Protein AF-0000000078465529 (afdb_homodimer)

Radius of gyration: 30.05 Å; Cα contacts (8 Å, |Δi|>4): 1426; chains: 2; bounding box: 56×97×71 Å

Solvent-accessible surface area (backbone atoms only — not comparable to full-atom values): 30659 Å² total; per-residue (Å²): 136,84,79,73,78,73,76,72,70,78,73,65,77,43,54,40,55,58,39,35,21,36,35,76,41,47,82,48,61,42,75,64,43,28,17,48,30,43,31,37,22,22,44,78,93,47,45,53,43,46,61,20,20,17,26,25,60,37,35,33,34,33,39,26,27,37,68,58,45,36,35,88,86,77,68,41,67,44,70,43,40,35,34,35,38,69,52,95,85,56,69,45,76,38,68,38,43,85,72,46,76,51,96,62,35,21,35,31,36,41,72,74,48,56,54,61,71,31,26,40,66,86,86,51,53,49,26,47,46,40,57,63,51,40,91,36,50,74,36,49,11,66,50,80,67,66,70,79,59,51,38,78,40,62,32,33,38,52,40,43,53,52,33,80,45,23,75,50,49,77,71,52,64,56,24,24,36,38,78,52,47,57,54,37,77,39,92,83,39,43,96,89,48,40,28,31,31,23,55,46,55,91,71,31,35,67,25,76,29,28,22,5,16,40,29,34,31,52,38,91,89,71,40,65,26,45,41,26,27,31,58,48,66,44,53,68,72,85,74,67,56,91,81,63,65,84,91,38,63,71,52,40,72,42,42,48,30,42,32,29,28,48,51,63,71,41,62,69,59,52,51,49,44,45,73,72,37,41,31,47,35,41,40,37,35,58,66,54,49,56,65,67,124,135,82,79,73,78,73,77,72,72,77,72,65,78,42,54,40,56,57,42,35,21,36,34,76,40,48,81,48,60,42,74,65,44,27,16,48,29,42,31,37,22,21,43,76,93,49,46,55,43,46,60,19,20,16,26,24,61,36,36,34,34,33,40,27,26,36,68,57,44,38,34,86,87,75,68,41,68,41,72,42,39,34,35,34,38,70,53,96,86,57,68,44,76,38,66,36,42,84,71,45,76,51,96,61,36,21,37,32,35,39,72,74,47,57,55,62,72,32,25,40,65,85,87,49,53,50,25,46,45,40,55,64,51,40,91,38,49,75,36,48,12,65,50,78,68,66,67,79,60,52,37,78,39,62,32,33,37,53,40,44,52,52,34,80,44,25,74,51,50,77,68,53,65,56,22,23,36,38,78,52,48,58,53,36,76,38,90,83,39,43,97,88,48,41,29,31,31,24,54,46,56,92,70,30,34,67,25,75,30,27,22,5,16,42,29,33,31,52,39,92,89,71,39,66,27,45,41,27,26,31,57,48,68,44,52,65,80,63,88,69,58,91,81,63,66,85,93,37,64,70,52,39,74,41,44,46,30,42,30,30,27,48,51,62,71,41,63,67,59,52,52,49,44,46,72,75,38,40,30,46,37,42,41,37,34,57,66,54,50,58,67,68,124

Structure (mmCIF, N/CA/C/O backbone):
data_AF-0000000078465529-model_v1
#
loop_
_entity.id
_entity.type
_entity.pdbx_description
1 polymer 'Peptidase S1 domain-containing protein'
#
loop_
_atom_site.group_PDB
_atom_site.id
_atom_site.type_symbol
_atom_site.label_atom_id
_atom_site.label_alt_id
_atom_site.label_comp_id
_atom_site.label_asym_id
_atom_site.label_entity_id
_atom_site.label_seq_id
_atom_site.pdbx_PDB_ins_code
_atom_site.Cartn_x
_atom_site.Cartn_y
_atom_site.Cartn_z
_atom_site.occupancy
_atom_site.B_iso_or_equiv
_atom_site.auth_seq_id
_atom_site.auth_comp_id
_atom_site.auth_asym_id
_atom_site.auth_atom_id
_atom_site.pdbx_PDB_model_num
ATOM 1 N N . MET A 1 1 ? 16.688 12.07 -39 1 26.75 1 MET A N 1
ATOM 2 C CA . MET A 1 1 ? 16.766 10.656 -39.312 1 26.75 1 MET A CA 1
ATOM 3 C C . MET A 1 1 ? 16.125 9.805 -38.219 1 26.75 1 MET A C 1
ATOM 5 O O . MET A 1 1 ? 16.594 9.805 -37.094 1 26.75 1 MET A O 1
ATOM 9 N N . LEU A 1 2 ? 14.75 9.648 -38.312 1 26.72 2 LEU A N 1
ATOM 10 C CA . LEU A 1 2 ? 13.75 9.055 -37.438 1 26.72 2 LEU A CA 1
ATOM 11 C C . LEU A 1 2 ? 14.039 7.57 -37.219 1 26.72 2 LEU A C 1
ATOM 13 O O . LEU A 1 2 ? 13.984 6.777 -38.156 1 26.72 2 LEU A O 1
ATOM 17 N N . ILE A 1 3 ? 14.992 7.215 -36.344 1 30.47 3 ILE A N 1
ATOM 18 C CA . ILE A 1 3 ? 15.344 5.832 -36.031 1 30.47 3 ILE A CA 1
ATOM 19 C C . ILE A 1 3 ? 14.102 5.066 -35.594 1 30.47 3 ILE A C 1
ATOM 21 O O . ILE A 1 3 ? 13.531 5.336 -34.531 1 30.47 3 ILE A O 1
ATOM 25 N N . ILE A 1 4 ? 13.211 4.656 -36.531 1 31.09 4 ILE A N 1
ATOM 26 C CA . ILE A 1 4 ? 12.102 3.73 -36.312 1 31.09 4 ILE A CA 1
ATOM 27 C C . ILE A 1 4 ? 12.625 2.438 -35.688 1 31.09 4 ILE A C 1
ATOM 29 O O . ILE A 1 4 ? 13.367 1.692 -36.344 1 31.09 4 ILE A O 1
ATOM 33 N N . SER A 1 5 ? 13.008 2.396 -34.469 1 30.84 5 SER A N 1
ATOM 34 C CA . SER A 1 5 ? 13.352 1.124 -33.844 1 30.84 5 SER A CA 1
ATOM 35 C C . SER A 1 5 ? 12.281 0.071 -34.094 1 30.84 5 SER A C 1
ATOM 37 O O . SER A 1 5 ? 11.109 0.28 -33.781 1 30.84 5 SER A O 1
ATOM 39 N N . THR A 1 6 ? 12.312 -0.704 -35.188 1 31.61 6 THR A N 1
ATOM 40 C CA . THR A 1 6 ? 11.539 -1.891 -35.531 1 31.61 6 THR A CA 1
ATOM 41 C C . THR A 1 6 ? 11.453 -2.844 -34.344 1 31.61 6 THR A C 1
ATOM 43 O O . THR A 1 6 ? 12.477 -3.328 -33.875 1 31.61 6 THR A O 1
ATOM 46 N N . LEU A 1 7 ? 10.633 -2.666 -33.406 1 32.97 7 LEU A N 1
ATOM 47 C CA . LEU A 1 7 ? 10.297 -3.75 -32.5 1 32.97 7 LEU A CA 1
ATOM 48 C C . LEU A 1 7 ? 10.055 -5.051 -33.25 1 32.97 7 LEU A C 1
ATOM 50 O O . LEU A 1 7 ? 9.117 -5.145 -34.062 1 32.97 7 LEU A O 1
ATOM 54 N N . SER A 1 8 ? 11.094 -5.773 -33.656 1 32.66 8 SER A N 1
ATOM 55 C CA . SER A 1 8 ? 11.008 -7.105 -34.25 1 32.66 8 SER A CA 1
ATOM 56 C C . SER A 1 8 ? 9.891 -7.926 -33.625 1 32.66 8 SER A C 1
ATOM 58 O O . SER A 1 8 ? 9.805 -8.023 -32.406 1 32.66 8 SER A O 1
ATOM 60 N N . THR A 1 9 ? 8.727 -7.949 -34.156 1 36.19 9 THR A N 1
ATOM 61 C CA . THR A 1 9 ? 7.754 -9 -33.875 1 36.19 9 THR A CA 1
ATOM 62 C C . THR A 1 9 ? 8.453 -10.344 -33.656 1 36.19 9 THR A C 1
ATOM 64 O O . THR A 1 9 ? 9.164 -10.82 -34.562 1 36.19 9 THR A O 1
ATOM 67 N N . LEU A 1 10 ? 8.938 -10.641 -32.562 1 35.62 10 LEU A N 1
ATOM 68 C CA . LEU A 1 10 ? 9.336 -12.016 -32.312 1 35.62 10 LEU A CA 1
ATOM 69 C C . LEU A 1 10 ? 8.43 -12.992 -33.031 1 35.62 10 LEU A C 1
ATOM 71 O O . LEU A 1 10 ? 7.266 -13.164 -32.688 1 35.62 10 LEU A O 1
ATOM 75 N N . CYS A 1 11 ? 8.414 -12.938 -34.344 1 37.69 11 CYS A N 1
ATOM 76 C CA . CYS A 1 11 ? 7.891 -14.055 -35.125 1 37.69 11 CYS A CA 1
ATOM 77 C C . CYS A 1 11 ? 8.352 -15.391 -34.562 1 37.69 11 CYS A C 1
ATOM 79 O O . CYS A 1 11 ? 9.477 -15.82 -34.812 1 37.69 11 CYS A O 1
ATOM 81 N N . LEU A 1 12 ? 8.211 -15.648 -33.312 1 40.59 12 LEU A N 1
ATOM 82 C CA . LEU A 1 12 ? 8.664 -16.891 -32.688 1 40.59 12 LEU A CA 1
ATOM 83 C C . LEU A 1 12 ? 8.156 -18.109 -33.469 1 40.59 12 LEU A C 1
ATOM 85 O O . LEU A 1 12 ? 6.973 -18.438 -33.375 1 40.59 12 LEU A O 1
ATOM 89 N N . LEU A 1 13 ? 8.578 -18.25 -34.625 1 42.09 13 LEU A N 1
ATOM 90 C CA . LEU A 1 13 ? 8.508 -19.609 -35.125 1 42.09 13 LEU A CA 1
ATOM 91 C C . LEU A 1 13 ? 8.977 -20.609 -34.062 1 42.09 13 LEU A C 1
ATOM 93 O O . LEU A 1 13 ? 9.953 -21.328 -34.281 1 42.09 13 LEU A O 1
ATOM 97 N N . ALA A 1 14 ? 8.883 -20.234 -32.812 1 50.44 14 ALA A N 1
ATOM 98 C CA . ALA A 1 14 ? 9.32 -21.188 -31.781 1 50.44 14 ALA A CA 1
ATOM 99 C C . ALA A 1 14 ? 8.461 -22.453 -31.797 1 50.44 14 ALA A C 1
ATOM 101 O O . ALA A 1 14 ? 7.262 -22.391 -32.062 1 50.44 14 ALA A O 1
ATOM 102 N N . VAL A 1 15 ? 9.039 -23.578 -32.281 1 54.03 15 VAL A N 1
ATOM 103 C CA . VAL A 1 15 ? 8.445 -24.906 -32.156 1 54.03 15 VAL A CA 1
ATOM 104 C C . VAL A 1 15 ? 8.094 -25.188 -30.703 1 54.03 15 VAL A C 1
ATOM 106 O O . VAL A 1 15 ? 8.969 -25.156 -29.828 1 54.03 15 VAL A O 1
ATOM 109 N N . LEU A 1 16 ? 6.805 -24.906 -30.391 1 57.75 16 LEU A N 1
ATOM 110 C CA . LEU A 1 16 ? 6.336 -25.328 -29.078 1 57.75 16 LEU A CA 1
ATOM 111 C C . LEU A 1 16 ? 6.164 -26.844 -29.016 1 57.75 16 LEU A C 1
ATOM 113 O O . LEU A 1 16 ? 5.66 -27.453 -29.969 1 57.75 16 LEU A O 1
ATOM 117 N N . ASP A 1 17 ? 6.887 -27.516 -28.172 1 62.81 17 ASP A N 1
ATOM 118 C CA . ASP A 1 17 ? 6.605 -28.922 -27.875 1 62.81 17 ASP A CA 1
ATOM 119 C C . ASP A 1 17 ? 5.164 -29.094 -27.406 1 62.81 17 ASP A C 1
ATOM 121 O O . ASP A 1 17 ? 4.508 -28.125 -27.016 1 62.81 17 ASP A O 1
ATOM 125 N N . PRO A 1 18 ? 4.598 -30.312 -27.703 1 66.5 18 PRO A N 1
ATOM 126 C CA . PRO A 1 18 ? 3.295 -30.625 -27.125 1 66.5 18 PRO A CA 1
ATOM 127 C C . PRO A 1 18 ? 3.184 -30.188 -25.656 1 66.5 18 PRO A C 1
ATOM 129 O O . PRO A 1 18 ? 4.172 -30.219 -24.922 1 66.5 18 PRO A O 1
ATOM 132 N N . ALA A 1 19 ? 2.035 -29.531 -25.344 1 71.19 19 ALA A N 1
ATOM 133 C CA . ALA A 1 19 ? 1.786 -29.156 -23.953 1 71.19 19 ALA A CA 1
ATOM 134 C C . ALA A 1 19 ? 1.034 -30.25 -23.219 1 71.19 19 ALA A C 1
ATOM 136 O O . ALA A 1 19 ? -0.095 -30.594 -23.578 1 71.19 19 ALA A O 1
ATOM 137 N N . TYR A 1 20 ? 1.707 -30.875 -22.266 1 75.56 20 TYR A N 1
ATOM 138 C CA . TYR A 1 20 ? 1.101 -31.891 -21.422 1 75.56 20 TYR A CA 1
ATOM 139 C C . TY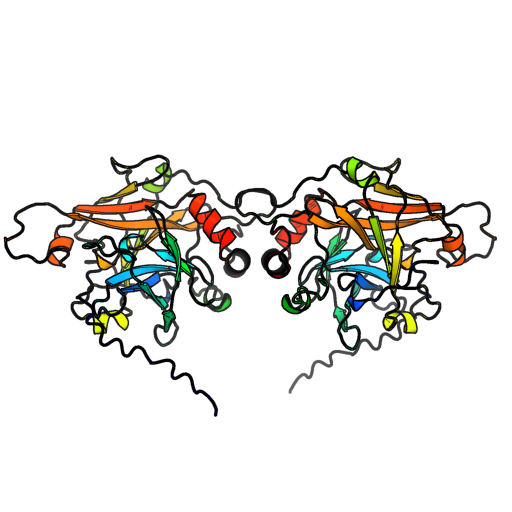R A 1 20 ? 0.561 -31.281 -20.125 1 75.56 20 TYR A C 1
ATOM 141 O O . TYR A 1 20 ? 1.326 -30.969 -19.203 1 75.56 20 TYR A O 1
ATOM 149 N N . SER A 1 21 ? -0.813 -31.141 -20.156 1 84.75 21 SER A N 1
ATOM 150 C CA . SER A 1 21 ? -1.51 -30.453 -19.078 1 84.75 21 SER A CA 1
ATOM 151 C C . SER A 1 21 ? -2.551 -31.359 -18.438 1 84.75 21 SER A C 1
ATOM 153 O O . SER A 1 21 ? -2.4 -32.594 -18.438 1 84.75 21 SER A O 1
ATOM 155 N N . ILE A 1 22 ? -3.465 -30.797 -17.641 1 87.25 22 ILE A N 1
ATOM 156 C CA . ILE A 1 22 ? -4.398 -31.547 -16.812 1 87.25 22 ILE A CA 1
ATOM 157 C C . ILE A 1 22 ? -5.043 -32.656 -17.641 1 87.25 22 ILE A C 1
ATOM 159 O O . ILE A 1 22 ? -5.441 -32.438 -18.797 1 87.25 22 ILE A O 1
ATOM 163 N N . ILE A 1 23 ? -5.105 -33.844 -17.047 1 84.5 23 ILE A N 1
ATOM 164 C CA . ILE A 1 23 ? -5.77 -35 -17.594 1 84.5 23 ILE A CA 1
ATOM 165 C C . ILE A 1 23 ? -7.082 -35.25 -16.844 1 84.5 23 ILE A C 1
ATOM 167 O O . ILE A 1 23 ? -7.102 -35.312 -15.617 1 84.5 23 ILE A O 1
ATOM 171 N N . ASN A 1 24 ? -8.18 -35.312 -17.578 1 86.69 24 ASN A N 1
ATOM 172 C CA . ASN A 1 24 ? -9.5 -35.75 -17.109 1 86.69 24 ASN A CA 1
ATOM 173 C C . ASN A 1 24 ? -10.039 -34.781 -16.047 1 86.69 24 ASN A C 1
ATOM 175 O O . ASN A 1 24 ? -10.656 -35.219 -15.078 1 86.69 24 ASN A O 1
ATOM 179 N N . GLY A 1 25 ? -9.711 -33.562 -16.141 1 91.12 25 GLY A N 1
ATOM 180 C CA . GLY A 1 25 ? -10.305 -32.562 -15.266 1 91.12 25 GLY A CA 1
ATOM 181 C C . GLY A 1 25 ? -11.648 -32.062 -15.766 1 91.12 25 GLY A C 1
ATOM 182 O O . GLY A 1 25 ? -12.031 -32.312 -16.906 1 91.12 25 GLY A O 1
ATOM 183 N N . GLU A 1 26 ? -12.375 -31.406 -14.898 1 93.62 26 GLU A N 1
ATOM 184 C CA . GLU A 1 26 ? -13.648 -30.797 -15.266 1 93.62 26 GLU A CA 1
ATOM 185 C C . GLU A 1 26 ? -13.43 -29.531 -16.094 1 93.62 26 GLU A C 1
ATOM 187 O O . GLU A 1 26 ? -12.586 -28.703 -15.758 1 93.62 26 GLU A O 1
ATOM 192 N N . ARG A 1 27 ? -14.242 -29.438 -17.172 1 93.25 27 ARG A N 1
ATOM 193 C CA . ARG A 1 27 ? -14.109 -28.25 -18 1 93.25 27 ARG A CA 1
ATOM 194 C C . ARG A 1 27 ? -14.641 -27.016 -17.281 1 93.25 27 ARG A C 1
ATOM 196 O O . ARG A 1 27 ? -15.734 -27.031 -16.734 1 93.25 27 ARG A O 1
ATOM 203 N N . VAL A 1 28 ? -13.828 -25.969 -17.25 1 93.69 28 VAL A N 1
ATOM 204 C CA . VAL A 1 28 ? -14.234 -24.688 -16.688 1 93.69 28 VAL A CA 1
ATOM 205 C C . VAL A 1 28 ? -13.836 -23.547 -17.625 1 93.69 28 VAL A C 1
ATOM 207 O O . VAL A 1 28 ? -13.125 -23.781 -18.609 1 93.69 28 VAL A O 1
ATOM 210 N N . GLN A 1 29 ? -14.359 -22.359 -17.375 1 89.94 29 GLN A N 1
ATOM 211 C CA . GLN A 1 29 ? -14.07 -21.219 -18.234 1 89.94 29 GLN A CA 1
ATOM 212 C C . GLN A 1 29 ? -12.836 -20.453 -17.734 1 89.94 29 GLN A C 1
ATOM 214 O O . GLN A 1 29 ? -12.742 -20.125 -16.547 1 89.94 29 GLN A O 1
ATOM 219 N N . TRP A 1 30 ? -11.953 -20.188 -18.672 1 91.75 30 TRP A N 1
ATOM 220 C CA . TRP A 1 30 ? -10.727 -19.469 -18.328 1 91.75 30 TRP A CA 1
ATOM 221 C C . TRP A 1 30 ? -11.047 -18.109 -17.719 1 91.75 30 TRP A C 1
ATOM 223 O O . TRP A 1 30 ? -10.438 -17.703 -16.719 1 91.75 30 TRP A O 1
ATOM 233 N N . ASN A 1 31 ? -12.047 -17.422 -18.234 1 87.94 31 ASN A N 1
ATOM 234 C CA . ASN A 1 31 ? -12.391 -16.078 -17.781 1 87.94 31 ASN A CA 1
ATOM 235 C C . ASN A 1 31 ? -12.891 -16.078 -16.344 1 87.94 31 ASN A C 1
ATOM 237 O O . ASN A 1 31 ? -12.852 -15.047 -15.664 1 87.94 31 ASN A O 1
ATOM 241 N N . ARG A 1 32 ? -13.367 -17.203 -15.867 1 91.81 32 ARG A N 1
ATOM 242 C CA . ARG A 1 32 ? -13.836 -17.312 -14.492 1 91.81 32 ARG A CA 1
ATOM 243 C C . ARG A 1 32 ? -12.688 -17.656 -13.547 1 91.81 32 ARG A C 1
ATOM 245 O O . ARG A 1 32 ? -12.844 -17.625 -12.328 1 91.81 32 ARG A O 1
ATOM 252 N N . HIS A 1 33 ? -11.625 -18.016 -14.117 1 94.94 33 HIS A N 1
ATOM 253 C CA . HIS A 1 33 ? -10.383 -18.281 -13.406 1 94.94 33 HIS A CA 1
ATOM 254 C C . HIS A 1 33 ? -9.234 -17.438 -13.953 1 94.94 33 HIS A C 1
ATOM 256 O O . HIS A 1 33 ? -8.164 -17.953 -14.258 1 94.94 33 HIS A O 1
ATOM 262 N N . GLY A 1 34 ? -9.539 -16.125 -13.953 1 95.25 34 GLY A N 1
ATOM 263 C CA . GLY A 1 34 ? -8.703 -15.188 -14.68 1 95.25 34 GLY A CA 1
ATOM 264 C C . GLY A 1 34 ? -7.332 -15 -14.047 1 95.25 34 GLY A C 1
ATOM 265 O O . GLY A 1 34 ? -6.438 -14.414 -14.664 1 95.25 34 GLY A O 1
ATOM 266 N N . TYR A 1 35 ? -7.176 -15.562 -12.836 1 97.94 35 TYR A N 1
ATOM 267 C CA . TYR A 1 35 ? -5.852 -15.5 -12.227 1 97.94 35 TYR A CA 1
ATOM 268 C C . TYR A 1 35 ? -4.883 -16.438 -12.922 1 97.94 35 TYR A C 1
ATOM 270 O O . TYR A 1 35 ? -3.664 -16.297 -12.797 1 97.94 35 TYR A O 1
ATOM 278 N N . LEU A 1 36 ? -5.359 -17.484 -13.609 1 97.75 36 LEU A N 1
ATOM 279 C CA . LEU A 1 36 ? -4.551 -18.484 -14.289 1 97.75 36 LEU A CA 1
ATOM 280 C C . LEU A 1 36 ? -3.908 -17.906 -15.547 1 97.75 36 LEU A C 1
ATOM 282 O O . LEU A 1 36 ? -4.582 -17.25 -16.344 1 97.75 36 LEU A O 1
ATOM 286 N N . VAL A 1 37 ? -2.629 -18.141 -15.719 1 97.19 37 VAL A N 1
ATOM 287 C CA . VAL A 1 37 ? -1.936 -17.656 -16.906 1 97.19 37 VAL A CA 1
ATOM 288 C C . VAL A 1 37 ? -1.02 -18.734 -17.469 1 97.19 37 VAL A C 1
ATOM 290 O O . VAL A 1 37 ? -0.719 -19.719 -16.766 1 97.19 37 VAL A O 1
ATOM 293 N N . LYS A 1 38 ? -0.638 -18.562 -18.766 1 94.75 38 LYS A N 1
ATOM 294 C CA . LYS A 1 38 ? 0.411 -19.359 -19.391 1 94.75 38 LYS A CA 1
ATOM 295 C C . LYS A 1 38 ? 1.771 -18.688 -19.266 1 94.75 38 LYS A C 1
ATOM 297 O O . LYS A 1 38 ? 1.888 -17.469 -19.484 1 94.75 38 LYS A O 1
ATOM 302 N N . VAL A 1 39 ? 2.719 -19.422 -18.812 1 95 39 VAL A N 1
ATOM 303 C CA . VAL A 1 39 ? 4.086 -18.922 -18.766 1 95 39 VAL A CA 1
ATOM 304 C C . VAL A 1 39 ? 4.93 -19.609 -19.844 1 95 39 VAL A C 1
ATOM 306 O O . VAL A 1 39 ? 4.918 -20.844 -19.938 1 95 39 VAL A O 1
ATOM 309 N N . PHE A 1 40 ? 5.629 -18.828 -20.609 1 91.56 40 PHE A N 1
ATOM 310 C CA . PHE A 1 40 ? 6.516 -19.328 -21.656 1 91.56 40 PHE A CA 1
ATOM 311 C C . PHE A 1 40 ? 7.953 -18.891 -21.391 1 91.56 40 PHE A C 1
ATOM 313 O O . PHE A 1 40 ? 8.203 -17.734 -21.016 1 91.56 40 PHE A O 1
ATOM 320 N N . SER A 1 41 ? 8.805 -19.828 -21.516 1 91 41 SER A N 1
ATOM 321 C CA . SER A 1 41 ? 10.219 -19.5 -21.328 1 91 41 SER A CA 1
ATOM 322 C C . SER A 1 41 ? 11.086 -20.172 -22.391 1 91 41 SER A C 1
ATOM 324 O O . SER A 1 41 ? 10.766 -21.25 -22.875 1 91 41 SER A O 1
ATOM 326 N N . ARG A 1 42 ? 12.18 -19.469 -22.766 1 86.62 42 ARG A N 1
ATOM 327 C CA . ARG A 1 42 ? 13.125 -20.047 -23.703 1 86.62 42 ARG A CA 1
ATOM 328 C C . ARG A 1 42 ? 14.516 -19.453 -23.531 1 86.62 42 ARG A C 1
ATOM 330 O O . ARG A 1 42 ? 14.664 -18.375 -22.953 1 86.62 42 ARG A O 1
ATOM 337 N N . GLU A 1 43 ? 15.453 -20.281 -23.969 1 81.31 43 GLU A N 1
ATOM 338 C CA . GLU A 1 43 ? 16.812 -19.766 -24.062 1 81.31 43 GLU A CA 1
ATOM 339 C C . GLU A 1 43 ? 16.938 -18.75 -25.203 1 81.31 43 GLU A C 1
ATOM 341 O O . GLU A 1 43 ? 16.203 -18.812 -26.188 1 81.31 43 GLU A O 1
ATOM 346 N N . ALA A 1 44 ? 17.984 -17.953 -24.891 1 76.94 44 ALA A N 1
ATOM 347 C CA . ALA A 1 44 ? 18.234 -16.984 -25.953 1 76.94 44 ALA A CA 1
ATOM 348 C C . ALA A 1 44 ? 18.547 -17.688 -27.266 1 76.94 44 ALA A C 1
ATOM 350 O O . ALA A 1 44 ? 19.281 -18.672 -27.297 1 76.94 44 ALA A O 1
ATOM 351 N N . ASN A 1 45 ? 17.938 -17.406 -28.297 1 72.62 45 ASN A N 1
ATOM 352 C CA . ASN A 1 45 ? 18.203 -17.891 -29.656 1 72.62 45 ASN A CA 1
ATOM 353 C C . ASN A 1 45 ? 17.688 -19.312 -29.844 1 72.62 45 ASN A C 1
ATOM 355 O O . ASN A 1 45 ? 18.094 -20 -30.781 1 72.62 45 ASN A O 1
ATOM 359 N N . SER A 1 46 ? 17.109 -19.844 -28.828 1 74.81 46 SER A N 1
ATOM 360 C CA . SER A 1 46 ? 16.5 -21.156 -29.016 1 74.81 46 SER A CA 1
ATOM 361 C C . SER A 1 46 ? 15.07 -21.047 -29.547 1 74.81 46 SER A C 1
ATOM 363 O O . SER A 1 46 ? 14.359 -20.094 -29.219 1 74.81 46 SER A O 1
ATOM 365 N N . ASN A 1 47 ? 14.766 -21.969 -30.359 1 73.94 47 ASN A N 1
ATOM 366 C CA . ASN A 1 47 ? 13.391 -22.016 -30.859 1 73.94 47 ASN A CA 1
ATOM 367 C C . ASN A 1 47 ? 12.516 -22.922 -30 1 73.94 47 ASN A C 1
ATOM 369 O O . ASN A 1 47 ? 11.312 -23.047 -30.25 1 73.94 47 ASN A O 1
ATOM 373 N N . LEU A 1 48 ? 13.148 -23.484 -29.016 1 74.44 48 LEU A N 1
ATOM 374 C CA . LEU A 1 48 ? 12.383 -24.359 -28.125 1 74.44 48 LEU A CA 1
ATOM 375 C C . LEU A 1 48 ? 11.805 -23.547 -26.969 1 74.44 48 LEU A C 1
ATOM 377 O O . LEU A 1 48 ? 12.531 -22.859 -26.25 1 74.44 48 LEU A O 1
ATOM 381 N N . VAL A 1 49 ? 10.477 -23.594 -26.859 1 81.38 49 VAL A N 1
ATOM 382 C CA . VAL A 1 49 ? 9.766 -22.844 -25.828 1 81.38 49 VAL A CA 1
ATOM 383 C C . VAL A 1 49 ? 9.156 -23.812 -24.828 1 81.38 49 VAL A C 1
ATOM 385 O O . VAL A 1 49 ? 8.578 -24.828 -25.203 1 81.38 49 VAL A O 1
ATOM 388 N N . THR A 1 50 ? 9.406 -23.578 -23.578 1 82.12 50 THR A N 1
ATOM 389 C CA . THR A 1 50 ? 8.773 -24.328 -22.5 1 82.12 50 THR A CA 1
ATOM 390 C C . THR A 1 50 ? 7.52 -23.609 -22.016 1 82.12 50 THR A C 1
ATOM 392 O O . THR A 1 50 ? 7.48 -22.391 -21.953 1 82.12 50 THR A O 1
ATOM 395 N N . SER A 1 51 ? 6.527 -24.484 -21.75 1 89 51 SER A N 1
ATOM 396 C CA . SER A 1 51 ? 5.281 -23.922 -21.234 1 89 51 SER A CA 1
ATOM 397 C C . SER A 1 51 ? 5.016 -24.359 -19.797 1 89 51 SER A C 1
ATOM 399 O O . SER A 1 51 ? 5.305 -25.5 -19.438 1 89 51 SER A O 1
ATOM 401 N N . CYS A 1 52 ? 4.562 -23.422 -19.031 1 92.75 52 CYS A N 1
ATOM 402 C CA . CYS A 1 52 ? 4.125 -23.641 -17.641 1 92.75 52 CYS A CA 1
ATOM 403 C C . CYS A 1 52 ? 2.855 -22.859 -17.344 1 92.75 52 CYS A C 1
ATOM 405 O O . CYS A 1 52 ? 2.285 -22.234 -18.25 1 92.75 52 CYS A O 1
ATOM 407 N N . SER A 1 53 ? 2.33 -23.062 -16.203 1 96.25 53 SER A N 1
ATOM 408 C CA . SER A 1 53 ? 1.225 -22.25 -15.695 1 96.25 53 SER A CA 1
ATOM 409 C C . SER A 1 53 ? 1.699 -21.281 -14.633 1 96.25 53 SER A C 1
ATOM 411 O O . SER A 1 53 ? 2.848 -21.344 -14.195 1 96.25 53 SER A O 1
ATOM 413 N N . GLY A 1 54 ? 0.895 -20.328 -14.352 1 98.25 54 GLY A N 1
ATOM 414 C CA . GLY A 1 54 ? 1.13 -19.359 -13.289 1 98.25 54 GLY A CA 1
ATOM 415 C C . GLY A 1 54 ? -0.141 -18.703 -12.797 1 98.25 54 GLY A C 1
ATOM 416 O O . GLY A 1 54 ? -1.232 -18.984 -13.297 1 98.25 54 GLY A O 1
ATOM 417 N N . SER A 1 55 ? 0.025 -17.891 -11.781 1 98.88 55 SER A N 1
ATOM 418 C CA . SER A 1 55 ? -1.11 -17.141 -11.242 1 98.88 55 SER A CA 1
ATOM 419 C C . SER A 1 55 ? -0.77 -15.672 -11.055 1 98.88 55 SER A C 1
ATOM 421 O O . SER A 1 55 ? 0.316 -15.336 -10.578 1 98.88 55 SER A O 1
ATOM 423 N N . VAL A 1 56 ? -1.701 -14.836 -11.484 1 98.75 56 VAL A N 1
ATOM 424 C CA . VAL A 1 56 ? -1.6 -13.414 -11.188 1 98.75 56 VAL A CA 1
ATOM 425 C C . VAL A 1 56 ? -1.873 -13.164 -9.711 1 98.75 56 VAL A C 1
ATOM 427 O O . VAL A 1 56 ? -2.934 -13.539 -9.195 1 98.75 56 VAL A O 1
ATOM 430 N N . ILE A 1 57 ? -0.874 -12.547 -8.992 1 98.75 57 ILE A N 1
ATOM 431 C CA . ILE A 1 57 ? -1.085 -12.359 -7.559 1 98.75 57 ILE A CA 1
ATOM 432 C C . ILE A 1 57 ? -1.089 -10.875 -7.23 1 98.75 57 ILE A C 1
ATOM 434 O O . ILE A 1 57 ? -1.309 -10.484 -6.078 1 98.75 57 ILE A O 1
ATOM 438 N N . SER A 1 58 ? -0.832 -10.039 -8.117 1 98.12 58 SER A N 1
ATOM 439 C CA . SER A 1 58 ? -0.878 -8.586 -8.086 1 98.12 58 SER A CA 1
ATOM 440 C C . SER A 1 58 ? -1.024 -8 -9.484 1 98.12 58 SER A C 1
ATOM 442 O O . SER A 1 58 ? -1.145 -8.742 -10.461 1 98.12 58 SER A O 1
ATOM 444 N N . ALA A 1 59 ? -1.018 -6.691 -9.578 1 97.88 59 ALA A N 1
ATOM 445 C CA . ALA A 1 59 ? -1.239 -6.078 -10.883 1 97.88 59 ALA A CA 1
ATOM 446 C C . ALA A 1 59 ? -0.055 -6.328 -11.812 1 97.88 59 ALA A C 1
ATOM 448 O O . ALA A 1 59 ? -0.203 -6.301 -13.039 1 97.88 59 ALA A O 1
ATOM 449 N N . SER A 1 60 ? 1.104 -6.605 -11.203 1 98.25 60 SER A N 1
ATOM 450 C CA . SER A 1 60 ? 2.258 -6.762 -12.078 1 98.25 60 SER A CA 1
ATOM 451 C C . SER A 1 60 ? 3.084 -7.984 -11.695 1 98.25 60 SER A C 1
ATOM 453 O O . SER A 1 60 ? 4.242 -8.109 -12.102 1 98.25 60 SER A O 1
ATOM 455 N N . LEU A 1 61 ? 2.521 -8.859 -10.875 1 98.81 61 LEU A N 1
ATOM 456 C CA . LEU A 1 61 ? 3.295 -10.016 -10.43 1 98.81 61 LEU A CA 1
ATOM 457 C C . LEU A 1 61 ? 2.574 -11.312 -10.773 1 98.81 61 LEU A C 1
ATOM 459 O O . LEU A 1 61 ? 1.36 -11.422 -10.578 1 98.81 61 LEU A O 1
ATOM 463 N N . VAL A 1 62 ? 3.352 -12.211 -11.258 1 98.88 62 VAL A N 1
ATOM 464 C CA . VAL A 1 62 ? 2.895 -13.562 -11.555 1 98.88 62 VAL A CA 1
ATOM 465 C C . VAL A 1 62 ? 3.736 -14.578 -10.781 1 98.88 62 VAL A C 1
ATOM 467 O O . VAL A 1 62 ? 4.965 -14.477 -10.75 1 98.88 62 VAL A O 1
ATOM 470 N N . LEU A 1 63 ? 3.051 -15.461 -10.141 1 98.88 63 LEU A N 1
ATOM 471 C CA . LEU A 1 63 ? 3.695 -16.531 -9.375 1 98.88 63 LEU A CA 1
ATOM 472 C C . LEU A 1 63 ? 3.719 -17.828 -10.172 1 98.88 63 LEU A C 1
ATOM 474 O O . LEU A 1 63 ? 2.723 -18.203 -10.797 1 98.88 63 LEU A O 1
ATOM 478 N N . THR A 1 64 ? 4.887 -18.484 -10.25 1 98.44 64 THR A N 1
ATOM 479 C CA . THR A 1 64 ? 5.031 -19.734 -10.984 1 98.44 64 THR A CA 1
ATOM 480 C C . THR A 1 64 ? 6.07 -20.625 -10.32 1 98.44 64 THR A C 1
ATOM 482 O O . THR A 1 64 ? 6.531 -20.344 -9.211 1 98.44 64 THR A O 1
ATOM 485 N N . SER A 1 65 ? 6.312 -21.812 -10.891 1 97.12 65 SER A N 1
ATOM 486 C CA . SER A 1 65 ? 7.336 -22.734 -10.406 1 97.12 65 SER A CA 1
ATOM 487 C C . SER A 1 65 ? 8.719 -22.344 -10.906 1 97.12 65 SER A C 1
ATOM 489 O O . SER A 1 65 ? 8.875 -21.891 -12.039 1 97.12 65 SER A O 1
ATOM 491 N N . PRO A 1 66 ? 9.75 -22.5 -10.031 1 94.81 66 PRO A N 1
ATOM 492 C CA . PRO A 1 66 ? 11.102 -22.219 -10.516 1 94.81 66 PRO A CA 1
ATOM 493 C C . PRO A 1 66 ? 11.5 -23.109 -11.703 1 94.81 66 PRO A C 1
ATOM 495 O O . PRO A 1 66 ? 12.32 -22.703 -12.531 1 94.81 66 PRO A O 1
ATOM 498 N N . GLN A 1 67 ? 10.898 -24.203 -11.867 1 90.56 67 GLN A N 1
ATOM 499 C CA . GLN A 1 67 ? 11.211 -25.141 -12.945 1 90.56 67 GLN A CA 1
ATOM 500 C C . GLN A 1 67 ? 10.844 -24.547 -14.305 1 90.56 67 GLN A C 1
ATOM 502 O O . GLN A 1 67 ? 11.383 -24.969 -15.336 1 90.56 67 GLN A O 1
ATOM 507 N N . CYS A 1 68 ? 9.953 -23.625 -14.258 1 91.88 68 CYS A N 1
ATOM 508 C CA . CYS A 1 68 ? 9.508 -22.984 -15.492 1 91.88 68 CYS A CA 1
ATOM 509 C C . CYS A 1 68 ? 10.602 -22.109 -16.078 1 91.88 68 CYS A C 1
ATOM 511 O O . CYS A 1 68 ? 10.531 -21.703 -17.234 1 91.88 68 CYS A O 1
ATOM 513 N N . LEU A 1 69 ? 11.586 -21.859 -15.234 1 92.25 69 LEU A N 1
ATOM 514 C CA . LEU A 1 69 ? 12.586 -20.875 -15.648 1 92.25 69 LEU A CA 1
ATOM 515 C C . LEU A 1 69 ? 13.945 -21.531 -15.828 1 92.25 69 LEU A C 1
ATOM 517 O O . LEU A 1 69 ? 14.938 -20.844 -16.094 1 92.25 69 LEU A O 1
ATOM 521 N N . LEU A 1 70 ? 13.984 -22.766 -15.594 1 83.94 70 LEU A N 1
ATOM 522 C CA . LEU A 1 70 ? 15.25 -23.484 -15.672 1 83.94 70 LEU A CA 1
ATOM 523 C C . LEU A 1 70 ? 15.219 -24.516 -16.781 1 83.94 70 LEU A C 1
ATOM 525 O O . LEU A 1 70 ? 14.195 -25.156 -17.016 1 83.94 70 LEU A O 1
ATOM 529 N N . ASN A 1 71 ? 16.297 -24.469 -17.531 1 75.25 71 ASN A N 1
ATOM 530 C CA . ASN A 1 71 ? 16.5 -25.578 -18.438 1 75.25 71 ASN A CA 1
ATOM 531 C C . ASN A 1 71 ? 16.828 -26.875 -17.688 1 75.25 71 ASN A C 1
ATOM 533 O O . ASN A 1 71 ? 17.875 -26.969 -17.031 1 75.25 71 ASN A O 1
ATOM 537 N N . SER A 1 72 ? 15.891 -27.75 -17.781 1 66.56 72 SER A N 1
ATOM 538 C CA . SER A 1 72 ? 16.016 -28.969 -16.984 1 66.56 72 SER A CA 1
ATOM 539 C C . SER A 1 72 ? 17.266 -29.766 -17.375 1 66.56 72 SER A C 1
ATOM 541 O O . SER A 1 72 ? 17.781 -30.547 -16.578 1 66.56 72 SER A O 1
ATOM 543 N N . THR A 1 73 ? 17.766 -29.594 -18.562 1 67 73 THR A N 1
ATOM 544 C CA . THR A 1 73 ? 18.938 -30.328 -19.047 1 67 73 THR A CA 1
ATOM 545 C C . THR A 1 73 ? 20.234 -29.609 -18.672 1 67 73 THR A C 1
ATOM 547 O O . THR A 1 73 ? 21.172 -30.234 -18.172 1 67 73 THR A O 1
ATOM 550 N N . THR A 1 74 ? 20.266 -28.312 -18.828 1 69.94 74 THR A N 1
ATOM 551 C CA . THR A 1 74 ? 21.5 -27.578 -18.641 1 69.94 74 THR A CA 1
ATOM 552 C C . THR A 1 74 ? 21.516 -26.844 -17.297 1 69.94 74 THR A C 1
ATOM 554 O O . THR A 1 74 ? 22.547 -26.375 -16.844 1 69.94 74 THR A O 1
ATOM 557 N N . ASP A 1 75 ? 20.438 -26.812 -16.672 1 70.25 75 ASP A N 1
ATOM 558 C CA . ASP A 1 75 ? 20.25 -26.094 -15.406 1 70.25 75 ASP A CA 1
ATOM 559 C C . ASP A 1 75 ? 20.5 -24.594 -15.586 1 70.25 75 ASP A C 1
ATOM 561 O O . ASP A 1 75 ? 20.828 -23.906 -14.625 1 70.25 75 ASP A O 1
ATOM 565 N N . GLU A 1 76 ? 20.469 -24.219 -16.844 1 77.69 76 GLU A N 1
ATOM 566 C CA . GLU A 1 76 ? 20.641 -22.797 -17.125 1 77.69 76 GLU A CA 1
ATOM 567 C C . GLU A 1 76 ? 19.297 -22.062 -17.094 1 77.69 76 GLU A C 1
ATOM 569 O O . GLU A 1 76 ? 18.266 -22.641 -17.453 1 77.69 76 GLU A O 1
ATOM 574 N N . ARG A 1 77 ? 19.359 -20.812 -16.672 1 80.56 77 ARG A N 1
ATOM 575 C CA . ARG A 1 77 ? 18.156 -20 -16.625 1 80.56 77 ARG A CA 1
ATOM 576 C C . ARG A 1 77 ? 17.781 -19.5 -18 1 80.56 77 ARG A C 1
ATOM 578 O O . ARG A 1 77 ? 18.641 -19.109 -18.797 1 80.56 77 ARG A O 1
ATOM 585 N N . PHE A 1 78 ? 16.516 -19.625 -18.219 1 84.12 78 PHE A N 1
ATOM 586 C CA . PHE A 1 78 ? 16.016 -19.109 -19.484 1 84.12 78 PHE A CA 1
ATOM 587 C C . PHE A 1 78 ? 16.188 -17.594 -19.547 1 84.12 78 PHE A C 1
ATOM 589 O O . PHE A 1 78 ? 16.062 -16.906 -18.516 1 84.12 78 PHE A O 1
ATOM 596 N N . SER A 1 79 ? 16.453 -17.062 -20.656 1 80.69 79 SER A N 1
ATOM 597 C CA . SER A 1 79 ? 16.75 -15.641 -20.828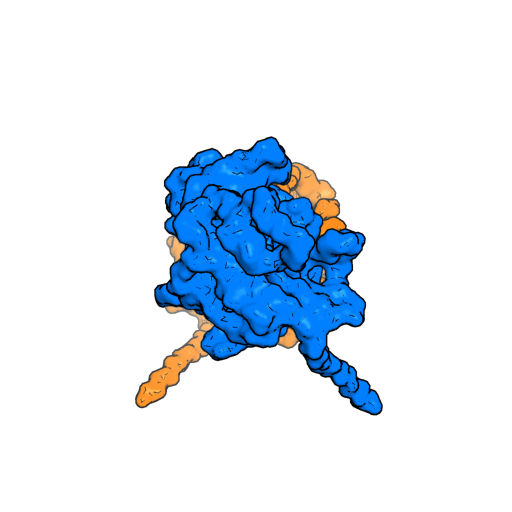 1 80.69 79 SER A CA 1
ATOM 598 C C . SER A 1 79 ? 15.5 -14.844 -21.188 1 80.69 79 SER A C 1
ATOM 600 O O . SER A 1 79 ? 15.438 -13.633 -20.953 1 80.69 79 SER A O 1
ATOM 602 N N . GLU A 1 80 ? 14.578 -15.555 -21.844 1 90.88 80 GLU A N 1
ATOM 603 C CA . GLU A 1 80 ? 13.352 -14.875 -22.25 1 90.88 80 GLU A CA 1
ATOM 604 C C . GLU A 1 80 ? 12.125 -15.523 -21.609 1 90.88 80 GLU A C 1
ATOM 606 O O . GLU A 1 80 ? 11.969 -16.75 -21.656 1 90.88 80 GLU A O 1
ATOM 611 N N . VAL A 1 81 ? 11.312 -14.719 -21.031 1 95 81 VAL A N 1
ATOM 612 C CA . VAL A 1 81 ? 10.094 -15.188 -20.375 1 95 81 VAL A CA 1
ATOM 613 C C . VAL A 1 81 ? 8.906 -14.344 -20.828 1 95 81 VAL A C 1
ATOM 615 O O . VAL A 1 81 ? 9.016 -13.125 -20.953 1 95 81 VAL A O 1
ATOM 618 N N . ALA A 1 82 ? 7.805 -14.992 -21.172 1 94.88 82 ALA A N 1
ATOM 619 C CA . ALA A 1 82 ? 6.559 -14.32 -21.531 1 94.88 82 ALA A CA 1
ATOM 620 C C . ALA A 1 82 ? 5.375 -14.922 -20.781 1 94.88 82 ALA A C 1
ATOM 622 O O . ALA A 1 82 ? 5.422 -16.078 -20.359 1 94.88 82 ALA A O 1
ATOM 623 N N . VAL A 1 83 ? 4.348 -14.102 -20.547 1 96.75 83 VAL A N 1
ATOM 624 C CA . VAL A 1 83 ? 3.135 -14.523 -19.844 1 96.75 83 VAL A CA 1
ATOM 625 C C . VAL A 1 83 ? 1.911 -14.188 -20.703 1 96.75 83 VAL A C 1
ATOM 627 O O . VAL A 1 83 ? 1.779 -13.07 -21.203 1 96.75 83 VAL A O 1
ATOM 630 N N . SER A 1 84 ? 1.046 -15.203 -20.859 1 94.31 84 SER A N 1
ATOM 631 C CA . SER A 1 84 ? -0.219 -14.969 -21.547 1 94.31 84 SER A CA 1
ATOM 632 C C . SER A 1 84 ? -1.377 -14.875 -20.562 1 94.31 84 SER A C 1
ATOM 634 O O . SER A 1 84 ? -1.653 -15.828 -19.828 1 94.31 84 SER A O 1
ATOM 636 N N . VAL A 1 85 ? -2.051 -13.703 -20.562 1 94.06 85 VAL A N 1
ATOM 637 C CA . VAL A 1 85 ? -3.166 -13.453 -19.656 1 94.06 85 VAL A CA 1
ATOM 638 C C . VAL A 1 85 ? -4.48 -13.492 -20.422 1 94.06 85 VAL A C 1
ATOM 640 O O . VAL A 1 85 ? -4.527 -13.117 -21.594 1 94.06 85 VAL A O 1
ATOM 643 N N . PRO A 1 86 ? -5.496 -14.008 -19.719 1 89.81 86 PRO A N 1
ATOM 644 C CA . PRO A 1 86 ? -6.793 -14 -20.406 1 89.81 86 PRO A CA 1
ATOM 645 C C . PRO A 1 86 ? -7.414 -12.609 -20.484 1 89.81 86 PRO A C 1
ATOM 647 O O . PRO A 1 86 ? -7.281 -11.82 -19.531 1 89.81 86 PRO A O 1
ATOM 650 N N . THR A 1 87 ? -7.875 -12.234 -21.641 1 82.81 87 THR A N 1
ATOM 651 C CA . THR A 1 87 ? -8.703 -11.047 -21.828 1 82.81 87 THR A CA 1
ATOM 652 C C . THR A 1 87 ? -10.086 -11.43 -22.344 1 82.81 87 THR A C 1
ATOM 654 O O . THR A 1 87 ? -10.398 -12.617 -22.484 1 82.81 87 THR A O 1
ATOM 657 N N . PHE A 1 88 ? -11.039 -10.523 -22.469 1 75.19 88 PHE A N 1
ATOM 658 C CA . PHE A 1 88 ? -12.406 -10.812 -22.891 1 75.19 88 PHE A CA 1
ATOM 659 C C . PHE A 1 88 ? -12.438 -11.297 -24.344 1 75.19 88 PHE A C 1
ATOM 661 O O . PHE A 1 88 ? -13.289 -12.109 -24.719 1 75.19 88 PHE A O 1
ATOM 668 N N . ARG A 1 89 ? -11.555 -10.906 -25.219 1 75.44 89 ARG A N 1
ATOM 669 C CA . ARG A 1 89 ? -11.586 -11.281 -26.625 1 75.44 89 ARG A CA 1
ATOM 670 C C . ARG A 1 89 ? -10.547 -12.359 -26.922 1 75.44 89 ARG A C 1
ATOM 672 O O . ARG A 1 89 ? -10.891 -13.492 -27.281 1 75.44 89 ARG A O 1
ATOM 679 N N . ARG A 1 90 ? -9.273 -12.047 -26.781 1 79.81 90 ARG A N 1
ATOM 680 C CA . ARG A 1 90 ? -8.141 -12.93 -27.031 1 79.81 90 ARG A CA 1
ATOM 681 C C . ARG A 1 90 ? -7.066 -12.75 -25.969 1 79.81 90 ARG A C 1
ATOM 683 O O . ARG A 1 90 ? -6.867 -11.648 -25.453 1 79.81 90 ARG A O 1
ATOM 690 N N . PRO A 1 91 ? -6.453 -13.961 -25.703 1 87.56 91 PRO A N 1
ATOM 691 C CA . PRO A 1 91 ? -5.363 -13.836 -24.734 1 87.56 91 PRO A CA 1
ATOM 692 C C . PRO A 1 91 ? -4.301 -12.828 -25.172 1 87.56 91 PRO A C 1
ATOM 694 O O . PRO A 1 91 ? -4.07 -12.648 -26.359 1 87.56 91 PRO A O 1
ATOM 697 N N . ARG A 1 92 ? -3.775 -12.109 -24.219 1 90.5 92 ARG A N 1
ATOM 698 C CA . ARG A 1 92 ? -2.695 -11.156 -24.438 1 90.5 92 ARG A CA 1
ATOM 699 C C . ARG A 1 92 ? -1.38 -11.664 -23.859 1 90.5 92 ARG A C 1
ATOM 701 O O . ARG A 1 92 ? -1.318 -12.062 -22.703 1 90.5 92 ARG A O 1
ATOM 708 N N . THR A 1 93 ? -0.355 -11.719 -24.719 1 92.75 93 THR A N 1
ATOM 709 C CA . THR A 1 93 ? 0.957 -12.172 -24.281 1 92.75 93 THR A CA 1
ATOM 710 C C . THR A 1 93 ? 1.844 -10.984 -23.906 1 92.75 93 THR A C 1
ATOM 712 O O . THR A 1 93 ? 2.008 -10.055 -24.703 1 92.75 93 THR A O 1
ATOM 715 N N . LEU A 1 94 ? 2.387 -11 -22.734 1 96.25 94 LEU A N 1
ATOM 716 C CA . LEU A 1 94 ? 3.213 -9.93 -22.188 1 96.25 94 LEU A CA 1
ATOM 717 C C . LEU A 1 94 ? 4.637 -10.422 -21.922 1 96.25 94 LEU A C 1
ATOM 719 O O . LEU A 1 94 ? 4.836 -11.547 -21.469 1 96.25 94 LEU A O 1
ATOM 723 N N . ARG A 1 95 ? 5.605 -9.555 -22.281 1 96.31 95 ARG A N 1
ATOM 724 C CA . ARG A 1 95 ? 6.965 -9.867 -21.844 1 96.31 95 ARG A CA 1
ATOM 725 C C . ARG A 1 95 ? 7.082 -9.812 -20.328 1 96.31 95 ARG A C 1
ATOM 727 O O . ARG A 1 95 ? 6.512 -8.93 -19.688 1 96.31 95 ARG A O 1
ATOM 734 N N . ALA A 1 96 ? 7.832 -10.758 -19.734 1 97.5 96 ALA A N 1
ATOM 735 C CA . ALA A 1 96 ? 8.016 -10.82 -18.297 1 97.5 96 ALA A CA 1
ATOM 736 C C . ALA A 1 96 ? 9.492 -10.836 -17.922 1 97.5 96 ALA A C 1
ATOM 738 O O . ALA A 1 96 ? 10.336 -11.242 -18.734 1 97.5 96 ALA A O 1
ATOM 739 N N . GLU A 1 97 ? 9.781 -10.297 -16.766 1 96.75 97 GLU A N 1
ATOM 740 C CA . GLU A 1 97 ? 11.109 -10.367 -16.156 1 96.75 97 GLU A CA 1
ATOM 741 C C . GLU A 1 97 ? 11.086 -11.164 -14.859 1 96.75 97 GLU A C 1
ATOM 743 O O . GLU A 1 97 ? 10.102 -11.133 -14.125 1 96.75 97 GLU A O 1
ATOM 748 N N . VAL A 1 98 ? 12.195 -11.867 -14.672 1 95.94 98 VAL A N 1
ATOM 749 C CA . VAL A 1 98 ? 12.297 -12.609 -13.422 1 95.94 98 VAL A CA 1
ATOM 750 C C . VAL A 1 98 ? 12.609 -11.648 -12.273 1 95.94 98 VAL A C 1
ATOM 752 O O . VAL A 1 98 ? 13.672 -11.031 -12.25 1 95.94 98 VAL A O 1
ATOM 755 N N . ALA A 1 99 ? 11.703 -11.531 -11.336 1 96.62 99 ALA A N 1
ATOM 756 C CA . ALA A 1 99 ? 11.891 -10.648 -10.188 1 96.62 99 ALA A CA 1
ATOM 757 C C . ALA A 1 99 ? 12.617 -11.367 -9.055 1 96.62 99 ALA A C 1
ATOM 759 O O . ALA A 1 99 ? 13.461 -10.773 -8.375 1 96.62 99 ALA A O 1
ATOM 760 N N . ASN A 1 100 ? 12.25 -12.562 -8.812 1 96.06 100 ASN A N 1
ATOM 761 C CA . ASN A 1 100 ? 12.797 -13.383 -7.734 1 96.06 100 ASN A CA 1
ATOM 762 C C . ASN A 1 100 ? 12.641 -14.867 -8.023 1 96.06 100 ASN A C 1
ATOM 764 O O . ASN A 1 100 ? 11.633 -15.289 -8.594 1 96.06 100 ASN A O 1
ATOM 768 N N . ILE A 1 101 ? 13.664 -15.68 -7.648 1 94.25 101 ILE A N 1
ATOM 769 C CA . ILE A 1 101 ? 13.594 -17.125 -7.801 1 94.25 101 ILE A CA 1
ATOM 770 C C . ILE A 1 101 ? 14.07 -17.797 -6.516 1 94.25 101 ILE A C 1
ATOM 772 O O . ILE A 1 101 ? 15.086 -17.406 -5.934 1 94.25 101 ILE A O 1
ATOM 776 N N . THR A 1 102 ? 13.273 -18.734 -6.016 1 94.38 102 THR A N 1
ATOM 777 C CA . THR A 1 102 ? 13.641 -19.594 -4.902 1 94.38 102 THR A CA 1
ATOM 778 C C . THR A 1 102 ? 13.555 -21.062 -5.309 1 94.38 102 THR A C 1
ATOM 780 O O . THR A 1 102 ? 13.383 -21.375 -6.484 1 94.38 102 THR A O 1
ATOM 783 N N . ASP A 1 103 ? 13.695 -21.953 -4.332 1 91.5 103 ASP A N 1
ATOM 784 C CA . ASP A 1 103 ? 13.562 -23.391 -4.602 1 91.5 103 ASP A CA 1
ATOM 785 C C . ASP A 1 103 ? 12.094 -23.797 -4.695 1 91.5 103 ASP A C 1
ATOM 787 O O . ASP A 1 103 ? 11.773 -24.875 -5.184 1 91.5 103 ASP A O 1
ATOM 791 N N . SER A 1 104 ? 11.242 -22.875 -4.289 1 95.12 104 SER A N 1
ATOM 792 C CA . SER A 1 104 ? 9.836 -23.266 -4.176 1 95.12 104 SER A CA 1
ATOM 793 C C . SER A 1 104 ? 8.969 -22.469 -5.148 1 95.12 104 SER A C 1
ATOM 795 O O . SER A 1 104 ? 7.922 -22.953 -5.586 1 95.12 104 SER A O 1
ATOM 797 N N . TRP A 1 105 ? 9.398 -21.266 -5.457 1 97.25 105 TRP A N 1
ATOM 798 C CA . TRP A 1 105 ? 8.57 -20.422 -6.305 1 97.25 105 TRP A CA 1
ATOM 799 C C . TRP A 1 105 ? 9.43 -19.406 -7.066 1 97.25 105 TRP A C 1
ATOM 801 O O . TRP A 1 105 ? 10.594 -19.188 -6.719 1 97.25 105 TRP A O 1
ATOM 811 N N . ALA A 1 106 ? 8.914 -18.953 -8.141 1 97.62 106 ALA A N 1
ATOM 812 C CA . ALA A 1 106 ? 9.477 -17.844 -8.906 1 97.62 106 ALA A CA 1
ATOM 813 C C . ALA A 1 106 ? 8.438 -16.75 -9.125 1 97.62 106 ALA A C 1
ATOM 815 O O . ALA A 1 106 ? 7.258 -17.031 -9.328 1 97.62 106 ALA A O 1
ATOM 816 N N . LEU A 1 107 ? 8.945 -15.57 -9 1 98.44 107 LEU A N 1
ATOM 817 C CA . LEU A 1 107 ? 8.109 -14.391 -9.164 1 98.44 107 LEU A CA 1
ATOM 818 C C . LEU A 1 107 ? 8.492 -13.633 -10.43 1 98.44 107 LEU A C 1
ATOM 820 O O . LEU A 1 107 ? 9.656 -13.266 -10.617 1 98.44 107 LEU A O 1
ATOM 824 N N . LEU A 1 108 ? 7.473 -13.484 -11.297 1 98.38 108 LEU A N 1
ATOM 825 C CA . LEU A 1 108 ? 7.68 -12.758 -12.539 1 98.38 108 LEU A CA 1
ATOM 826 C C . LEU A 1 108 ? 7.062 -11.359 -12.469 1 98.38 108 LEU A C 1
ATOM 828 O O . LEU A 1 108 ? 5.988 -11.188 -11.898 1 98.38 108 LEU A O 1
ATOM 832 N N . LYS A 1 109 ? 7.75 -10.43 -13.039 1 98.44 109 LYS A N 1
ATOM 833 C CA . LYS A 1 109 ? 7.23 -9.078 -13.203 1 98.44 109 LYS A CA 1
ATOM 834 C C . LYS A 1 109 ? 6.73 -8.852 -14.625 1 98.44 109 LYS A C 1
ATOM 836 O O . LYS A 1 109 ? 7.457 -9.094 -15.586 1 98.44 109 LYS A O 1
ATOM 841 N N . ILE A 1 110 ? 5.477 -8.445 -14.75 1 98.19 110 ILE A N 1
ATOM 842 C CA . ILE A 1 110 ? 4.867 -8.141 -16.031 1 98.19 110 ILE A CA 1
ATOM 843 C C . ILE A 1 110 ? 4.41 -6.688 -16.062 1 98.19 110 ILE A C 1
ATOM 845 O O . ILE A 1 110 ? 4.398 -6.016 -15.023 1 98.19 110 ILE A O 1
ATOM 849 N N . PRO A 1 111 ? 4.172 -6.176 -17.312 1 97.69 111 PRO A N 1
ATOM 850 C CA . PRO A 1 111 ? 3.545 -4.852 -17.328 1 97.69 111 PRO A CA 1
ATOM 851 C C . PRO A 1 111 ? 2.271 -4.789 -16.5 1 97.69 111 PRO A C 1
ATOM 853 O O . PRO A 1 111 ? 1.5 -5.75 -16.469 1 97.69 111 PRO A O 1
ATOM 856 N N . THR A 1 112 ? 2.115 -3.678 -15.828 1 97.38 112 THR A N 1
ATOM 857 C CA . THR A 1 112 ? 1.037 -3.531 -14.859 1 97.38 112 THR A CA 1
ATOM 858 C C . THR A 1 112 ? -0.322 -3.691 -15.531 1 97.38 112 THR A C 1
ATOM 860 O O . THR A 1 112 ? -0.625 -2.996 -16.5 1 97.38 112 THR A O 1
ATOM 863 N N . LEU A 1 113 ? -1.077 -4.625 -15.039 1 96.81 113 LEU A N 1
ATOM 864 C CA . LEU A 1 113 ? -2.457 -4.812 -15.469 1 96.81 113 LEU A CA 1
ATOM 865 C C . LEU A 1 113 ? -3.391 -3.84 -14.758 1 96.81 113 LEU A C 1
ATOM 867 O O . LEU A 1 113 ? -3.061 -3.332 -13.688 1 96.81 113 LEU A O 1
ATOM 871 N N . SER A 1 114 ? -4.512 -3.625 -15.352 1 94.56 114 SER A N 1
ATOM 872 C CA . SER A 1 114 ? -5.504 -2.746 -14.75 1 94.56 114 SER A CA 1
ATOM 873 C C . SER A 1 114 ? -6.156 -3.404 -13.539 1 94.56 114 SER A C 1
ATOM 875 O O . SER A 1 114 ? -6.742 -4.484 -13.648 1 94.56 114 SER A O 1
ATOM 877 N N . ALA A 1 115 ? -6.102 -2.604 -12.461 1 94.94 115 ALA A N 1
ATOM 878 C CA . ALA A 1 115 ? -6.742 -3.121 -11.25 1 94.94 115 ALA A CA 1
ATOM 879 C C . ALA A 1 115 ? -8.242 -3.307 -11.469 1 94.94 115 ALA A C 1
ATOM 881 O O . ALA A 1 115 ? -8.844 -4.234 -10.914 1 94.94 115 ALA A O 1
ATOM 882 N N . LYS A 1 116 ? -8.828 -2.496 -12.242 1 93.75 116 LYS A N 1
ATOM 883 C CA . LYS A 1 116 ? -10.258 -2.592 -12.562 1 93.75 116 LYS A CA 1
ATOM 884 C C . LYS A 1 116 ? -10.57 -3.887 -13.305 1 93.75 116 LYS A C 1
ATOM 886 O O . LYS A 1 116 ? -11.594 -4.52 -13.055 1 93.75 116 LYS A O 1
ATOM 891 N N . ASP A 1 117 ? -9.648 -4.273 -14.164 1 93.94 117 ASP A N 1
ATOM 892 C CA . ASP A 1 117 ? -9.836 -5.508 -14.922 1 93.94 117 ASP A CA 1
ATOM 893 C C . ASP A 1 117 ? -9.625 -6.73 -14.031 1 93.94 117 ASP A C 1
ATOM 895 O O . ASP A 1 117 ? -10.297 -7.754 -14.195 1 93.94 117 ASP A O 1
ATOM 899 N N . LEU A 1 118 ? -8.711 -6.566 -13.109 1 96.56 118 LEU A N 1
ATOM 900 C CA . LEU A 1 118 ? -8.391 -7.676 -12.219 1 96.56 118 LEU A CA 1
ATOM 901 C C . LEU A 1 118 ? -9.5 -7.887 -11.195 1 96.56 118 LEU A C 1
ATOM 903 O O . LEU A 1 118 ? -9.703 -9.008 -10.711 1 96.56 118 LEU A O 1
ATOM 907 N N . CYS A 1 119 ? -10.148 -6.793 -10.898 1 96.75 119 CYS A N 1
ATOM 908 C CA . CYS A 1 119 ? -11.188 -6.812 -9.875 1 96.75 119 CYS A CA 1
ATOM 909 C C . CYS A 1 119 ? -12.5 -6.262 -10.414 1 96.75 119 CYS A C 1
ATOM 911 O O . CYS A 1 119 ? -12.992 -5.238 -9.945 1 96.75 119 CYS A O 1
ATOM 913 N N . PRO A 1 120 ? -13.102 -6.961 -11.289 1 94.31 120 PRO A N 1
ATOM 914 C CA . PRO A 1 120 ? -14.391 -6.496 -11.812 1 94.31 120 PRO A CA 1
ATOM 915 C C . PRO A 1 120 ? -15.492 -6.508 -10.758 1 94.31 120 PRO A C 1
ATOM 917 O O . PRO A 1 120 ? -15.375 -7.191 -9.742 1 94.31 120 PRO A O 1
ATOM 920 N N . PRO A 1 121 ? -16.531 -5.699 -11 1 92.12 121 PRO A N 1
ATOM 921 C CA . PRO A 1 121 ? -17.641 -5.695 -10.039 1 92.12 121 PRO A CA 1
ATOM 922 C C . PRO A 1 121 ? -18.375 -7.031 -9.977 1 92.12 121 PRO A C 1
ATOM 924 O O . PRO A 1 121 ? -18.438 -7.754 -10.977 1 92.12 121 PRO A O 1
ATOM 927 N N . ASN A 1 122 ? -18.906 -7.258 -8.789 1 87.12 122 ASN A N 1
ATOM 928 C CA . ASN A 1 122 ? -19.75 -8.43 -8.641 1 87.12 122 ASN A CA 1
ATOM 929 C C . ASN A 1 122 ? -20.906 -8.422 -9.641 1 87.12 122 ASN A C 1
ATOM 931 O O . ASN A 1 122 ? -21.453 -7.363 -9.953 1 87.12 122 ASN A O 1
ATOM 935 N N . PRO A 1 123 ? -21.125 -9.625 -10.242 1 91.12 123 PRO A N 1
ATOM 936 C CA . PRO A 1 123 ? -20.75 -10.961 -9.781 1 91.12 123 PRO A CA 1
ATOM 937 C C . PRO A 1 123 ? -19.578 -11.555 -10.578 1 91.12 123 PRO A C 1
ATOM 939 O O . PRO A 1 123 ? -19.297 -12.742 -10.461 1 91.12 123 PRO A O 1
ATOM 942 N N . ALA A 1 124 ? -18.938 -10.766 -11.406 1 91.75 124 ALA A N 1
ATOM 943 C CA . ALA A 1 124 ? -17.797 -11.281 -12.172 1 91.75 124 ALA A CA 1
ATOM 944 C C . ALA A 1 124 ? -16.688 -11.734 -11.242 1 91.75 124 ALA A C 1
ATOM 946 O O . ALA A 1 124 ? -16.391 -11.086 -10.234 1 91.75 124 ALA A O 1
ATOM 947 N N . PRO A 1 125 ? -16.094 -12.859 -11.562 1 93.88 125 PRO A N 1
ATOM 948 C CA . PRO A 1 125 ? -15.023 -13.367 -10.695 1 93.88 125 PRO A CA 1
ATOM 949 C C . PRO A 1 125 ? -13.766 -12.508 -10.75 1 93.88 125 PRO A C 1
ATOM 951 O O . PRO A 1 125 ? -13.477 -11.898 -11.781 1 93.88 125 PRO A O 1
ATOM 954 N N . LYS A 1 126 ? -13.086 -12.453 -9.672 1 96.25 126 LYS A N 1
ATOM 955 C CA . LYS A 1 126 ? -11.789 -11.789 -9.617 1 96.25 126 LYS A CA 1
ATOM 956 C C . LYS A 1 126 ? -10.766 -12.5 -10.492 1 96.25 126 LYS A C 1
ATOM 958 O O . LYS A 1 126 ? -10.805 -13.727 -10.625 1 96.25 126 LYS A O 1
ATOM 963 N N . ARG A 1 127 ? -9.844 -11.758 -11.055 1 97 127 ARG A N 1
ATOM 964 C CA . ARG A 1 127 ? -8.852 -12.297 -11.984 1 97 127 ARG A CA 1
ATOM 965 C C . ARG A 1 127 ? -7.453 -12.258 -11.375 1 97 127 ARG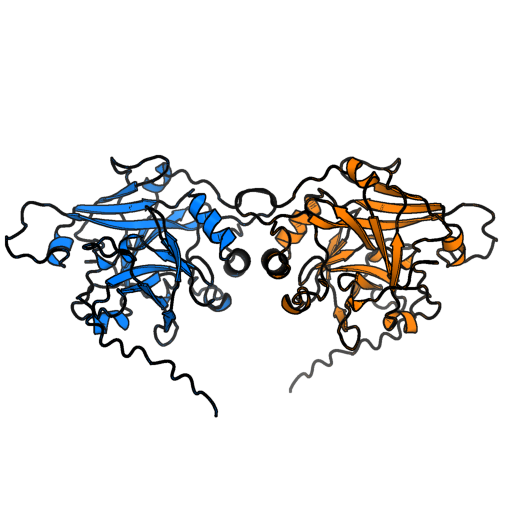 A C 1
ATOM 967 O O . ARG A 1 127 ? -6.465 -12.078 -12.086 1 97 127 ARG A O 1
ATOM 974 N N . VAL A 1 128 ? -7.438 -12.227 -10.102 1 98.19 128 VAL A N 1
ATOM 975 C CA . VAL A 1 128 ? -6.219 -12.258 -9.297 1 98.19 128 VAL A CA 1
ATOM 976 C C . VAL A 1 128 ? -6.387 -13.234 -8.141 1 98.19 128 VAL A C 1
ATOM 978 O O . VAL A 1 128 ? -7.465 -13.328 -7.555 1 98.19 128 VAL A O 1
ATOM 981 N N . ALA A 1 129 ? -5.312 -14.008 -7.867 1 98.44 129 ALA A N 1
ATOM 982 C CA . ALA A 1 129 ? -5.375 -14.977 -6.781 1 98.44 129 ALA A CA 1
ATOM 983 C C . ALA A 1 129 ? -5.137 -14.312 -5.43 1 98.44 129 ALA A C 1
ATOM 985 O O . ALA A 1 129 ? -4.191 -13.531 -5.273 1 98.44 129 ALA A O 1
ATOM 986 N N . GLN A 1 130 ? -6.012 -14.617 -4.488 1 97.94 130 GLN A N 1
ATOM 987 C CA . GLN A 1 130 ? -5.863 -14.109 -3.129 1 97.94 130 GLN A CA 1
ATOM 988 C C . GLN A 1 130 ? -4.824 -14.914 -2.354 1 97.94 130 GLN A C 1
ATOM 990 O O . GLN A 1 130 ? -4.781 -16.141 -2.453 1 97.94 130 GLN A O 1
ATOM 995 N N . LEU A 1 131 ? -3.953 -14.25 -1.689 1 98.06 131 LEU A N 1
ATOM 996 C CA . LEU A 1 131 ? -3.041 -14.859 -0.732 1 98.06 131 LEU A CA 1
ATOM 997 C C . LEU A 1 131 ? -3.545 -14.68 0.695 1 98.06 131 LEU A C 1
ATOM 999 O O . LEU A 1 131 ? -4.52 -13.961 0.925 1 98.06 131 LEU A O 1
ATOM 1003 N N . ASN A 1 132 ? -2.939 -15.383 1.649 1 96.69 132 ASN A N 1
ATOM 1004 C CA . ASN A 1 132 ? -3.348 -15.258 3.045 1 96.69 132 ASN A CA 1
ATOM 1005 C C . ASN A 1 132 ? -2.758 -14 3.689 1 96.69 132 ASN A C 1
ATOM 1007 O O . ASN A 1 132 ? -2.002 -14.094 4.656 1 96.69 132 ASN A O 1
ATOM 1011 N N . VAL A 1 133 ? -3.18 -12.906 3.102 1 96.75 133 VAL A N 1
ATOM 1012 C CA . VAL A 1 133 ? -2.689 -11.594 3.49 1 96.75 133 VAL A CA 1
ATOM 1013 C C . VAL A 1 133 ? -3.867 -10.695 3.861 1 96.75 133 VAL A C 1
ATOM 1015 O O . VAL A 1 133 ? -4.906 -10.711 3.197 1 96.75 133 VAL A O 1
ATOM 1018 N N . ARG A 1 134 ? -3.771 -9.984 4.941 1 96.38 134 ARG A N 1
ATOM 1019 C CA . ARG A 1 134 ? -4.637 -8.875 5.316 1 96.38 134 ARG A CA 1
ATOM 1020 C C . ARG A 1 134 ? -3.826 -7.594 5.508 1 96.38 134 ARG A C 1
ATOM 1022 O O . ARG A 1 134 ? -3.086 -7.461 6.484 1 96.38 134 ARG A O 1
ATOM 1029 N N . LEU A 1 135 ? -4.016 -6.672 4.59 1 96.81 135 LEU A N 1
ATOM 1030 C CA . LEU A 1 135 ? -3.174 -5.48 4.559 1 96.81 135 LEU A CA 1
ATOM 1031 C C . LEU A 1 135 ? -3.279 -4.707 5.867 1 96.81 135 LEU A C 1
ATOM 1033 O O . LEU A 1 135 ? -4.379 -4.52 6.395 1 96.81 135 LEU A O 1
ATOM 1037 N N . SER A 1 136 ? -2.104 -4.305 6.426 1 96.75 136 SER A N 1
ATOM 1038 C CA . SER A 1 136 ? -2.025 -3.486 7.629 1 96.75 136 SER A CA 1
ATOM 1039 C C . SER A 1 136 ? -0.734 -2.678 7.668 1 96.75 136 SER A C 1
ATOM 1041 O O . SER A 1 136 ? 0.321 -3.162 7.254 1 96.75 136 SER A O 1
ATOM 1043 N N . LEU A 1 137 ? -0.851 -1.458 8.125 1 97.31 137 LEU A N 1
ATOM 1044 C CA . LEU A 1 137 ? 0.342 -0.646 8.336 1 97.31 137 LEU A CA 1
ATOM 1045 C C . LEU A 1 137 ? 0.864 -0.816 9.758 1 97.31 137 LEU A C 1
ATOM 1047 O O . LEU A 1 137 ? 1.985 -0.404 10.07 1 97.31 137 LEU A O 1
ATOM 1051 N N . LEU A 1 138 ? 0.083 -1.479 10.633 1 97.62 138 LEU A N 1
ATOM 1052 C CA . LEU A 1 138 ? 0.426 -1.466 12.047 1 97.62 138 LEU A CA 1
ATOM 1053 C C . LEU A 1 138 ? 0.838 -2.855 12.523 1 97.62 138 LEU A C 1
ATOM 1055 O O . LEU A 1 138 ? 1.39 -3.006 13.617 1 97.62 138 LEU A O 1
ATOM 1059 N N . ARG A 1 139 ? 0.548 -3.857 11.727 1 96.81 139 ARG A N 1
ATOM 1060 C CA . ARG A 1 139 ? 0.925 -5.234 12.031 1 96.81 139 ARG A CA 1
ATOM 1061 C C . ARG A 1 139 ? 1.297 -5.992 10.758 1 96.81 139 ARG A C 1
ATOM 1063 O O . ARG A 1 139 ? 1.116 -5.48 9.656 1 96.81 139 ARG A O 1
ATOM 1070 N N . SER A 1 140 ? 1.823 -7.215 10.938 1 96.75 140 SER A N 1
ATOM 1071 C CA . SER A 1 140 ? 2.102 -8.055 9.781 1 96.75 140 SER A CA 1
ATOM 1072 C C . SER A 1 140 ? 0.835 -8.32 8.969 1 96.75 140 SER A C 1
ATOM 1074 O O . SER A 1 140 ? -0.208 -8.656 9.539 1 96.75 140 SER A O 1
ATOM 1076 N N . SER A 1 141 ? 1.016 -8.117 7.746 1 97.12 141 SER A N 1
ATOM 1077 C CA . SER A 1 141 ? -0.108 -8.391 6.855 1 97.12 141 SER A CA 1
ATOM 1078 C C . SER A 1 141 ? -0.247 -9.883 6.586 1 97.12 141 SER A C 1
ATOM 1080 O O . SER A 1 141 ? -1.312 -10.352 6.176 1 97.12 141 SER A O 1
ATOM 1082 N N . LEU A 1 142 ? 0.822 -10.68 6.719 1 97.38 142 LEU A N 1
ATOM 1083 C CA . LEU A 1 142 ? 0.772 -12.125 6.535 1 97.38 142 LEU A CA 1
AT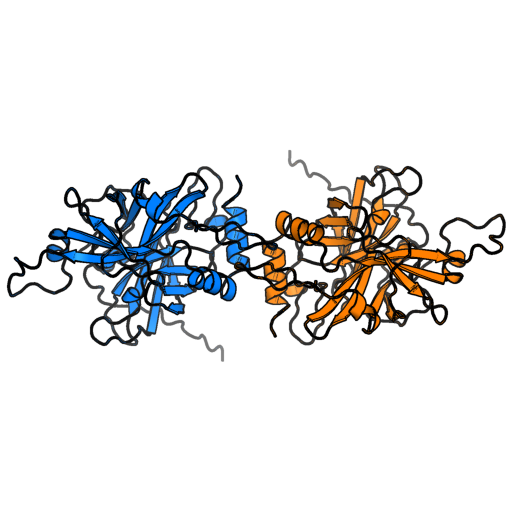OM 1084 C C . LEU A 1 142 ? 0.025 -12.789 7.688 1 97.38 142 LEU A C 1
ATOM 1086 O O . LEU A 1 142 ? 0.408 -12.648 8.852 1 97.38 142 LEU A O 1
ATOM 1090 N N . ILE A 1 143 ? -1.069 -13.461 7.387 1 95.94 143 ILE A N 1
ATOM 1091 C CA . ILE A 1 143 ? -1.83 -14.211 8.383 1 95.94 143 ILE A CA 1
ATOM 1092 C C . ILE A 1 143 ? -1.411 -15.672 8.352 1 95.94 143 ILE A C 1
ATOM 1094 O O . ILE A 1 143 ? -1.579 -16.359 7.336 1 95.94 143 ILE A O 1
ATOM 1098 N N . ASN A 1 144 ? -0.943 -16.156 9.406 1 93.31 144 ASN A N 1
ATOM 1099 C CA . ASN A 1 144 ? -0.478 -17.531 9.477 1 93.31 144 ASN A CA 1
ATOM 1100 C C . ASN A 1 144 ? -1.642 -18.516 9.438 1 93.31 144 ASN A C 1
ATOM 1102 O O . ASN A 1 144 ? -2.637 -18.344 10.148 1 93.31 144 ASN A O 1
ATOM 1106 N N . ILE A 1 145 ? -1.481 -19.453 8.617 1 91.75 145 ILE A N 1
ATOM 1107 C CA . ILE A 1 145 ? -2.467 -20.531 8.492 1 91.75 145 ILE A CA 1
ATOM 1108 C C . ILE A 1 145 ? -1.861 -21.844 8.984 1 91.75 145 ILE A C 1
ATOM 1110 O O . ILE A 1 145 ? -0.7 -22.141 8.703 1 91.75 145 ILE A O 1
ATOM 1114 N N . ASP A 1 146 ? -2.699 -22.594 9.703 1 89.75 146 ASP A N 1
ATOM 1115 C CA . ASP A 1 146 ? -2.293 -23.953 10.07 1 89.75 146 ASP A CA 1
ATOM 1116 C C . ASP A 1 146 ? -2.334 -24.891 8.859 1 89.75 146 ASP A C 1
ATOM 1118 O O . ASP A 1 146 ? -3.412 -25.281 8.414 1 89.75 146 ASP A O 1
ATOM 1122 N N . VAL A 1 147 ? -1.213 -25.25 8.422 1 86.69 147 VAL A N 1
ATOM 1123 C CA . VAL A 1 147 ? -1.086 -26.016 7.191 1 86.69 147 VAL A CA 1
ATOM 1124 C C . VAL A 1 147 ? -1.719 -27.406 7.387 1 86.69 147 VAL A C 1
ATOM 1126 O O . VAL A 1 147 ? -2.256 -27.984 6.438 1 86.69 147 VAL A O 1
ATOM 1129 N N . SER A 1 148 ? -1.679 -27.891 8.602 1 84.62 148 SER A N 1
ATOM 1130 C CA . SER A 1 148 ? -2.271 -29.203 8.875 1 84.62 148 SER A CA 1
ATOM 1131 C C . SER A 1 148 ? -3.785 -29.172 8.688 1 84.62 148 SER A C 1
ATOM 1133 O O . SER A 1 148 ? -4.398 -30.188 8.375 1 84.62 148 SER A O 1
ATOM 1135 N N . ALA A 1 149 ? -4.324 -27.969 8.82 1 87.56 149 ALA A N 1
ATOM 1136 C CA . ALA A 1 149 ? -5.773 -27.828 8.695 1 87.56 149 ALA A CA 1
ATOM 1137 C C . ALA A 1 149 ? -6.195 -27.797 7.23 1 87.56 149 ALA A C 1
ATOM 1139 O O . ALA A 1 149 ? -7.375 -27.953 6.91 1 87.56 149 ALA A O 1
ATOM 1140 N N . LEU A 1 150 ? -5.223 -27.656 6.344 1 89.44 150 LEU A N 1
ATOM 1141 C CA . LEU A 1 150 ? -5.543 -27.578 4.922 1 89.44 150 LEU A CA 1
ATOM 1142 C C . LEU A 1 150 ? -6.027 -28.938 4.402 1 89.44 150 LEU A C 1
ATOM 1144 O O . LEU A 1 150 ? -6.715 -29 3.385 1 89.44 150 LEU A O 1
ATOM 1148 N N . SER A 1 151 ? -5.602 -30.047 5.09 1 86.5 151 SER A N 1
ATOM 1149 C CA . SER A 1 151 ? -5.961 -31.406 4.676 1 86.5 151 SER A CA 1
ATOM 1150 C C . SER A 1 151 ? -7.469 -31.609 4.734 1 86.5 151 SER A C 1
ATOM 1152 O O . SER A 1 151 ? -8.008 -32.469 4.039 1 86.5 151 SER A O 1
ATOM 1154 N N . LYS A 1 152 ? -8.133 -30.797 5.465 1 85.62 152 LYS A N 1
ATOM 1155 C CA . LYS A 1 152 ? -9.57 -30.953 5.664 1 85.62 152 LYS A CA 1
ATOM 1156 C C . LYS A 1 152 ? -10.359 -29.984 4.785 1 85.62 152 LYS A C 1
ATOM 1158 O O . LYS A 1 152 ? -11.586 -29.906 4.867 1 85.62 152 LYS A O 1
ATOM 1163 N N . ARG A 1 153 ? -9.688 -29.266 3.961 1 91.38 153 ARG A N 1
ATOM 1164 C CA . ARG A 1 153 ? -10.344 -28.234 3.17 1 91.38 153 ARG A CA 1
ATOM 1165 C C . ARG A 1 153 ? -10.531 -28.672 1.725 1 91.38 153 ARG A C 1
ATOM 1167 O O . ARG A 1 153 ? -9.898 -29.641 1.281 1 91.38 153 ARG A O 1
ATOM 1174 N N . LYS A 1 154 ? -11.508 -28.016 1.112 1 94.88 154 LYS A N 1
ATOM 1175 C CA . LYS A 1 154 ? -11.664 -28.203 -0.327 1 94.88 154 LYS A CA 1
ATOM 1176 C C . LYS A 1 154 ? -10.57 -27.469 -1.101 1 94.88 154 LYS A C 1
ATOM 1178 O O . LYS A 1 154 ? -10.469 -26.234 -1.035 1 94.88 154 LYS A O 1
ATOM 1183 N N . CYS A 1 155 ? -9.758 -28.25 -1.756 1 97.19 155 CYS A N 1
ATOM 1184 C CA . CYS A 1 155 ? -8.672 -27.688 -2.551 1 97.19 155 CYS A CA 1
ATOM 1185 C C . CYS A 1 155 ? -8.766 -28.141 -4 1 97.19 155 CYS A C 1
ATOM 1187 O O . CYS A 1 155 ? -9.312 -29.219 -4.289 1 97.19 155 CYS A O 1
ATOM 1189 N N . TRP A 1 156 ? -8.273 -27.297 -4.93 1 97.5 156 TRP A N 1
ATOM 1190 C CA . TRP A 1 156 ? -8.352 -27.641 -6.344 1 97.5 156 TRP A CA 1
ATOM 1191 C C . TRP A 1 156 ? -7.211 -27 -7.121 1 97.5 156 TRP A C 1
ATOM 1193 O O . TRP A 1 156 ? -6.512 -26.125 -6.602 1 97.5 156 TRP A O 1
ATOM 1203 N N . LEU A 1 157 ? -7.031 -27.516 -8.227 1 96.94 157 LEU A N 1
ATOM 1204 C CA . LEU A 1 157 ? -6.062 -27.016 -9.203 1 96.94 157 LEU A CA 1
ATOM 1205 C C . LEU A 1 157 ? -6.73 -26.734 -10.539 1 96.94 157 LEU A C 1
ATOM 1207 O O . LEU A 1 157 ? -7.57 -27.516 -11 1 96.94 157 LEU A O 1
ATOM 1211 N N . THR A 1 158 ? -6.465 -25.562 -11.078 1 96.25 158 THR A N 1
ATOM 1212 C CA . THR A 1 158 ? -6.953 -25.188 -12.398 1 96.25 158 THR A CA 1
ATOM 1213 C C . THR A 1 158 ? -5.793 -24.969 -13.359 1 96.25 158 THR A C 1
ATOM 1215 O O . THR A 1 158 ? -4.828 -24.281 -13.023 1 96.25 158 THR A O 1
ATOM 1218 N N . ALA A 1 159 ? -5.887 -25.547 -14.5 1 95.5 159 ALA A N 1
ATOM 1219 C CA . ALA A 1 159 ? -4.859 -25.391 -15.523 1 95.5 159 ALA A CA 1
ATOM 1220 C C . ALA A 1 159 ? -5.422 -25.688 -16.906 1 95.5 159 ALA A C 1
ATOM 1222 O O . ALA A 1 159 ? -6.641 -25.75 -17.094 1 95.5 159 ALA A O 1
ATOM 1223 N N . PHE A 1 160 ? -4.586 -25.734 -17.875 1 92.44 160 PHE A N 1
ATOM 1224 C CA . PHE A 1 160 ? -5.023 -25.828 -19.266 1 92.44 160 PHE A CA 1
ATOM 1225 C C . PHE A 1 160 ? -5.148 -27.281 -19.688 1 92.44 160 PHE A C 1
ATOM 1227 O O . PHE A 1 160 ? -4.734 -28.188 -18.969 1 92.44 160 PHE A O 1
ATOM 1234 N N . THR A 1 161 ? -5.77 -27.453 -20.812 1 86 161 THR A N 1
ATOM 1235 C CA . THR A 1 161 ? -5.961 -28.797 -21.359 1 86 161 THR A CA 1
ATOM 1236 C C . THR A 1 161 ? -4.738 -29.234 -22.156 1 86 161 THR A C 1
ATOM 1238 O O . THR A 1 161 ? -4.07 -28.422 -22.781 1 86 161 THR A O 1
ATOM 1241 N N . THR A 1 162 ? -4.453 -30.484 -22.062 1 77.62 162 THR A N 1
ATOM 1242 C CA . THR A 1 162 ? -3.375 -31.078 -22.828 1 77.62 162 THR A CA 1
ATOM 1243 C C . THR A 1 162 ? -3.662 -30.969 -24.328 1 77.62 162 THR A C 1
ATOM 1245 O O . THR A 1 162 ? -4.797 -31.188 -24.766 1 77.62 162 THR A O 1
ATOM 1248 N N . THR A 1 163 ? -2.68 -30.453 -24.984 1 75.06 163 THR A N 1
ATOM 1249 C CA . THR A 1 163 ? -2.797 -30.406 -26.438 1 75.06 163 THR A CA 1
ATOM 1250 C C . THR A 1 163 ? -1.497 -30.859 -27.094 1 75.06 163 THR A C 1
ATOM 1252 O O . THR A 1 163 ? -0.409 -30.609 -26.578 1 75.06 163 THR A O 1
ATOM 1255 N N . THR A 1 164 ? -1.612 -31.625 -28.203 1 68.94 164 THR A N 1
ATOM 1256 C CA . THR A 1 164 ? -0.447 -32.125 -28.922 1 68.94 164 THR A CA 1
ATOM 1257 C C . THR A 1 164 ? 0.091 -31.062 -29.891 1 68.94 164 THR A C 1
ATOM 1259 O O . THR A 1 164 ? 1.209 -31.172 -30.391 1 68.94 164 THR A O 1
ATOM 1262 N N . ASN A 1 165 ? -0.658 -30.016 -30.078 1 67.06 165 ASN A N 1
ATOM 1263 C CA . ASN A 1 165 ? -0.247 -28.938 -30.953 1 67.06 165 ASN A CA 1
ATOM 1264 C C . ASN A 1 165 ? 0.195 -27.703 -30.156 1 67.06 165 ASN A C 1
ATOM 1266 O O . ASN A 1 165 ? -0.629 -27.031 -29.531 1 67.06 165 ASN A O 1
ATOM 1270 N N . ALA A 1 166 ? 1.49 -27.453 -30.25 1 63.84 166 ALA A N 1
ATOM 1271 C CA . ALA A 1 166 ? 2.072 -26.359 -29.484 1 63.84 166 ALA A CA 1
ATOM 1272 C C . ALA A 1 166 ? 1.469 -25.016 -29.891 1 63.84 166 ALA A C 1
ATOM 1274 O O . ALA A 1 166 ? 1.175 -24.172 -29.047 1 63.84 166 ALA A O 1
ATOM 1275 N N . SER A 1 167 ? 1.35 -24.828 -31.141 1 65.56 167 SER A N 1
ATOM 1276 C CA . SER A 1 167 ? 0.79 -23.578 -31.641 1 65.56 167 SER A CA 1
ATOM 1277 C C . SER A 1 167 ? -0.647 -23.375 -31.172 1 65.56 167 SER A C 1
ATOM 1279 O O . SER A 1 167 ? -1.07 -22.25 -30.891 1 65.56 167 SER A O 1
ATOM 1281 N N . ALA A 1 168 ? -1.282 -24.453 -31 1 68.19 168 ALA A N 1
ATOM 1282 C CA . ALA A 1 168 ? -2.668 -24.406 -30.547 1 68.19 168 ALA A CA 1
ATOM 1283 C C . ALA A 1 168 ? -2.74 -24.047 -29.062 1 68.19 168 ALA A C 1
ATOM 1285 O O . ALA A 1 168 ? -3.68 -23.391 -28.625 1 68.19 168 ALA A O 1
ATOM 1286 N N . PHE A 1 169 ? -1.693 -24.484 -28.422 1 72 169 PHE A N 1
ATOM 1287 C CA . PHE A 1 169 ? -1.68 -24.266 -26.984 1 72 169 PHE A CA 1
ATOM 1288 C C . PHE A 1 169 ? -1.648 -22.766 -26.672 1 72 169 PHE A C 1
ATOM 1290 O O . PHE A 1 169 ? -2.326 -22.312 -25.75 1 72 169 PHE A O 1
ATOM 1297 N N . VAL A 1 170 ? -0.949 -22.016 -27.438 1 71.62 170 VAL A N 1
ATOM 1298 C CA . VAL A 1 170 ? -0.81 -20.578 -27.203 1 71.62 170 VAL A CA 1
ATOM 1299 C C . VAL A 1 170 ? -2.178 -19.906 -27.281 1 71.62 170 VAL A C 1
ATOM 1301 O O . VAL A 1 170 ? -2.502 -19.047 -26.453 1 71.62 170 VAL A O 1
ATOM 1304 N N . LYS A 1 171 ? -3.018 -20.453 -28.109 1 74.12 171 LYS A N 1
ATOM 1305 C CA . LYS A 1 171 ? -4.309 -19.812 -28.344 1 74.12 171 LYS A CA 1
ATOM 1306 C C . LYS A 1 171 ? -5.422 -20.516 -27.562 1 74.12 171 LYS A C 1
ATOM 1308 O O . LYS A 1 171 ? -6.531 -19.984 -27.469 1 74.12 171 LYS A O 1
ATOM 1313 N N . GLN A 1 172 ? -5.035 -21.609 -27.062 1 77.75 172 GLN A N 1
ATOM 1314 C CA . GLN A 1 172 ? -6.035 -22.438 -26.391 1 77.75 172 GLN A CA 1
ATOM 1315 C C . GLN A 1 172 ? -6.57 -21.75 -25.141 1 77.75 172 GLN A C 1
ATOM 1317 O O . GLN A 1 172 ? -5.809 -21.156 -24.375 1 77.75 172 GLN A O 1
ATOM 1322 N N . ASP A 1 173 ? -7.895 -21.812 -24.984 1 82.44 173 ASP A N 1
ATOM 1323 C CA . ASP A 1 173 ? -8.547 -21.25 -23.797 1 82.44 173 ASP A CA 1
ATOM 1324 C C . ASP A 1 173 ? -9.297 -22.328 -23.016 1 82.44 173 ASP A C 1
ATOM 1326 O O . ASP A 1 173 ? -10.148 -22.016 -22.188 1 82.44 173 ASP A O 1
ATOM 1330 N N . ASP A 1 174 ? -8.984 -23.547 -23.406 1 87.62 174 ASP A N 1
ATOM 1331 C CA . ASP A 1 174 ? -9.625 -24.656 -22.703 1 87.62 174 ASP A CA 1
ATOM 1332 C C . ASP A 1 174 ? -8.961 -24.906 -21.344 1 87.62 174 ASP A C 1
ATOM 1334 O O . ASP A 1 174 ? -7.797 -25.312 -21.297 1 87.62 174 ASP A O 1
ATOM 1338 N N . VAL A 1 175 ? -9.703 -24.719 -20.281 1 93.06 175 VAL A N 1
ATOM 1339 C CA . VAL A 1 175 ? -9.195 -24.828 -18.906 1 93.06 175 VAL A CA 1
ATOM 1340 C C . VAL A 1 175 ? -9.93 -25.953 -18.188 1 93.06 175 VAL A C 1
ATOM 1342 O O . VAL A 1 175 ? -11.117 -26.188 -18.422 1 93.06 175 VAL A O 1
ATOM 1345 N N . ARG A 1 176 ? -9.156 -26.672 -17.406 1 94.44 176 ARG A N 1
ATOM 1346 C CA . ARG A 1 176 ? -9.688 -27.781 -16.609 1 94.44 176 ARG A CA 1
ATOM 1347 C C . ARG A 1 176 ? -9.398 -27.578 -15.125 1 94.44 176 ARG A C 1
ATOM 1349 O O . ARG A 1 176 ? -8.398 -26.969 -14.766 1 94.44 176 ARG A O 1
ATOM 1356 N N . MET A 1 177 ? -10.281 -28.109 -14.344 1 96.44 177 MET A N 1
ATOM 1357 C CA . MET A 1 177 ? -10.133 -28.047 -12.891 1 96.44 177 MET A CA 1
ATOM 1358 C C . MET A 1 177 ? -10.164 -29.453 -12.281 1 96.44 177 MET A C 1
ATOM 1360 O O . MET A 1 177 ? -10.961 -30.297 -12.695 1 96.44 177 MET A O 1
ATOM 1364 N N . ILE A 1 178 ? -9.266 -29.688 -11.344 1 95.88 178 ILE A N 1
ATOM 1365 C CA . ILE A 1 178 ? -9.227 -30.938 -10.586 1 95.88 178 ILE A CA 1
ATOM 1366 C C . ILE A 1 178 ? -9.406 -30.656 -9.102 1 95.88 178 ILE A C 1
ATOM 1368 O O . ILE A 1 178 ? -8.711 -29.797 -8.539 1 95.88 178 ILE A O 1
ATOM 1372 N N . GLU A 1 179 ? -10.398 -31.312 -8.516 1 95.94 179 GLU A N 1
ATOM 1373 C CA . GLU A 1 179 ? -10.461 -31.328 -7.059 1 95.94 179 GLU A CA 1
ATOM 1374 C C . GLU A 1 179 ? -9.375 -32.219 -6.465 1 95.94 179 GLU A C 1
ATOM 1376 O O . GLU A 1 179 ? -9.211 -33.375 -6.891 1 95.94 179 GLU A O 1
ATOM 1381 N N . LEU A 1 180 ? -8.688 -31.688 -5.586 1 96.62 180 LEU A N 1
ATOM 1382 C CA . LEU A 1 180 ? -7.566 -32.438 -5.023 1 96.62 180 LEU A CA 1
ATOM 1383 C C . LEU A 1 180 ? -8.031 -33.344 -3.881 1 96.62 180 LEU A C 1
ATOM 1385 O O . LEU A 1 180 ? -8.93 -32.969 -3.121 1 96.62 180 LEU A O 1
ATOM 1389 N N . ASP A 1 181 ? -7.391 -34.469 -3.84 1 95.06 181 ASP A N 1
ATOM 1390 C CA . ASP A 1 181 ? -7.52 -35.281 -2.631 1 95.06 181 ASP A CA 1
ATOM 1391 C C . ASP A 1 181 ? -6.816 -34.625 -1.449 1 95.06 181 ASP A C 1
ATOM 1393 O O . ASP A 1 181 ? -6.301 -33.5 -1.572 1 95.06 181 ASP A O 1
ATOM 1397 N N . THR A 1 182 ? -6.859 -35.312 -0.363 1 95 182 THR A N 1
ATOM 1398 C CA . THR A 1 182 ? -6.266 -34.781 0.861 1 95 182 THR A CA 1
ATOM 1399 C C . THR A 1 182 ? -4.809 -34.406 0.632 1 95 182 THR A C 1
ATOM 1401 O O . THR A 1 182 ? -4.035 -35.156 0.067 1 95 182 THR A O 1
ATOM 1404 N N . LEU A 1 183 ? -4.52 -33.188 1.01 1 95.19 183 LEU A N 1
ATOM 1405 C CA . LEU A 1 183 ? -3.133 -32.75 0.981 1 95.19 183 LEU A CA 1
ATOM 1406 C C . LEU A 1 183 ? -2.354 -33.312 2.166 1 95.19 183 LEU A C 1
ATOM 1408 O O . LEU A 1 183 ? -2.77 -33.156 3.316 1 95.19 183 LEU A O 1
ATOM 1412 N N . ARG A 1 184 ? -1.22 -33.938 1.834 1 94.19 184 ARG A N 1
ATOM 1413 C CA . ARG A 1 184 ? -0.366 -34.531 2.867 1 94.19 184 ARG A CA 1
ATOM 1414 C C . ARG A 1 184 ? 1.067 -34 2.738 1 94.19 184 ARG A C 1
ATOM 1416 O O . ARG A 1 184 ? 1.551 -33.781 1.629 1 94.19 184 ARG A O 1
ATOM 1423 N N . PRO A 1 185 ? 1.688 -33.906 3.922 1 93.62 185 PRO A N 1
ATOM 1424 C CA . PRO A 1 185 ? 3.096 -33.5 3.82 1 93.62 185 PRO A CA 1
ATOM 1425 C C . PRO A 1 185 ? 3.961 -34.562 3.156 1 93.62 185 PRO A C 1
ATOM 1427 O O . PRO A 1 185 ? 3.752 -35.781 3.381 1 93.62 185 PRO A O 1
ATOM 1430 N N . SER A 1 186 ? 4.855 -34.094 2.307 1 93.25 186 SER A N 1
ATOM 1431 C CA . SER A 1 186 ? 5.836 -35 1.721 1 93.25 186 SER A CA 1
ATOM 1432 C C . SER A 1 186 ? 6.93 -35.344 2.721 1 93.25 186 SER A C 1
ATOM 1434 O O . SER A 1 186 ? 7.156 -34.625 3.688 1 93.25 186 SER A O 1
ATOM 1436 N N . GLU A 1 187 ? 7.641 -36.406 2.428 1 89.44 187 GLU A N 1
ATOM 1437 C CA . GLU A 1 187 ? 8.727 -36.844 3.305 1 89.44 187 GLU A CA 1
ATOM 1438 C C . GLU A 1 187 ? 9.875 -35.844 3.309 1 89.44 187 GLU A C 1
ATOM 1440 O O . GLU A 1 187 ? 10.57 -35.688 4.312 1 89.44 187 GLU A O 1
ATOM 1445 N N . ASP A 1 188 ? 9.969 -35.094 2.252 1 84.69 188 ASP A N 1
ATOM 1446 C CA . ASP A 1 188 ? 11.094 -34.188 2.113 1 84.69 188 ASP A CA 1
ATOM 1447 C C . ASP A 1 188 ? 10.695 -32.781 2.529 1 84.69 188 ASP A C 1
ATOM 1449 O O . ASP A 1 188 ? 11.453 -31.812 2.318 1 84.69 188 ASP A O 1
ATOM 1453 N N . SER A 1 189 ? 9.555 -32.719 3.145 1 87.81 189 SER A N 1
ATOM 1454 C CA . SER A 1 189 ? 9.094 -31.406 3.588 1 87.81 189 SER A CA 1
ATOM 1455 C C . SER A 1 189 ? 9.898 -30.906 4.785 1 87.81 189 SER A C 1
ATOM 1457 O O . SER A 1 189 ? 10.219 -31.688 5.688 1 87.81 189 SER A O 1
ATOM 1459 N N . THR A 1 190 ? 10.359 -29.594 4.727 1 83.38 190 THR A N 1
ATOM 1460 C CA . THR A 1 190 ? 11.023 -28.938 5.844 1 83.38 190 THR A CA 1
ATOM 1461 C C . THR A 1 190 ? 10.25 -27.703 6.281 1 83.38 190 THR A C 1
ATOM 1463 O O . THR A 1 190 ? 9.258 -27.328 5.656 1 83.38 190 THR A O 1
ATOM 1466 N N . SER A 1 191 ? 10.703 -27.141 7.41 1 76.25 191 SER A N 1
ATOM 1467 C CA . SER A 1 191 ? 10.055 -25.922 7.902 1 76.25 191 SER A CA 1
ATOM 1468 C C . SER A 1 191 ? 10.25 -24.766 6.938 1 76.25 191 SER A C 1
ATOM 1470 O O . SER A 1 191 ? 9.398 -23.875 6.852 1 76.25 191 SER A O 1
ATOM 1472 N N . GLU A 1 192 ? 11.281 -24.781 6.125 1 79.69 192 GLU A N 1
ATOM 1473 C CA . GLU A 1 192 ? 11.609 -23.688 5.223 1 79.69 192 GLU A CA 1
ATOM 1474 C C . GLU A 1 192 ? 11.047 -23.938 3.826 1 79.69 192 GLU A C 1
ATOM 1476 O O . GLU A 1 192 ? 10.844 -22.984 3.061 1 79.69 192 GLU A O 1
ATOM 1481 N N . ALA A 1 193 ? 10.906 -25.203 3.596 1 87.81 193 ALA A N 1
ATOM 1482 C CA . ALA A 1 193 ? 10.367 -25.609 2.299 1 87.81 193 ALA A CA 1
ATOM 1483 C C . ALA A 1 193 ? 9.234 -26.609 2.463 1 87.81 193 ALA A C 1
ATOM 1485 O O . ALA A 1 193 ? 9.461 -27.828 2.482 1 87.81 193 ALA A O 1
ATOM 1486 N N . LEU A 1 194 ? 8.047 -26.031 2.564 1 91.19 194 LEU A N 1
ATOM 1487 C CA . LEU A 1 194 ? 6.887 -26.891 2.764 1 91.19 194 LEU A CA 1
ATOM 1488 C C . LEU A 1 194 ? 6.5 -27.594 1.467 1 91.19 194 LEU A C 1
ATOM 1490 O O . LEU A 1 194 ? 6.156 -26.938 0.48 1 91.19 194 LEU A O 1
ATOM 1494 N N . ARG A 1 195 ? 6.637 -28.922 1.513 1 95.38 195 ARG A N 1
ATOM 1495 C CA . ARG A 1 195 ? 6.277 -29.766 0.378 1 95.38 195 ARG A CA 1
ATOM 1496 C C . ARG A 1 195 ? 5.109 -30.688 0.727 1 95.38 195 ARG A C 1
ATOM 1498 O O . ARG A 1 195 ? 5.145 -31.391 1.741 1 95.38 195 ARG A O 1
ATOM 1505 N N . TYR A 1 196 ? 4.117 -30.562 -0.067 1 95.88 196 TYR A N 1
ATOM 1506 C CA . TYR A 1 196 ? 2.93 -31.391 0.132 1 95.88 196 TYR A CA 1
ATOM 1507 C C . TYR A 1 196 ? 2.596 -32.188 -1.129 1 95.88 196 TYR A C 1
ATOM 1509 O O . TYR A 1 196 ? 3.135 -31.906 -2.203 1 95.88 196 TYR A O 1
ATOM 1517 N N . LYS A 1 197 ? 1.776 -33.219 -0.97 1 96.44 197 LYS A N 1
ATOM 1518 C CA . LYS A 1 197 ? 1.35 -34.031 -2.105 1 96.44 197 LYS A CA 1
ATOM 1519 C C . LYS A 1 197 ? -0.115 -34.438 -1.97 1 96.44 197 LYS A C 1
ATOM 1521 O O . LYS A 1 197 ? -0.673 -34.406 -0.871 1 96.44 197 LYS A O 1
ATOM 1526 N N . SER A 1 198 ? -0.747 -34.688 -3.037 1 96.38 198 SER A N 1
ATOM 1527 C CA . SER A 1 198 ? -2.098 -35.25 -3.143 1 96.38 198 SER A CA 1
ATOM 1528 C C . SER A 1 198 ? -2.146 -36.406 -4.113 1 96.38 198 SER A C 1
ATOM 1530 O O . SER A 1 198 ? -1.529 -36.375 -5.18 1 96.38 198 SER A O 1
ATOM 1532 N N . ALA A 1 199 ? -2.834 -37.438 -3.725 1 95.75 199 ALA A N 1
ATOM 1533 C CA . ALA A 1 199 ? -2.943 -38.625 -4.578 1 95.75 199 ALA A CA 1
ATOM 1534 C C . ALA A 1 199 ? -3.752 -38.312 -5.836 1 95.75 199 ALA A C 1
ATOM 1536 O O . ALA A 1 199 ? -4.672 -37.5 -5.805 1 95.75 199 ALA A O 1
ATOM 1537 N N . VAL A 1 200 ? -3.291 -38.969 -6.906 1 95.5 200 VAL A N 1
ATOM 1538 C CA . VAL A 1 200 ? -4.109 -38.938 -8.117 1 95.5 200 VAL A CA 1
ATOM 1539 C C . VAL A 1 200 ? -5.309 -39.875 -7.953 1 95.5 200 VAL A C 1
ATOM 1541 O O . VAL A 1 200 ? -5.145 -41.062 -7.66 1 95.5 200 VAL A O 1
ATOM 1544 N N . VAL A 1 201 ? -6.469 -39.312 -8.094 1 91.94 201 VAL A N 1
ATOM 1545 C CA . VAL A 1 201 ? -7.695 -40.094 -7.941 1 91.94 201 VAL A CA 1
ATOM 1546 C C . VAL A 1 201 ? -8.508 -40.031 -9.234 1 91.94 201 VAL A C 1
ATOM 1548 O O . VAL A 1 201 ? -8.672 -38.969 -9.828 1 91.94 201 VAL A O 1
ATOM 1551 N N . GLY A 1 202 ? -9.008 -41.188 -9.719 1 89.75 202 GLY A N 1
ATOM 1552 C CA . GLY A 1 202 ? -9.859 -41.219 -10.891 1 89.75 202 GLY A CA 1
ATOM 1553 C C . GLY A 1 202 ? -9.164 -40.781 -12.164 1 89.75 202 GLY A C 1
ATOM 1554 O O . GLY A 1 202 ? -9.781 -40.188 -13.039 1 89.75 202 GLY A O 1
ATOM 1555 N N . ASN A 1 203 ? -7.887 -40.938 -12.211 1 87.69 203 ASN A N 1
ATOM 1556 C CA . ASN A 1 203 ? -7.066 -40.562 -13.359 1 87.69 203 ASN A CA 1
ATOM 1557 C C . ASN A 1 203 ? -7.148 -39.062 -13.648 1 87.69 203 ASN A C 1
ATOM 1559 O O . ASN A 1 203 ? -7.074 -38.656 -14.805 1 87.69 203 ASN A O 1
ATOM 1563 N N . ARG A 1 204 ? -7.508 -38.344 -12.609 1 91.56 204 ARG A N 1
ATOM 1564 C CA . ARG A 1 204 ? -7.457 -36.875 -12.703 1 91.56 204 ARG A CA 1
ATOM 1565 C C . ARG A 1 204 ? -6.117 -36.344 -12.203 1 91.56 204 ARG A C 1
ATOM 1567 O O . ARG A 1 204 ? -5.797 -36.469 -11.023 1 91.56 204 ARG A O 1
ATOM 1574 N N . SER A 1 205 ? -5.379 -35.781 -13.141 1 92.31 205 SER A N 1
ATOM 1575 C CA . SER A 1 205 ? -4.023 -35.438 -12.742 1 92.31 205 SER A CA 1
ATOM 1576 C C . SER A 1 205 ? -3.525 -34.219 -13.523 1 92.31 205 SER A C 1
ATOM 1578 O O . SER A 1 205 ? -3.906 -34 -14.68 1 92.31 205 SER A O 1
ATOM 1580 N N . ALA A 1 206 ? -2.752 -33.375 -12.75 1 94.88 206 ALA A N 1
ATOM 1581 C CA . ALA A 1 206 ? -1.918 -32.438 -13.469 1 94.88 206 ALA A CA 1
ATOM 1582 C C . ALA A 1 206 ? -0.805 -33.125 -14.242 1 94.88 206 ALA A C 1
ATOM 1584 O O . ALA A 1 206 ? -0.581 -34.344 -14.055 1 94.88 206 ALA A O 1
ATOM 1585 N N . CYS A 1 207 ? -0.23 -32.469 -15.164 1 92.31 207 CYS A N 1
ATOM 1586 C CA . CYS A 1 207 ? 0.892 -33 -15.93 1 92.31 207 CYS A CA 1
ATOM 1587 C C . CYS A 1 207 ? 2.023 -31.969 -16.016 1 92.31 207 CYS A C 1
ATOM 1589 O O . CYS A 1 207 ? 2.037 -30.984 -15.266 1 92.31 207 CYS A O 1
ATOM 1591 N N . TRP A 1 208 ? 3.035 -32.219 -16.812 1 89.25 208 TRP A N 1
ATOM 1592 C CA . TRP A 1 208 ? 4.324 -31.516 -16.766 1 89.25 208 TRP A CA 1
ATOM 1593 C C . TRP A 1 208 ? 4.152 -30.031 -17.047 1 89.25 208 TRP A C 1
ATOM 1595 O O . TRP A 1 208 ? 4.758 -29.188 -16.375 1 89.25 208 TRP A O 1
ATOM 1605 N N . ASP A 1 209 ? 3.314 -29.609 -17.938 1 89.56 209 ASP A N 1
ATOM 1606 C CA . ASP A 1 209 ? 3.188 -28.219 -18.359 1 89.56 209 ASP A CA 1
ATOM 1607 C C . ASP A 1 209 ? 2.26 -27.438 -17.422 1 89.56 209 ASP A C 1
ATOM 1609 O O . ASP A 1 209 ? 2.016 -26.25 -17.625 1 89.56 209 ASP A O 1
ATOM 1613 N N . ASP A 1 210 ? 1.818 -28.141 -16.375 1 94.25 210 ASP A N 1
ATOM 1614 C CA . ASP A 1 210 ? 0.995 -27.484 -15.359 1 94.25 210 ASP A CA 1
ATOM 1615 C C . ASP A 1 210 ? 1.854 -26.938 -14.227 1 94.25 210 ASP A C 1
ATOM 1617 O O . ASP A 1 210 ? 1.344 -26.281 -13.312 1 94.25 210 ASP A O 1
ATOM 1621 N N . ALA A 1 211 ? 3.17 -27.234 -14.352 1 95.56 211 ALA A N 1
ATOM 1622 C CA . ALA A 1 211 ? 4.047 -26.641 -13.344 1 95.56 211 ALA A CA 1
ATOM 1623 C C . ALA A 1 211 ? 3.795 -25.141 -13.203 1 95.56 211 ALA A C 1
ATOM 1625 O O . ALA A 1 211 ? 3.67 -24.438 -14.195 1 95.56 211 ALA A O 1
ATOM 1626 N N . GLY A 1 212 ? 3.617 -24.719 -11.898 1 98.06 212 GLY A N 1
ATOM 1627 C CA . GLY A 1 212 ? 3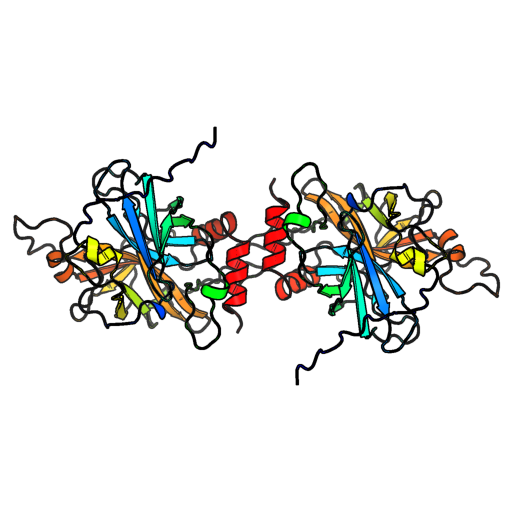.344 -23.312 -11.633 1 98.06 212 GLY A CA 1
ATOM 1628 C C . GLY A 1 212 ? 1.88 -23.031 -11.359 1 98.06 212 GLY A C 1
ATOM 1629 O O . GLY A 1 212 ? 1.528 -21.953 -10.891 1 98.06 212 GLY A O 1
ATOM 1630 N N . ALA A 1 213 ? 1.021 -24 -11.648 1 98.31 213 ALA A N 1
ATOM 1631 C CA . ALA A 1 213 ? -0.409 -23.812 -11.414 1 98.31 213 ALA A CA 1
ATOM 1632 C C . ALA A 1 213 ? -0.698 -23.594 -9.93 1 98.31 213 ALA A C 1
ATOM 1634 O O . ALA A 1 213 ? -0.093 -24.234 -9.07 1 98.31 213 ALA A O 1
ATOM 1635 N N . ALA A 1 214 ? -1.633 -22.734 -9.664 1 98.69 214 ALA A N 1
ATOM 1636 C CA . ALA A 1 214 ? -1.991 -22.391 -8.289 1 98.69 214 ALA A CA 1
ATOM 1637 C C . ALA A 1 214 ? -2.789 -23.5 -7.625 1 98.69 214 ALA A C 1
ATOM 1639 O O . ALA A 1 214 ? -3.699 -24.062 -8.234 1 98.69 214 ALA A O 1
ATOM 1640 N N . VAL A 1 215 ? -2.338 -23.859 -6.43 1 98.06 215 VAL A N 1
ATOM 1641 C CA . VAL A 1 215 ? -3.182 -24.672 -5.559 1 98.06 215 VAL A CA 1
ATOM 1642 C C . VAL A 1 215 ? -4.105 -23.766 -4.746 1 98.06 215 VAL A C 1
ATOM 1644 O O . VAL A 1 215 ? -3.648 -23 -3.893 1 98.06 215 VAL A O 1
ATOM 1647 N N . MET A 1 216 ? -5.395 -23.906 -5.008 1 97.88 216 MET A N 1
ATOM 1648 C CA . MET A 1 216 ? -6.398 -23.094 -4.34 1 97.88 216 MET A CA 1
ATOM 1649 C C . MET A 1 216 ? -7.152 -23.906 -3.289 1 97.88 216 MET A C 1
ATOM 1651 O O . MET A 1 216 ? -7.484 -25.062 -3.518 1 97.88 216 MET A O 1
ATOM 1655 N N . CYS A 1 217 ? -7.359 -23.328 -2.133 1 97.19 217 CYS A N 1
ATOM 1656 C CA . CYS A 1 217 ? -8.211 -23.922 -1.106 1 97.19 217 CYS A CA 1
ATOM 1657 C C . CYS A 1 217 ? -9.227 -22.906 -0.596 1 97.19 217 CYS A C 1
ATOM 1659 O O . CYS A 1 217 ? -8.992 -21.703 -0.644 1 97.19 217 CYS A O 1
ATOM 1661 N N . HIS A 1 218 ? -10.375 -23.438 -0.2 1 96.5 218 HIS A N 1
ATOM 1662 C CA . HIS A 1 218 ? -11.367 -22.578 0.451 1 96.5 218 HIS A CA 1
ATOM 1663 C C . HIS A 1 218 ? -11.156 -22.547 1.961 1 96.5 218 HIS A C 1
ATOM 1665 O O . HIS A 1 218 ? -11.234 -23.578 2.627 1 96.5 218 HIS A O 1
ATOM 1671 N N . LEU A 1 219 ? -10.836 -21.391 2.43 1 93.88 219 LEU A N 1
ATOM 1672 C CA . LEU A 1 219 ? -10.641 -21.188 3.863 1 93.88 219 LEU A CA 1
ATOM 1673 C C . LEU A 1 219 ? -11.75 -20.344 4.457 1 93.88 219 LEU A C 1
ATOM 1675 O O . LEU A 1 219 ? -12.203 -19.375 3.832 1 93.88 219 LEU A O 1
ATOM 1679 N N . ASN A 1 220 ? -12.164 -20.594 5.629 1 89.12 220 ASN A N 1
ATOM 1680 C CA . ASN A 1 220 ? -13.266 -19.891 6.27 1 89.12 220 ASN A CA 1
ATOM 1681 C C . ASN A 1 220 ? -12.953 -18.406 6.422 1 89.12 220 ASN A C 1
ATOM 1683 O O . ASN A 1 220 ? -13.812 -17.547 6.168 1 89.12 220 ASN A O 1
ATOM 1687 N N . GLU A 1 221 ? -11.773 -18.109 6.719 1 87.5 221 GLU A N 1
ATOM 1688 C CA . GLU A 1 221 ? -11.391 -16.75 7.047 1 87.5 221 GLU A CA 1
ATOM 1689 C C . GLU A 1 221 ? -11.18 -15.914 5.781 1 87.5 221 GLU A C 1
ATOM 1691 O O . GLU A 1 221 ? -11.305 -14.688 5.812 1 87.5 221 GLU A O 1
ATOM 1696 N N . PHE A 1 222 ? -10.914 -16.562 4.598 1 91.5 222 PHE A N 1
ATOM 1697 C CA . PHE A 1 222 ? -10.445 -15.812 3.439 1 91.5 222 PHE A CA 1
ATOM 1698 C C . PHE A 1 222 ? -11.305 -16.109 2.217 1 91.5 222 PHE A C 1
ATOM 1700 O O . PHE A 1 222 ? -11.305 -15.352 1.246 1 91.5 222 PHE A O 1
ATOM 1707 N N . GLY A 1 223 ? -12.094 -17.172 2.299 1 93.75 223 GLY A N 1
ATOM 1708 C CA . GLY A 1 223 ? -12.617 -17.688 1.047 1 93.75 223 GLY A CA 1
ATOM 1709 C C . GLY A 1 223 ? -11.586 -18.453 0.238 1 93.75 223 GLY A C 1
ATOM 1710 O O . GLY A 1 223 ? -10.859 -19.281 0.78 1 93.75 223 GLY A O 1
ATOM 1711 N N . ASP A 1 224 ? -11.531 -18.266 -1.065 1 96 224 ASP A N 1
ATOM 1712 C CA . ASP A 1 224 ? -10.594 -18.969 -1.934 1 96 224 ASP A CA 1
ATOM 1713 C C . ASP A 1 224 ? -9.203 -18.328 -1.869 1 96 224 ASP A C 1
ATOM 1715 O O . ASP A 1 224 ? -9.047 -17.141 -2.15 1 96 224 ASP A O 1
ATOM 1719 N N . VAL A 1 225 ? -8.25 -19.141 -1.517 1 97.06 225 VAL A N 1
ATOM 1720 C CA . VAL A 1 225 ? -6.891 -18.641 -1.327 1 97.06 225 VAL A CA 1
ATOM 1721 C C . VAL A 1 225 ? -5.902 -19.562 -2.041 1 97.06 225 VAL A C 1
ATOM 1723 O O . VAL A 1 225 ? -6.062 -20.781 -2.025 1 97.06 225 VAL A O 1
ATOM 1726 N N . GLN A 1 226 ? -4.945 -18.922 -2.674 1 98.12 226 GLN A N 1
ATOM 1727 C CA . GLN A 1 226 ? -3.84 -19.75 -3.164 1 98.12 226 GLN A CA 1
ATOM 1728 C C . GLN A 1 226 ? -2.91 -20.156 -2.023 1 98.12 226 GLN A C 1
ATOM 1730 O O . GLN A 1 226 ? -2.305 -19.297 -1.375 1 98.12 226 GLN A O 1
ATOM 1735 N N . VAL A 1 227 ? -2.74 -21.5 -1.863 1 97.5 227 VAL A N 1
ATOM 1736 C CA . VAL A 1 227 ? -1.966 -21.969 -0.718 1 97.5 227 VAL A CA 1
ATOM 1737 C C . VAL A 1 227 ? -0.66 -22.609 -1.199 1 97.5 227 VAL A C 1
ATOM 1739 O O . VAL A 1 227 ? 0.251 -22.844 -0.402 1 97.5 227 VAL A O 1
ATOM 1742 N N . GLY A 1 228 ? -0.58 -22.828 -2.5 1 97.81 228 GLY A N 1
ATOM 1743 C CA . GLY A 1 228 ? 0.618 -23.469 -3.021 1 97.81 228 GLY A CA 1
ATOM 1744 C C . GLY A 1 228 ? 0.711 -23.422 -4.535 1 97.81 228 GLY A C 1
ATOM 1745 O O . GLY A 1 228 ? -0.092 -22.75 -5.188 1 97.81 228 GLY A O 1
ATOM 1746 N N . ILE A 1 229 ? 1.744 -24.141 -5.043 1 98.38 229 ILE A N 1
ATOM 1747 C CA . ILE A 1 229 ? 2.066 -24.203 -6.465 1 98.38 229 ILE A CA 1
ATOM 1748 C C . ILE A 1 229 ? 2.359 -25.656 -6.855 1 98.38 229 ILE A C 1
ATOM 1750 O O . ILE A 1 229 ? 3.09 -26.359 -6.152 1 98.38 229 ILE A O 1
ATOM 1754 N N . PHE A 1 230 ? 1.753 -26.078 -7.961 1 98.12 230 PHE A N 1
ATOM 1755 C CA . PHE A 1 230 ? 2.096 -27.391 -8.484 1 98.12 230 PHE A CA 1
ATOM 1756 C C . PHE A 1 230 ? 3.533 -27.422 -8.992 1 98.12 230 PHE A C 1
ATOM 1758 O O . PHE A 1 230 ? 3.951 -26.531 -9.734 1 98.12 230 PHE A O 1
ATOM 1765 N N . GLN A 1 231 ? 4.25 -28.484 -8.57 1 96.44 231 GLN A N 1
ATOM 1766 C CA . GLN A 1 231 ? 5.652 -28.562 -8.961 1 96.44 231 GLN A CA 1
ATOM 1767 C C . GLN A 1 231 ? 5.875 -29.688 -9.977 1 96.44 231 GLN A C 1
ATOM 1769 O O . GLN A 1 231 ? 6.457 -29.453 -11.039 1 96.44 231 GLN A O 1
ATOM 1774 N N . THR A 1 232 ? 5.371 -30.828 -9.594 1 93.5 232 THR A N 1
ATOM 1775 C CA . THR A 1 232 ? 5.676 -31.984 -10.445 1 93.5 232 THR A CA 1
ATOM 1776 C C . THR A 1 232 ? 4.742 -33.156 -10.133 1 93.5 232 THR A C 1
ATOM 1778 O O . THR A 1 232 ? 3.932 -33.062 -9.203 1 93.5 232 THR A O 1
ATOM 1781 N N . LEU A 1 233 ? 4.805 -34.125 -11.023 1 93.75 233 LEU A N 1
ATOM 1782 C CA . LEU A 1 233 ? 4.039 -35.375 -10.883 1 93.75 233 LEU A CA 1
ATOM 1783 C C . LEU A 1 233 ? 4.961 -36.531 -10.562 1 93.75 233 LEU A C 1
ATOM 1785 O O . LEU A 1 233 ? 6.027 -36.688 -11.164 1 93.75 233 LEU A O 1
ATOM 1789 N N . THR A 1 234 ? 4.586 -37.281 -9.484 1 93.12 234 THR A N 1
ATOM 1790 C CA . THR A 1 234 ? 5.246 -38.562 -9.266 1 93.12 234 THR A CA 1
ATOM 1791 C C . THR A 1 234 ? 4.551 -39.688 -10.055 1 93.12 234 THR A C 1
ATOM 1793 O O . THR A 1 234 ? 3.334 -39.844 -9.961 1 93.12 234 THR A O 1
ATOM 1796 N N . VAL A 1 235 ? 5.332 -40.344 -10.859 1 89.94 235 VAL A N 1
ATOM 1797 C CA . VAL A 1 235 ? 4.758 -41.344 -11.734 1 89.94 235 VAL A CA 1
ATOM 1798 C C . VAL A 1 235 ? 5.277 -42.719 -11.328 1 89.94 235 VAL A C 1
ATOM 1800 O O . VAL A 1 235 ? 6.363 -42.844 -10.758 1 89.94 235 VAL A O 1
ATOM 1803 N N . ASP A 1 236 ? 4.477 -43.844 -11.484 1 82.56 236 ASP A N 1
ATOM 1804 C CA . ASP A 1 236 ? 4.887 -45.219 -11.289 1 82.56 236 ASP A CA 1
ATOM 1805 C C . ASP A 1 236 ? 6 -45.625 -12.258 1 82.56 236 ASP A C 1
ATOM 1807 O O . ASP A 1 236 ? 5.855 -45.438 -13.469 1 82.56 236 ASP A O 1
ATOM 1811 N N . PRO A 1 237 ? 7.273 -46 -11.727 1 72.81 237 PRO A N 1
ATOM 1812 C CA . PRO A 1 237 ? 8.398 -46.312 -12.609 1 72.81 237 PRO A CA 1
ATOM 1813 C C . PRO A 1 237 ? 8.125 -47.5 -13.508 1 72.81 237 PRO A C 1
ATOM 1815 O O . PRO A 1 237 ? 8.773 -47.688 -14.539 1 72.81 237 PRO A O 1
ATOM 1818 N N . ARG A 1 238 ? 7.398 -48.688 -13.156 1 66.69 238 ARG A N 1
ATOM 1819 C CA . ARG A 1 238 ? 7.387 -49.969 -13.828 1 66.69 238 ARG A CA 1
ATOM 1820 C C . ARG A 1 238 ? 7.367 -49.812 -15.344 1 66.69 238 ARG A C 1
ATOM 1822 O O . ARG A 1 238 ? 8.039 -50.562 -16.062 1 66.69 238 ARG A O 1
ATOM 1829 N N . GLU A 1 239 ? 6.367 -49.125 -15.883 1 55.72 239 GLU A N 1
ATOM 1830 C CA . GLU A 1 239 ? 6.094 -49.406 -17.297 1 55.72 239 GLU A CA 1
ATOM 1831 C C . GLU A 1 239 ? 6.922 -48.531 -18.203 1 55.72 239 GLU A C 1
ATOM 1833 O O . GLU A 1 239 ? 6.496 -48.219 -19.328 1 55.72 239 GLU A O 1
ATOM 1838 N N . VAL A 1 240 ? 7.945 -48.031 -17.797 1 56.78 240 VAL A N 1
ATOM 1839 C CA . VAL A 1 240 ? 8.711 -47.25 -18.766 1 56.78 240 VAL A CA 1
ATOM 1840 C C . VAL A 1 240 ? 9.125 -48.125 -19.938 1 56.78 240 VAL A C 1
ATOM 1842 O O . VAL A 1 240 ? 9.875 -49.094 -19.766 1 56.78 240 VAL A O 1
ATOM 1845 N N . ALA A 1 241 ? 8.266 -48.219 -20.922 1 54.06 241 ALA A N 1
ATOM 1846 C CA . ALA A 1 241 ? 8.75 -48.875 -22.141 1 54.06 241 ALA A CA 1
ATOM 1847 C C . ALA A 1 241 ? 10.023 -48.188 -22.656 1 54.06 241 ALA A C 1
ATOM 1849 O O . ALA A 1 241 ? 10.234 -47 -22.438 1 54.06 241 ALA A O 1
ATOM 1850 N N . ASP A 1 242 ? 10.992 -48.875 -22.891 1 53.97 242 ASP A N 1
ATOM 1851 C CA . ASP A 1 242 ? 12.336 -48.531 -23.359 1 53.97 242 ASP A CA 1
ATOM 1852 C C . ASP A 1 242 ? 12.328 -47.219 -24.141 1 53.97 242 ASP A C 1
ATOM 1854 O O . ASP A 1 242 ? 13.289 -46.438 -24.062 1 53.97 242 ASP A O 1
ATOM 1858 N N . ASN A 1 243 ? 11.312 -46.875 -25.078 1 49.81 243 ASN A N 1
ATOM 1859 C CA . ASN A 1 243 ? 11.422 -45.812 -26.047 1 49.81 243 ASN A CA 1
ATOM 1860 C C . ASN A 1 243 ? 10.57 -44.594 -25.641 1 49.81 243 ASN A C 1
ATOM 1862 O O . ASN A 1 243 ? 10.211 -43.781 -26.484 1 49.81 243 ASN A O 1
ATOM 1866 N N . GLU A 1 244 ? 10.227 -44.562 -24.5 1 52.28 244 GLU A N 1
ATOM 1867 C CA . GLU A 1 244 ? 9.289 -43.469 -24.25 1 52.28 244 GLU A CA 1
ATOM 1868 C C . GLU A 1 244 ? 10.023 -42.156 -23.938 1 52.28 244 GLU A C 1
ATOM 1870 O O . GLU A 1 244 ? 11.031 -42.156 -23.234 1 52.28 244 GLU A O 1
ATOM 1875 N N . THR A 1 245 ? 9.68 -41.125 -24.75 1 54.69 245 THR A N 1
ATOM 1876 C CA . THR A 1 245 ? 10.219 -39.781 -24.562 1 54.69 245 THR A CA 1
ATOM 1877 C C . THR A 1 245 ? 9.883 -39.25 -23.156 1 54.69 245 THR A C 1
ATOM 1879 O O . THR A 1 245 ? 8.773 -39.438 -22.672 1 54.69 245 THR A O 1
ATOM 1882 N N . LEU A 1 246 ? 10.883 -38.844 -22.391 1 58.31 246 LEU A N 1
ATOM 1883 C CA . LEU A 1 246 ? 10.75 -38.219 -21.078 1 58.31 246 LEU A CA 1
ATOM 1884 C C . LEU A 1 246 ? 9.758 -37.062 -21.125 1 58.31 246 LEU A C 1
ATOM 1886 O O . LEU A 1 246 ? 9.742 -36.281 -22.078 1 58.31 246 LEU A O 1
ATOM 1890 N N . HIS A 1 247 ? 8.828 -37.062 -20.141 1 61.75 247 HIS A N 1
ATOM 1891 C CA . HIS A 1 247 ? 7.844 -36 -19.938 1 61.75 247 HIS A CA 1
ATOM 1892 C C . HIS A 1 247 ? 6.781 -36.031 -21.031 1 61.75 247 HIS A C 1
ATOM 1894 O O . HIS A 1 247 ? 6.469 -35 -21.609 1 61.75 247 HIS A O 1
ATOM 1900 N N . SER A 1 248 ? 6.297 -37.281 -21.312 1 72.12 248 SER A N 1
ATOM 1901 C CA . SER A 1 248 ? 5.227 -37.469 -22.281 1 72.12 248 SER A CA 1
ATOM 1902 C C . SER A 1 248 ? 3.865 -37.562 -21.594 1 72.12 248 SER A C 1
ATOM 1904 O O . SER A 1 248 ? 3.783 -37.688 -20.375 1 72.12 248 SER A O 1
ATOM 1906 N N . ILE A 1 249 ? 2.84 -37.406 -22.375 1 77.44 249 ILE A N 1
ATOM 1907 C CA . ILE A 1 249 ? 1.471 -37.531 -21.875 1 77.44 249 ILE A CA 1
ATOM 1908 C C . ILE A 1 249 ? 1.245 -38.938 -21.312 1 77.44 249 ILE A C 1
ATOM 1910 O O . ILE A 1 249 ? 0.482 -39.094 -20.359 1 77.44 249 ILE A O 1
ATOM 1914 N N . ARG A 1 250 ? 1.874 -39.938 -21.844 1 78.31 250 ARG A N 1
ATOM 1915 C CA . ARG A 1 250 ? 1.732 -41.312 -21.359 1 78.31 250 ARG A CA 1
ATOM 1916 C C . ARG A 1 250 ? 2.289 -41.469 -19.953 1 78.31 250 ARG A C 1
ATOM 1918 O O . ARG A 1 250 ? 1.738 -42.188 -19.125 1 78.31 250 ARG A O 1
ATOM 1925 N N . GLU A 1 251 ? 3.318 -40.75 -19.734 1 82.44 251 GLU A N 1
ATOM 1926 C CA . GLU A 1 251 ? 3.873 -40.781 -18.375 1 82.44 251 GLU A CA 1
ATOM 1927 C C . GLU A 1 251 ? 2.902 -40.125 -17.375 1 82.44 251 GLU A C 1
ATOM 1929 O O . GLU A 1 251 ? 2.729 -40.656 -16.266 1 82.44 251 GLU A O 1
ATOM 1934 N N . CYS A 1 252 ? 2.273 -39.094 -17.797 1 87.69 252 CYS A N 1
ATOM 1935 C CA . CYS A 1 252 ? 1.35 -38.406 -16.906 1 87.69 252 CYS A CA 1
ATOM 1936 C C . CYS A 1 252 ? 0.149 -39.281 -16.562 1 87.69 252 CYS A C 1
ATOM 1938 O O . CYS A 1 252 ? -0.401 -39.188 -15.469 1 87.69 252 CYS A O 1
ATOM 1940 N N . ALA A 1 253 ? -0.231 -40.125 -17.5 1 84.88 253 ALA A N 1
ATOM 1941 C CA . ALA A 1 253 ? -1.373 -41 -17.297 1 84.88 253 ALA A CA 1
ATOM 1942 C C . ALA A 1 253 ? -1.087 -42 -16.188 1 84.88 253 ALA A C 1
ATOM 1944 O O . ALA A 1 253 ? -2.01 -42.625 -15.641 1 84.88 253 ALA A O 1
ATOM 1945 N N . ARG A 1 254 ? 0.186 -42.219 -15.852 1 87.56 254 ARG A N 1
ATOM 1946 C CA . ARG A 1 254 ? 0.579 -43.125 -14.789 1 87.56 254 ARG A CA 1
ATOM 1947 C C . ARG A 1 254 ? 0.914 -42.375 -13.508 1 87.56 254 ARG A C 1
ATOM 1949 O O . ARG A 1 254 ? 1.68 -42.844 -12.68 1 87.56 254 ARG A O 1
ATOM 1956 N N . GLY A 1 255 ? 0.393 -41.25 -13.492 1 91.25 255 GLY A N 1
ATOM 1957 C CA . GLY A 1 255 ? 0.666 -40.438 -12.32 1 91.25 255 GLY A CA 1
ATOM 1958 C C . GLY A 1 255 ? 0.115 -41.031 -11.039 1 91.25 255 GLY A C 1
ATOM 1959 O O . GLY A 1 255 ? -0.999 -41.562 -11.023 1 91.25 255 GLY A O 1
ATOM 1960 N N . GLN A 1 256 ? 0.898 -40.938 -9.914 1 93.31 256 GLN A N 1
ATOM 1961 C CA . GLN A 1 256 ? 0.496 -41.469 -8.609 1 93.31 256 GLN A CA 1
ATOM 1962 C C . GLN A 1 256 ? 0.157 -40.344 -7.641 1 93.31 256 GLN A C 1
ATOM 1964 O O . GLN A 1 256 ? -0.809 -40.438 -6.883 1 93.31 256 GLN A O 1
ATOM 1969 N N . SER A 1 257 ? 0.974 -39.312 -7.676 1 95.81 257 SER A N 1
ATOM 1970 C CA . SER A 1 257 ? 0.732 -38.188 -6.773 1 95.81 257 SER A CA 1
ATOM 1971 C C . SER A 1 257 ? 1.188 -36.875 -7.395 1 95.81 257 SER A C 1
ATOM 1973 O O . SER A 1 257 ? 2.168 -36.844 -8.141 1 95.81 257 SER A O 1
ATOM 1975 N N . MET A 1 258 ? 0.413 -35.844 -7.141 1 96.5 258 MET A N 1
ATOM 1976 C CA . MET A 1 258 ? 0.787 -34.469 -7.48 1 96.5 258 MET A CA 1
ATOM 1977 C C . MET A 1 258 ? 1.539 -33.812 -6.328 1 96.5 258 MET A C 1
ATOM 1979 O O . MET A 1 258 ? 1.121 -33.906 -5.172 1 96.5 258 MET A O 1
ATOM 1983 N N . ASN A 1 259 ? 2.645 -33.156 -6.664 1 96.94 259 ASN A N 1
ATOM 1984 C CA . ASN A 1 259 ? 3.512 -32.562 -5.648 1 96.94 259 ASN A CA 1
ATOM 1985 C C . ASN A 1 259 ? 3.463 -31.031 -5.695 1 96.94 259 ASN A C 1
ATOM 1987 O O . ASN A 1 259 ? 3.51 -30.438 -6.77 1 96.94 259 ASN A O 1
ATOM 1991 N N . PHE A 1 260 ? 3.432 -30.469 -4.492 1 97.25 260 PHE A N 1
ATOM 1992 C CA . PHE A 1 260 ? 3.205 -29.031 -4.391 1 97.25 260 PHE A CA 1
ATOM 1993 C C . PHE A 1 260 ? 4.238 -28.375 -3.477 1 97.25 260 PHE A C 1
ATOM 1995 O O . PHE A 1 260 ? 4.707 -29 -2.52 1 97.25 260 PHE A O 1
ATOM 2002 N N . ALA A 1 261 ? 4.656 -27.172 -3.812 1 97.38 261 ALA A N 1
ATOM 2003 C CA . ALA A 1 261 ? 5.305 -26.281 -2.861 1 97.38 261 ALA A CA 1
ATOM 2004 C C . ALA A 1 261 ? 4.293 -25.344 -2.201 1 97.38 261 ALA A C 1
ATOM 2006 O O . ALA A 1 261 ? 3.605 -24.578 -2.883 1 97.38 261 ALA A O 1
ATOM 2007 N N . MET A 1 262 ? 4.184 -25.422 -0.896 1 96.75 262 MET A N 1
ATOM 2008 C CA . MET A 1 262 ? 3.24 -24.562 -0.195 1 96.75 262 MET A CA 1
ATOM 2009 C C . MET A 1 262 ? 3.834 -23.172 0.027 1 96.75 262 MET A C 1
ATOM 2011 O O . MET A 1 262 ? 5.02 -23.047 0.333 1 96.75 262 MET A O 1
ATOM 2015 N N . ILE A 1 263 ? 2.98 -22.203 -0.208 1 97 263 ILE A N 1
ATOM 2016 C CA . ILE A 1 263 ? 3.482 -20.844 -0.103 1 97 263 ILE A CA 1
ATOM 2017 C C . ILE A 1 263 ? 2.801 -20.125 1.062 1 97 263 ILE A C 1
ATOM 2019 O O . ILE A 1 263 ? 3.104 -18.969 1.35 1 97 263 ILE A O 1
ATOM 2023 N N . VAL A 1 264 ? 1.968 -20.938 1.705 1 93.44 264 VAL A N 1
ATOM 2024 C CA . VAL A 1 264 ? 1.296 -20.344 2.857 1 93.44 264 VAL A CA 1
ATOM 2025 C C . VAL A 1 264 ? 2.324 -19.984 3.928 1 93.44 264 VAL A C 1
ATOM 2027 O O . VAL A 1 264 ? 3.283 -20.734 4.148 1 93.44 264 VAL A O 1
ATOM 2030 N N . ASN A 1 265 ? 2.332 -18.906 4.508 1 92.19 265 ASN A N 1
ATOM 2031 C CA . ASN A 1 265 ? 3.172 -18.438 5.605 1 92.19 265 ASN A CA 1
ATOM 2032 C C . ASN A 1 265 ? 4.598 -18.156 5.137 1 92.19 265 ASN A C 1
ATOM 2034 O O . ASN A 1 265 ? 5.527 -18.125 5.941 1 92.19 265 ASN A O 1
ATOM 2038 N N . ASP A 1 266 ? 4.832 -18.172 3.814 1 95.56 266 ASP A N 1
ATOM 2039 C CA . ASP A 1 266 ? 6.152 -17.891 3.266 1 95.56 266 ASP A CA 1
ATOM 2040 C C . ASP A 1 266 ? 6.473 -16.406 3.352 1 95.56 266 ASP A C 1
ATOM 2042 O O . ASP A 1 266 ? 6.047 -15.617 2.502 1 95.56 266 ASP A O 1
ATOM 2046 N N . GLN A 1 267 ? 7.344 -16.031 4.316 1 96.44 267 GLN A N 1
ATOM 2047 C CA . GLN A 1 267 ? 7.684 -14.625 4.527 1 96.44 267 GLN A CA 1
ATOM 2048 C C . GLN A 1 267 ? 8.523 -14.086 3.373 1 96.44 267 GLN A C 1
ATOM 2050 O O . GLN A 1 267 ? 8.477 -12.898 3.064 1 96.44 267 GLN A O 1
ATOM 2055 N N . HIS A 1 268 ? 9.266 -14.992 2.715 1 96.94 268 HIS A N 1
ATOM 2056 C CA . HIS A 1 268 ? 10.102 -14.555 1.602 1 96.94 268 HIS A CA 1
ATOM 2057 C C . HIS A 1 268 ? 9.25 -14.094 0.42 1 96.94 268 HIS A C 1
ATOM 2059 O O . HIS A 1 268 ? 9.609 -13.148 -0.279 1 96.94 268 HIS A O 1
ATOM 2065 N N . LEU A 1 269 ? 8.156 -14.789 0.209 1 97.94 269 LEU A N 1
ATOM 2066 C CA . LEU A 1 269 ? 7.262 -14.391 -0.87 1 97.94 269 LEU A CA 1
ATOM 2067 C C . LEU A 1 269 ? 6.652 -13.016 -0.593 1 97.94 269 LEU A C 1
ATOM 2069 O O . LEU A 1 269 ? 6.629 -12.156 -1.475 1 97.94 269 LEU A O 1
ATOM 2073 N N . VAL A 1 270 ? 6.207 -12.781 0.637 1 98.12 270 VAL A N 1
ATOM 2074 C CA . VAL A 1 270 ? 5.59 -11.508 1.005 1 98.12 270 VAL A CA 1
ATOM 2075 C C . VAL A 1 270 ? 6.617 -10.391 0.917 1 98.12 270 VAL A C 1
ATOM 2077 O O . VAL A 1 270 ? 6.312 -9.289 0.439 1 98.12 270 VAL A O 1
ATOM 2080 N N . SER A 1 271 ? 7.844 -10.664 1.355 1 98.06 271 SER A N 1
ATOM 2081 C CA . SER A 1 271 ? 8.922 -9.688 1.245 1 98.06 271 SER A CA 1
ATOM 2082 C C . SER A 1 271 ? 9.188 -9.32 -0.21 1 98.06 271 SER A C 1
ATOM 2084 O O . SER A 1 271 ? 9.43 -8.156 -0.526 1 98.06 271 SER A O 1
ATOM 2086 N N . ALA A 1 272 ? 9.156 -10.328 -1.063 1 98.38 272 ALA A N 1
ATOM 2087 C CA . ALA A 1 272 ? 9.375 -10.07 -2.484 1 98.38 272 ALA A CA 1
ATOM 2088 C C . ALA A 1 272 ? 8.25 -9.219 -3.064 1 98.38 272 ALA A C 1
ATOM 2090 O O . ALA A 1 272 ? 8.5 -8.312 -3.867 1 98.38 272 ALA A O 1
ATOM 2091 N N . ILE A 1 273 ? 7.027 -9.5 -2.688 1 98.5 273 ILE A N 1
ATOM 2092 C CA . ILE A 1 273 ? 5.887 -8.703 -3.131 1 98.5 273 ILE A CA 1
ATOM 2093 C C . ILE A 1 273 ? 6.055 -7.262 -2.666 1 98.5 273 ILE A C 1
ATOM 2095 O O . ILE A 1 273 ? 5.848 -6.324 -3.443 1 98.5 273 ILE A O 1
ATOM 2099 N N . GLU A 1 274 ? 6.43 -7.086 -1.426 1 97.56 274 GLU A N 1
ATOM 2100 C CA . GLU A 1 274 ? 6.676 -5.766 -0.858 1 97.56 274 GLU A CA 1
ATOM 2101 C C . GLU A 1 274 ? 7.715 -4.996 -1.672 1 97.56 274 GLU A C 1
ATOM 2103 O O . GLU A 1 274 ? 7.492 -3.846 -2.047 1 97.56 274 GLU A O 1
ATOM 2108 N N . LYS A 1 275 ? 8.742 -5.664 -1.975 1 96.56 275 LYS A N 1
ATOM 2109 C CA . LYS A 1 275 ? 9.875 -5.047 -2.662 1 96.56 275 LYS A CA 1
ATOM 2110 C C . LYS A 1 275 ? 9.5 -4.652 -4.09 1 96.56 275 LYS A C 1
ATOM 2112 O O . LYS A 1 275 ? 9.867 -3.574 -4.559 1 96.56 275 LYS A O 1
ATOM 2117 N N . HIS A 1 276 ? 8.672 -5.445 -4.719 1 96.81 276 HIS A N 1
ATOM 2118 C CA . HIS A 1 276 ? 8.555 -5.285 -6.164 1 96.81 276 HIS A CA 1
ATOM 2119 C C . HIS A 1 276 ? 7.238 -4.621 -6.543 1 96.81 276 HIS A C 1
ATOM 2121 O O . HIS A 1 276 ? 7.102 -4.086 -7.645 1 96.81 276 HIS A O 1
ATOM 2127 N N . ASP A 1 277 ? 6.258 -4.648 -5.594 1 96.88 277 ASP A N 1
ATOM 2128 C CA . ASP A 1 277 ? 4.957 -4.242 -6.125 1 96.88 277 ASP A CA 1
ATOM 2129 C C . ASP A 1 277 ? 4.008 -3.83 -5 1 96.88 277 ASP A C 1
ATOM 2131 O O . ASP A 1 277 ? 2.791 -3.971 -5.129 1 96.88 277 ASP A O 1
ATOM 2135 N N . LEU A 1 278 ? 4.445 -3.277 -3.947 1 96.69 278 LEU A N 1
ATOM 2136 C CA . LEU A 1 278 ? 3.625 -3.016 -2.77 1 96.69 278 LEU A CA 1
ATOM 2137 C C . LEU A 1 278 ? 2.449 -2.111 -3.117 1 96.69 278 LEU A C 1
ATOM 2139 O O . LEU A 1 278 ? 1.3 -2.434 -2.805 1 96.69 278 LEU A O 1
ATOM 2143 N N . PRO A 1 279 ? 2.617 -0.955 -3.826 1 95.94 279 PRO A N 1
ATOM 2144 C CA . PRO A 1 279 ? 1.467 -0.089 -4.098 1 95.94 279 PRO A CA 1
ATOM 2145 C C . PRO A 1 279 ? 0.395 -0.776 -4.941 1 95.94 279 PRO A C 1
ATOM 2147 O O . PRO A 1 279 ? -0.792 -0.709 -4.609 1 95.94 279 PRO A O 1
ATOM 2150 N N . ALA A 1 280 ? 0.798 -1.468 -5.941 1 97.06 280 ALA A N 1
ATOM 2151 C CA . ALA A 1 280 ? -0.164 -2.146 -6.805 1 97.06 280 ALA A CA 1
ATOM 2152 C C . ALA A 1 280 ? -0.825 -3.314 -6.078 1 97.06 280 ALA A C 1
ATOM 2154 O O . ALA A 1 280 ? -2.01 -3.592 -6.285 1 97.06 280 ALA A O 1
ATOM 2155 N N . PHE A 1 281 ? -0.008 -3.998 -5.242 1 98.31 281 PHE A N 1
ATOM 2156 C CA . PHE A 1 281 ? -0.555 -5.086 -4.438 1 98.31 281 PHE A CA 1
ATOM 2157 C C . PHE A 1 281 ? -1.654 -4.574 -3.514 1 98.31 281 PHE A C 1
ATOM 2159 O O . PHE A 1 281 ? -2.738 -5.156 -3.447 1 98.31 281 PHE A O 1
ATOM 2166 N N . ALA A 1 282 ? -1.413 -3.43 -2.912 1 97.25 282 ALA A N 1
ATOM 2167 C CA . ALA A 1 282 ? -2.395 -2.824 -2.016 1 97.25 282 ALA A CA 1
ATOM 2168 C C . ALA A 1 282 ? -3.645 -2.395 -2.781 1 97.25 282 ALA A C 1
ATOM 2170 O O . ALA A 1 282 ? -4.766 -2.582 -2.305 1 97.25 282 ALA A O 1
ATOM 2171 N N . GLU A 1 283 ? -3.459 -1.829 -3.904 1 96.75 283 GLU A N 1
ATOM 2172 C CA . GLU A 1 283 ? -4.59 -1.384 -4.715 1 96.75 283 GLU A CA 1
ATOM 2173 C C . GLU A 1 283 ? -5.477 -2.557 -5.113 1 96.75 283 GLU A C 1
ATOM 2175 O O . GLU A 1 283 ? -6.703 -2.48 -5.004 1 96.75 283 GLU A O 1
ATOM 2180 N N . VAL A 1 284 ? -4.875 -3.658 -5.535 1 97.75 284 VAL A N 1
ATOM 2181 C CA . VAL A 1 284 ? -5.621 -4.836 -5.961 1 97.75 284 VAL A CA 1
ATOM 2182 C C . VAL A 1 284 ? -6.395 -5.418 -4.781 1 97.75 284 VAL A C 1
ATOM 2184 O O . VAL A 1 284 ? -7.57 -5.77 -4.91 1 97.75 284 VAL A O 1
ATOM 2187 N N . TYR A 1 285 ? -5.754 -5.492 -3.67 1 97 285 TYR A N 1
ATOM 2188 C CA . TYR A 1 285 ? -6.41 -6.055 -2.494 1 97 285 TYR A CA 1
ATOM 2189 C C . TYR A 1 285 ? -7.602 -5.203 -2.074 1 97 285 TYR A C 1
ATOM 2191 O O . TYR A 1 285 ? -8.641 -5.73 -1.667 1 97 285 TYR A O 1
ATOM 2199 N N . ARG A 1 286 ? -7.445 -3.918 -2.182 1 95.31 286 ARG A N 1
ATOM 2200 C CA . ARG A 1 286 ? -8.547 -3.031 -1.821 1 95.31 286 ARG A CA 1
ATOM 2201 C C . ARG A 1 286 ? -9.688 -3.139 -2.828 1 95.31 286 ARG A C 1
ATOM 2203 O O . ARG A 1 286 ? -10.844 -3.309 -2.445 1 95.31 286 ARG A O 1
ATOM 2210 N N . ARG A 1 287 ? -9.367 -3.092 -4.062 1 95.25 287 ARG A N 1
ATOM 2211 C CA . ARG A 1 287 ? -10.383 -3.068 -5.109 1 95.25 287 ARG A CA 1
ATOM 2212 C C . ARG A 1 287 ? -11.141 -4.395 -5.172 1 95.25 287 ARG A C 1
ATOM 2214 O O . ARG A 1 287 ? -12.344 -4.418 -5.438 1 95.25 287 ARG A O 1
ATOM 2221 N N . CYS A 1 288 ? -10.375 -5.477 -4.938 1 96.62 288 CYS A N 1
ATOM 2222 C CA . CYS A 1 288 ? -10.984 -6.805 -4.969 1 96.62 288 CYS A CA 1
ATOM 2223 C C . CYS A 1 288 ? -11.688 -7.109 -3.652 1 96.62 288 CYS A C 1
ATOM 2225 O O . CYS A 1 288 ? -12.312 -8.164 -3.506 1 96.62 288 CYS A O 1
ATOM 2227 N N . ARG A 1 289 ? -11.508 -6.203 -2.643 1 93.75 289 ARG A N 1
ATOM 2228 C CA . ARG A 1 289 ? -12.094 -6.367 -1.315 1 93.75 289 ARG A CA 1
ATOM 2229 C C . ARG A 1 289 ? -11.617 -7.656 -0.658 1 93.75 289 ARG A C 1
ATOM 2231 O O . ARG A 1 289 ? -12.414 -8.406 -0.089 1 93.75 289 ARG A O 1
ATOM 2238 N N . PHE A 1 290 ? -10.258 -7.922 -0.939 1 94 290 PHE A N 1
ATOM 2239 C CA . PHE A 1 290 ? -9.656 -9.039 -0.222 1 94 290 PHE A CA 1
ATOM 2240 C C . PHE A 1 290 ? -9.508 -8.719 1.26 1 94 290 PHE A C 1
ATOM 2242 O O . PHE A 1 290 ? -8.984 -7.664 1.621 1 94 290 PHE A O 1
ATOM 2249 N N . GLY A 1 291 ? -9.953 -9.562 2.17 1 76.81 291 GLY A N 1
ATOM 2250 C CA . GLY A 1 291 ? -9.789 -9.367 3.602 1 76.81 291 GLY A CA 1
ATOM 2251 C C . GLY A 1 291 ? -10.922 -8.578 4.227 1 76.81 291 GLY A C 1
ATOM 2252 O O . GLY A 1 291 ? -10.922 -8.32 5.434 1 76.81 291 GLY A O 1
ATOM 2253 N N . ASP A 1 292 ? -11.812 -7.891 3.449 1 67.19 292 ASP A N 1
ATOM 2254 C CA . ASP A 1 292 ? -12.93 -7.121 4 1 67.19 292 ASP A CA 1
ATOM 2255 C C . ASP A 1 292 ? -13.977 -8.039 4.621 1 67.19 292 ASP A C 1
ATOM 2257 O O . ASP A 1 292 ? -14.414 -9.008 3.99 1 67.19 292 ASP A O 1
ATOM 2261 N N . ASP A 1 293 ? -13.742 -8.594 5.938 1 52.47 293 ASP A N 1
ATOM 2262 C CA . ASP A 1 293 ? -14.852 -9.305 6.574 1 52.47 293 ASP A CA 1
ATOM 2263 C C . ASP A 1 293 ? -16.141 -8.469 6.516 1 52.47 293 ASP A C 1
ATOM 2265 O O . ASP A 1 293 ? -16.078 -7.242 6.535 1 52.47 293 ASP A O 1
ATOM 2269 N N . MET B 1 1 ? -34.156 15.398 -22.531 1 24.3 1 MET B N 1
ATOM 2270 C CA . MET B 1 1 ? -34.062 16.562 -21.641 1 24.3 1 MET B CA 1
ATOM 2271 C C . MET B 1 1 ? -32.844 16.453 -20.719 1 24.3 1 MET B C 1
ATOM 2273 O O . MET B 1 1 ? -32.781 15.555 -19.891 1 24.3 1 MET B O 1
ATOM 2277 N N . LEU B 1 2 ? -31.656 16.828 -21.281 1 24.84 2 LEU B N 1
ATOM 2278 C CA . LEU B 1 2 ? -30.281 16.781 -20.781 1 24.84 2 LEU B CA 1
ATOM 2279 C C . LEU B 1 2 ? -30.125 17.625 -19.516 1 24.84 2 LEU B C 1
ATOM 2281 O O . LEU B 1 2 ? -30.328 18.828 -19.547 1 24.84 2 LEU B O 1
ATOM 2285 N N . ILE B 1 3 ? -30.469 17.078 -18.375 1 27.95 3 ILE B N 1
ATOM 2286 C CA . ILE B 1 3 ? -30.359 17.75 -17.078 1 27.95 3 ILE B CA 1
ATOM 2287 C C . ILE B 1 3 ? -28.922 18.203 -16.844 1 27.95 3 ILE B C 1
ATOM 2289 O O . ILE B 1 3 ? -28.031 17.375 -16.688 1 27.95 3 ILE B O 1
ATOM 2293 N N . ILE B 1 4 ? -28.453 19.312 -17.5 1 31.92 4 ILE B N 1
ATOM 2294 C CA . ILE B 1 4 ? -27.219 20.016 -17.219 1 31.92 4 ILE B CA 1
ATOM 2295 C C . ILE B 1 4 ? -27.141 20.359 -15.734 1 31.92 4 ILE B C 1
ATOM 2297 O O . ILE B 1 4 ? -27.938 21.156 -15.242 1 31.92 4 ILE B O 1
ATOM 2301 N N . SER B 1 5 ? -26.938 19.438 -14.844 1 30.73 5 SER B N 1
ATOM 2302 C CA . SER B 1 5 ? -26.703 19.812 -13.453 1 30.73 5 SER B CA 1
ATOM 2303 C C . SER B 1 5 ? -25.656 20.906 -13.344 1 30.73 5 SER B C 1
ATOM 2305 O O . SER B 1 5 ? -24.531 20.75 -13.828 1 30.73 5 SER B O 1
ATOM 2307 N N . THR B 1 6 ? -26 22.188 -13.461 1 31.36 6 THR B N 1
ATOM 2308 C CA . THR B 1 6 ? -25.219 23.391 -13.172 1 31.36 6 THR B CA 1
ATOM 2309 C C . THR B 1 6 ? -24.484 23.25 -11.852 1 31.36 6 THR B C 1
ATOM 2311 O O . THR B 1 6 ? -25.094 23.094 -10.797 1 31.36 6 THR B O 1
ATOM 2314 N N . LEU B 1 7 ? -23.438 22.578 -11.766 1 32.97 7 LEU B N 1
ATOM 2315 C CA . LEU B 1 7 ? -22.547 22.734 -10.617 1 32.97 7 LEU B CA 1
ATOM 2316 C C . LEU B 1 7 ? -22.359 24.219 -10.289 1 32.97 7 LEU B C 1
ATOM 2318 O O . LEU B 1 7 ? -21.812 24.969 -11.102 1 32.97 7 LEU B O 1
ATOM 2322 N N . SER B 1 8 ? -23.266 24.859 -9.594 1 32.56 8 SER B N 1
ATOM 2323 C CA . SER B 1 8 ? -23.172 26.219 -9.055 1 32.56 8 SER B CA 1
ATOM 2324 C C . SER B 1 8 ? -21.734 26.531 -8.617 1 32.56 8 SER B C 1
ATOM 2326 O O . SER B 1 8 ? -21.125 25.75 -7.879 1 32.56 8 SER B O 1
ATOM 2328 N N . THR B 1 9 ? -20.938 27.109 -9.43 1 36.12 9 THR B N 1
ATOM 2329 C CA . THR B 1 9 ? -19.766 27.828 -8.969 1 36.12 9 THR B CA 1
ATOM 2330 C C . THR B 1 9 ? -20.031 28.484 -7.617 1 36.12 9 THR B C 1
ATOM 2332 O O . THR B 1 9 ? -20.922 29.328 -7.5 1 36.12 9 THR B O 1
ATOM 2335 N N . LEU B 1 10 ? -19.984 27.812 -6.559 1 35.34 10 LEU B N 1
ATOM 2336 C CA . LEU B 1 10 ? -19.984 28.516 -5.277 1 35.34 10 LEU B CA 1
ATOM 2337 C C . LEU B 1 10 ? -19.266 29.859 -5.395 1 35.34 10 LEU B C 1
ATOM 2339 O O . LEU B 1 10 ? -18.047 29.906 -5.547 1 35.34 10 LEU B O 1
ATOM 2343 N N . CYS B 1 11 ? -19.781 30.766 -6.16 1 37.66 11 CYS B N 1
ATOM 2344 C CA . CYS B 1 11 ? -19.422 32.188 -6.023 1 37.66 11 CYS B CA 1
ATOM 2345 C C . CYS B 1 11 ? -19.328 32.562 -4.555 1 37.66 11 CYS B C 1
ATOM 2347 O O . CYS B 1 11 ? -20.344 32.844 -3.906 1 37.66 11 CYS B O 1
ATOM 2349 N N . LEU B 1 12 ? -18.641 31.875 -3.729 1 40.12 12 LEU B N 1
ATOM 2350 C CA . LEU B 1 12 ? -18.531 32.188 -2.309 1 40.12 12 LEU B CA 1
ATOM 2351 C C . LEU B 1 12 ? -18.141 33.656 -2.1 1 40.12 12 LEU B C 1
ATOM 2353 O O . LEU B 1 12 ? -16.984 34.031 -2.344 1 40.12 12 LEU B O 1
ATOM 2357 N N . LEU B 1 13 ? -18.969 34.5 -2.461 1 41.62 13 LEU B N 1
ATOM 2358 C CA . LEU B 1 13 ? -18.844 35.781 -1.804 1 41.62 13 LEU B CA 1
ATOM 2359 C C . LEU B 1 13 ? -18.594 35.625 -0.309 1 41.62 13 LEU B C 1
ATOM 2361 O O . LEU B 1 13 ? -19.406 36.062 0.514 1 41.62 13 LEU B O 1
ATOM 2365 N N . ALA B 1 14 ? -18.031 34.5 0.086 1 50.5 14 ALA B N 1
ATOM 2366 C CA . ALA B 1 14 ? -17.766 34.312 1.51 1 50.5 14 ALA B CA 1
ATOM 2367 C C . ALA B 1 14 ? -16.766 35.344 2.02 1 50.5 14 ALA B C 1
ATOM 2369 O O . ALA B 1 14 ? -15.867 35.75 1.291 1 50.5 14 ALA B O 1
ATOM 2370 N N . VAL B 1 15 ? -17.266 36.312 2.822 1 54.59 15 VAL B N 1
ATOM 2371 C CA . VAL B 1 15 ? -16.422 37.25 3.561 1 54.59 15 VAL B CA 1
ATOM 2372 C C . VAL B 1 15 ? -15.406 36.5 4.402 1 54.59 15 VAL B C 1
ATOM 2374 O O . VAL B 1 15 ? -15.781 35.656 5.246 1 54.59 15 VAL B O 1
ATOM 2377 N N . LEU B 1 16 ? -14.211 36.375 3.777 1 58.53 16 LEU B N 1
ATOM 2378 C CA . LEU B 1 16 ? -13.117 35.812 4.582 1 58.53 16 LEU B CA 1
ATOM 2379 C C . LEU B 1 16 ? -12.625 36.875 5.59 1 58.53 16 LEU B C 1
ATOM 2381 O O . LEU B 1 16 ? -12.492 38.031 5.258 1 58.53 16 LEU B O 1
ATOM 2385 N N . ASP B 1 17 ? -12.742 36.594 6.867 1 63.44 17 ASP B N 1
ATOM 2386 C CA . ASP B 1 17 ? -12.062 37.406 7.879 1 63.44 17 ASP B CA 1
ATOM 2387 C C . ASP B 1 17 ? -10.562 37.5 7.598 1 63.44 17 ASP B C 1
ATOM 2389 O O . ASP B 1 17 ? -10.023 36.688 6.82 1 63.44 17 ASP B O 1
ATOM 2393 N N . PRO B 1 18 ? -9.945 38.656 8.023 1 67 18 PRO B N 1
ATOM 2394 C CA . PRO B 1 18 ? -8.484 38.719 7.961 1 67 18 PRO B CA 1
ATOM 2395 C C . PRO B 1 18 ? -7.812 37.406 8.391 1 67 18 PRO B C 1
ATOM 2397 O O . PRO B 1 18 ? -8.328 36.688 9.258 1 67 18 PRO B O 1
ATOM 2400 N N . ALA B 1 19 ? -6.816 37 7.59 1 72.44 19 ALA B N 1
ATOM 2401 C CA . ALA B 1 19 ? -6.043 35.812 7.961 1 72.44 19 ALA B CA 1
ATOM 2402 C C . ALA B 1 19 ? -4.824 36.188 8.789 1 72.44 19 ALA B C 1
ATOM 2404 O O . ALA B 1 19 ? -3.947 36.938 8.328 1 72.44 19 ALA B O 1
ATOM 2405 N N . TYR B 1 20 ? -4.836 35.781 10.039 1 76.94 20 TYR B N 1
ATOM 2406 C CA . TYR B 1 20 ? -3.709 36 10.938 1 76.94 20 TYR B CA 1
ATOM 2407 C C . TYR B 1 20 ? -2.781 34.812 10.961 1 76.94 20 TYR B C 1
ATOM 2409 O O . TYR B 1 20 ? -3.088 33.781 11.594 1 76.94 20 TYR B O 1
ATOM 2417 N N . SER B 1 21 ? -1.646 35 10.219 1 85.69 21 SER B N 1
ATOM 2418 C CA . SER B 1 21 ? -0.688 33.938 10.016 1 85.69 21 SER B CA 1
ATOM 2419 C C . SER B 1 21 ? 0.695 34.312 10.531 1 85.69 21 SER B C 1
ATOM 2421 O O . SER B 1 21 ? 0.818 35.125 11.453 1 85.69 21 SER B O 1
ATOM 2423 N N . ILE B 1 22 ? 1.726 33.562 10.133 1 88.06 22 ILE B N 1
ATOM 2424 C CA . ILE B 1 22 ? 3.07 33.688 10.688 1 88.06 22 ILE B CA 1
ATOM 2425 C C . ILE B 1 22 ? 3.479 35.156 10.727 1 88.06 22 ILE B C 1
ATOM 2427 O O . ILE B 1 22 ? 3.25 35.906 9.766 1 88.06 22 ILE B O 1
ATOM 2431 N N . ILE B 1 23 ? 4.062 35.531 11.836 1 85.56 23 ILE B N 1
ATOM 2432 C CA . ILE B 1 23 ? 4.629 36.844 12.062 1 85.56 23 ILE B CA 1
ATOM 2433 C C . ILE B 1 23 ? 6.152 36.781 12.039 1 85.56 23 ILE B C 1
ATOM 2435 O O . ILE B 1 23 ? 6.746 35.938 12.727 1 85.56 23 ILE B O 1
ATOM 2439 N N . ASN B 1 24 ? 6.777 37.594 11.188 1 87.38 24 ASN B N 1
ATOM 2440 C CA . ASN B 1 24 ? 8.219 37.812 11.133 1 87.38 24 ASN B CA 1
ATOM 2441 C C . ASN B 1 24 ? 8.977 36.531 10.789 1 87.38 24 ASN B C 1
ATOM 2443 O O . ASN B 1 24 ? 10.047 36.25 11.328 1 87.38 24 ASN B O 1
ATOM 2447 N N . GLY B 1 25 ? 8.398 35.688 10.047 1 91.5 25 GLY B N 1
ATOM 2448 C CA . GLY B 1 25 ? 9.102 34.531 9.539 1 91.5 25 GLY B CA 1
ATOM 2449 C C . GLY B 1 25 ? 9.922 34.812 8.297 1 91.5 25 GLY B C 1
ATOM 2450 O O . GLY B 1 25 ? 9.789 35.875 7.688 1 91.5 25 GLY B O 1
ATOM 2451 N N . GLU B 1 26 ? 10.82 33.906 7.984 1 94 26 GLU B N 1
ATOM 2452 C CA . GLU B 1 26 ? 11.625 34.031 6.773 1 94 26 GLU B CA 1
ATOM 2453 C C . GLU B 1 26 ? 10.797 33.688 5.531 1 94 26 GLU B C 1
ATOM 2455 O O . GLU B 1 26 ? 10.039 32.719 5.523 1 94 26 GLU B O 1
ATOM 2460 N N . ARG B 1 27 ? 10.984 34.531 4.504 1 93.44 27 ARG B N 1
ATOM 2461 C CA . ARG B 1 27 ? 10.25 34.312 3.27 1 93.44 27 ARG B CA 1
ATOM 2462 C C . ARG B 1 27 ? 10.773 33.062 2.555 1 93.44 27 ARG B C 1
ATOM 2464 O O . ARG B 1 27 ? 11.984 32.906 2.367 1 93.44 27 ARG B O 1
ATOM 2471 N N . VAL B 1 28 ? 9.875 32.156 2.201 1 93.81 28 VAL B N 1
ATOM 2472 C CA . VAL B 1 28 ? 10.219 30.969 1.423 1 93.81 28 VAL B CA 1
ATOM 2473 C C . VAL B 1 28 ? 9.203 30.781 0.294 1 93.81 28 VAL B C 1
ATOM 2475 O O . VAL B 1 28 ? 8.188 31.484 0.241 1 93.81 28 VAL B O 1
ATOM 2478 N N . GLN B 1 29 ? 9.531 29.906 -0.646 1 89.88 29 GLN B N 1
ATOM 2479 C CA . GLN B 1 29 ? 8.648 29.672 -1.786 1 89.88 29 GLN B CA 1
ATOM 2480 C C . GLN B 1 29 ? 7.656 28.547 -1.485 1 89.88 29 GLN B C 1
ATOM 2482 O O . GLN B 1 29 ? 8.047 27.469 -1.026 1 89.88 29 GLN B O 1
ATOM 2487 N N . TRP B 1 30 ? 6.406 28.844 -1.775 1 91.75 30 TRP B N 1
ATOM 2488 C CA . TRP B 1 30 ? 5.355 27.859 -1.531 1 91.75 30 TRP B CA 1
ATOM 2489 C C . TRP B 1 30 ? 5.625 26.578 -2.305 1 91.75 30 TRP B C 1
ATOM 2491 O O . TRP B 1 30 ? 5.469 25.469 -1.766 1 91.75 30 TRP B O 1
ATOM 2501 N N . ASN B 1 31 ? 6.121 26.672 -3.516 1 87.81 31 ASN B N 1
ATOM 2502 C CA . ASN B 1 31 ? 6.34 25.516 -4.371 1 87.81 31 ASN B CA 1
ATOM 2503 C C . ASN B 1 31 ? 7.426 24.609 -3.812 1 87.81 31 ASN B C 1
ATOM 2505 O O . ASN B 1 31 ? 7.48 23.422 -4.145 1 87.81 31 ASN B O 1
ATOM 2509 N N . ARG B 1 32 ? 8.289 25.141 -2.99 1 91.69 32 ARG B N 1
ATOM 2510 C CA . ARG B 1 32 ? 9.336 24.344 -2.375 1 91.69 32 ARG B CA 1
ATOM 2511 C C . ARG B 1 32 ? 8.844 23.672 -1.094 1 91.69 32 ARG B C 1
ATOM 2513 O O . ARG B 1 32 ? 9.531 22.828 -0.522 1 91.69 32 ARG B O 1
ATOM 2520 N N . HIS B 1 33 ? 7.746 24.094 -0.674 1 95 33 HIS B N 1
ATOM 2521 C CA . HIS B 1 33 ? 7.047 23.516 0.471 1 95 33 HIS B CA 1
ATOM 2522 C C . HIS B 1 33 ? 5.633 23.078 0.096 1 95 33 HIS B C 1
ATOM 2524 O O . HIS B 1 33 ? 4.672 23.438 0.784 1 95 33 HIS B O 1
ATOM 2530 N N . GLY B 1 34 ? 5.621 22.266 -0.963 1 95.25 34 GLY B N 1
ATOM 2531 C CA . GLY B 1 34 ? 4.371 21.953 -1.636 1 95.25 34 GLY B CA 1
ATOM 2532 C C . GLY B 1 34 ? 3.436 21.109 -0.793 1 95.25 34 GLY B C 1
ATOM 2533 O O . GLY B 1 34 ? 2.258 20.953 -1.127 1 95.25 34 GLY B O 1
ATOM 2534 N N . TYR B 1 35 ? 3.971 20.609 0.337 1 97.94 35 TYR B N 1
ATOM 2535 C CA . TYR B 1 35 ? 3.092 19.859 1.229 1 97.94 35 TYR B CA 1
ATOM 2536 C C . TYR B 1 35 ? 2.129 20.797 1.954 1 97.94 35 TYR B C 1
ATOM 2538 O O . TYR B 1 35 ? 1.102 20.344 2.475 1 97.94 35 TYR B O 1
ATOM 2546 N N . LEU B 1 36 ? 2.443 22.094 2.098 1 97.69 36 LEU B N 1
ATOM 2547 C CA . LEU B 1 36 ? 1.638 23.078 2.801 1 97.69 36 LEU B CA 1
ATOM 2548 C C . LEU B 1 36 ? 0.39 23.438 1.997 1 97.69 36 LEU B C 1
ATOM 2550 O O . LEU B 1 36 ? 0.474 23.703 0.795 1 97.69 36 LEU B O 1
ATOM 2554 N N . VAL B 1 37 ? -0.752 23.453 2.652 1 97.12 37 VAL B N 1
ATOM 2555 C CA . VAL B 1 37 ? -1.996 23.797 1.976 1 97.12 37 VAL B CA 1
ATOM 2556 C C . VAL B 1 37 ? -2.816 24.734 2.857 1 97.12 37 VAL B C 1
ATOM 2558 O O . VAL B 1 37 ? -2.559 24.859 4.059 1 97.12 37 VAL B O 1
ATOM 2561 N N . LYS B 1 38 ? -3.773 25.453 2.189 1 94.62 38 LYS B N 1
ATOM 2562 C CA . LYS B 1 38 ? -4.793 26.219 2.902 1 94.62 38 LYS B CA 1
ATOM 2563 C C . LYS B 1 38 ? -6.059 25.391 3.109 1 94.62 38 LYS B C 1
ATOM 2565 O O . LYS B 1 38 ? -6.508 24.703 2.193 1 94.62 38 LYS B O 1
ATOM 2570 N N . VAL B 1 39 ? -6.527 25.375 4.301 1 95 39 VAL B N 1
ATOM 2571 C CA . VAL B 1 39 ? -7.793 24.719 4.602 1 95 39 VAL B CA 1
ATOM 2572 C C . VAL B 1 39 ? -8.867 25.766 4.891 1 95 39 VAL B C 1
ATOM 2574 O O . VAL B 1 39 ? -8.648 26.688 5.691 1 95 39 VAL B O 1
ATOM 2577 N N . PHE B 1 40 ? -9.977 25.625 4.242 1 91.56 40 PHE B N 1
ATOM 2578 C CA . PHE B 1 40 ? -11.117 26.516 4.434 1 91.56 40 PHE B CA 1
ATOM 2579 C C . PHE B 1 40 ? -12.336 25.75 4.922 1 91.56 40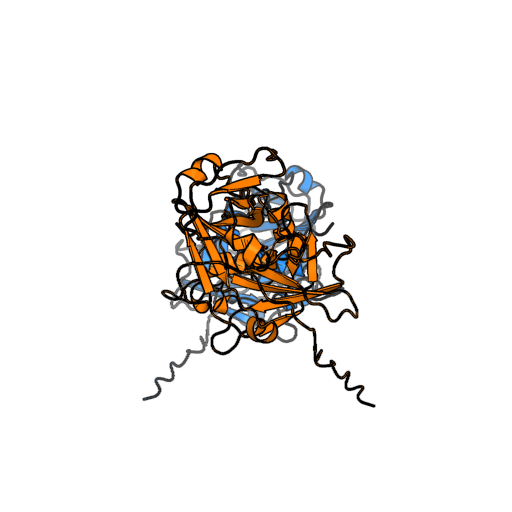 PHE B C 1
ATOM 2581 O O . PHE B 1 40 ? -12.617 24.656 4.426 1 91.56 40 PHE B O 1
ATOM 2588 N N . SER B 1 41 ? -12.93 26.281 5.902 1 91 41 SER B N 1
ATOM 2589 C CA . SER B 1 41 ? -14.133 25.641 6.418 1 91 41 SER B CA 1
ATOM 2590 C C . SER B 1 41 ? -15.227 26.656 6.711 1 91 41 SER B C 1
ATOM 2592 O O . SER B 1 41 ? -14.938 27.797 7.078 1 91 41 SER B O 1
ATOM 2594 N N . ARG B 1 42 ? -16.5 26.203 6.531 1 86.75 42 ARG B N 1
ATOM 2595 C CA . ARG B 1 42 ? -17.625 27.062 6.859 1 86.75 42 ARG B CA 1
ATOM 2596 C C . ARG B 1 42 ? -18.875 26.25 7.164 1 86.75 42 ARG B C 1
ATOM 2598 O O . ARG B 1 42 ? -18.953 25.078 6.793 1 86.75 42 ARG B O 1
ATOM 2605 N N . GLU B 1 43 ? -19.703 26.922 7.945 1 81.5 43 GLU B N 1
ATOM 2606 C CA . GLU B 1 43 ? -21.031 26.344 8.156 1 81.5 43 GLU B CA 1
ATOM 2607 C C . GLU B 1 43 ? -21.875 26.438 6.883 1 81.5 43 GLU B C 1
ATOM 2609 O O . GLU B 1 43 ? -21.688 27.328 6.062 1 81.5 43 GLU B O 1
ATOM 2614 N N . ALA B 1 44 ? -22.797 25.469 6.965 1 77.25 44 ALA B N 1
ATOM 2615 C CA . ALA B 1 44 ? -23.703 25.516 5.82 1 77.25 44 ALA B CA 1
ATOM 2616 C C . ALA B 1 44 ? -24.422 26.844 5.746 1 77.25 44 ALA B C 1
ATOM 2618 O O . ALA B 1 44 ? -24.875 27.375 6.766 1 77.25 44 ALA B O 1
ATOM 2619 N N . ASN B 1 45 ? -24.438 27.5 4.719 1 72.75 45 ASN B N 1
ATOM 2620 C CA . ASN B 1 45 ? -25.172 28.734 4.441 1 72.75 45 ASN B CA 1
ATOM 2621 C C . ASN B 1 45 ? -24.531 29.938 5.113 1 72.75 45 ASN B C 1
ATOM 2623 O O . ASN B 1 45 ? -25.172 30.984 5.285 1 72.75 45 ASN B O 1
ATOM 2627 N N . SER B 1 46 ? -23.453 29.703 5.758 1 74.94 46 SER B N 1
ATOM 2628 C CA . SER B 1 46 ? -22.734 30.844 6.312 1 74.94 46 SER B CA 1
ATOM 2629 C C . SER B 1 46 ? -21.766 31.438 5.289 1 74.94 46 SER B C 1
ATOM 2631 O O . SER B 1 46 ? -21.203 30.719 4.473 1 74.94 46 SER B O 1
ATOM 2633 N N . ASN B 1 47 ? -21.672 32.719 5.355 1 74.12 47 ASN B N 1
ATOM 2634 C CA . ASN B 1 47 ? -20.719 33.375 4.492 1 74.12 47 ASN B CA 1
ATOM 2635 C C . ASN B 1 47 ? -19.375 33.562 5.195 1 74.12 47 ASN B C 1
ATOM 2637 O O . ASN B 1 47 ? -18.422 34.094 4.598 1 74.12 47 ASN B O 1
ATOM 2641 N N . LEU B 1 48 ? -19.344 33.125 6.426 1 74.62 48 LEU B N 1
ATOM 2642 C CA . LEU B 1 48 ? -18.109 33.25 7.172 1 74.62 48 LEU B CA 1
ATOM 2643 C C . LEU B 1 48 ? -17.234 32 6.965 1 74.62 48 LEU B C 1
ATOM 2645 O O . LEU B 1 48 ? -17.672 30.891 7.203 1 74.62 48 LEU B O 1
ATOM 2649 N N . VAL B 1 49 ? -16.047 32.25 6.422 1 81.5 49 VAL B N 1
ATOM 2650 C CA . VAL B 1 49 ? -15.102 31.172 6.137 1 81.5 49 VAL B CA 1
ATOM 2651 C C . VAL B 1 49 ? -13.914 31.25 7.09 1 81.5 49 VAL B C 1
ATOM 2653 O O . VAL B 1 49 ? -13.375 32.344 7.336 1 81.5 49 VAL B O 1
ATOM 2656 N N . THR B 1 50 ? -13.609 30.156 7.707 1 82.19 50 THR B N 1
ATOM 2657 C CA . THR B 1 50 ? -12.414 30.031 8.539 1 82.19 50 THR B CA 1
ATOM 2658 C C . THR B 1 50 ? -11.25 29.469 7.727 1 82.19 50 THR B C 1
ATOM 2660 O O . THR B 1 50 ? -11.445 28.594 6.887 1 82.19 50 THR B O 1
ATOM 2663 N N . SER B 1 51 ? -10.094 30.078 8.016 1 89 51 SER B N 1
ATOM 2664 C CA . SER B 1 51 ? -8.906 29.594 7.324 1 89 51 SER B CA 1
ATOM 2665 C C . SER B 1 51 ? -7.93 28.938 8.297 1 89 51 SER B C 1
ATOM 2667 O O . SER B 1 51 ? -7.773 29.375 9.43 1 89 51 SER B O 1
ATOM 2669 N N . CYS B 1 52 ? -7.367 27.859 7.855 1 92.81 52 CYS B N 1
ATOM 2670 C CA . CYS B 1 52 ? -6.316 27.125 8.555 1 92.81 52 CYS B CA 1
ATOM 2671 C C . CYS B 1 52 ? -5.246 26.641 7.582 1 92.81 52 CYS B C 1
ATOM 2673 O O . CYS B 1 52 ? -5.301 26.953 6.391 1 92.81 52 CYS B O 1
ATOM 2675 N N . SER B 1 53 ? -4.227 26.094 8.109 1 96.19 53 SER B N 1
ATOM 2676 C CA . SER B 1 53 ? -3.207 25.422 7.312 1 96.19 53 SER B CA 1
ATOM 2677 C C . SER B 1 53 ? -3.338 23.906 7.418 1 96.19 53 SER B C 1
ATOM 2679 O O . SER B 1 53 ? -4.113 23.406 8.227 1 96.19 53 SER B O 1
ATOM 2681 N N . GLY B 1 54 ? -2.711 23.234 6.539 1 98.25 54 GLY B N 1
ATOM 2682 C CA . GLY B 1 54 ? -2.631 21.781 6.539 1 98.25 54 GLY B CA 1
ATOM 2683 C C . GLY B 1 54 ? -1.448 21.25 5.758 1 98.25 54 GLY B C 1
ATOM 2684 O O . GLY B 1 54 ? -0.67 22.016 5.195 1 98.25 54 GLY B O 1
ATOM 2685 N N . SER B 1 55 ? -1.287 19.953 5.824 1 98.81 55 SER B N 1
ATOM 2686 C CA . SER B 1 55 ? -0.215 19.297 5.078 1 98.81 55 SER B CA 1
ATOM 2687 C C . SER B 1 55 ? -0.734 18.094 4.297 1 98.81 55 SER B C 1
ATOM 2689 O O . SER B 1 55 ? -1.525 17.312 4.816 1 98.81 55 SER B O 1
ATOM 2691 N N . VAL B 1 56 ? -0.307 18.031 3.049 1 98.75 56 VAL B N 1
ATOM 2692 C CA . VAL B 1 56 ? -0.557 16.828 2.252 1 98.75 56 VAL B CA 1
ATOM 2693 C C . VAL B 1 56 ? 0.305 15.68 2.764 1 98.75 56 VAL B C 1
ATOM 2695 O O . VAL B 1 56 ? 1.532 15.789 2.82 1 98.75 56 VAL B O 1
ATOM 2698 N N . ILE B 1 57 ? -0.359 14.547 3.182 1 98.75 57 ILE B N 1
ATOM 2699 C CA . ILE B 1 57 ? 0.437 13.461 3.732 1 98.75 57 ILE B CA 1
ATOM 2700 C C . ILE B 1 57 ? 0.282 12.211 2.861 1 98.75 57 ILE B C 1
ATOM 2702 O O . ILE B 1 57 ? 0.919 11.188 3.113 1 98.75 57 ILE B O 1
ATOM 2706 N N . SER B 1 58 ? -0.521 12.219 1.909 1 98.19 58 SER B N 1
ATOM 2707 C CA . SER B 1 58 ? -0.771 11.219 0.882 1 98.19 58 SER B CA 1
ATOM 2708 C C . SER B 1 58 ? -1.409 11.836 -0.356 1 98.19 58 SER B C 1
ATOM 2710 O O . SER B 1 58 ? -1.604 13.055 -0.416 1 98.19 58 SER B O 1
ATOM 2712 N N . ALA B 1 59 ? -1.721 11.016 -1.329 1 97.88 59 ALA B N 1
ATOM 2713 C CA . ALA B 1 59 ? -2.256 11.562 -2.572 1 97.88 59 ALA B CA 1
ATOM 2714 C C . ALA B 1 59 ? -3.652 12.141 -2.361 1 97.88 59 ALA B C 1
ATOM 2716 O O . ALA B 1 59 ? -4.09 13.016 -3.107 1 97.88 59 ALA B O 1
ATOM 2717 N N . SER B 1 60 ? -4.32 11.656 -1.295 1 98.25 60 SER B N 1
ATOM 2718 C CA . SER B 1 60 ? -5.691 12.133 -1.136 1 98.25 60 SER B CA 1
ATOM 2719 C C . SER B 1 60 ? -5.977 12.523 0.312 1 98.25 60 SER B C 1
ATOM 2721 O O . SER B 1 60 ? -7.137 12.641 0.711 1 98.25 60 SER B O 1
ATOM 2723 N N . LEU B 1 61 ? -4.926 12.664 1.108 1 98.81 61 LEU B N 1
ATOM 2724 C CA . LEU B 1 61 ? -5.148 12.977 2.518 1 98.81 61 LEU B CA 1
ATOM 2725 C C . LEU B 1 61 ? -4.41 14.25 2.918 1 98.81 61 LEU B C 1
ATOM 2727 O O . LEU B 1 61 ? -3.252 14.438 2.545 1 98.81 61 LEU B O 1
ATOM 2731 N N . VAL B 1 62 ? -5.113 15.039 3.637 1 98.88 62 VAL B N 1
ATOM 2732 C CA . VAL B 1 62 ? -4.566 16.266 4.219 1 98.88 62 VAL B CA 1
ATOM 2733 C C . VAL B 1 62 ? -4.73 16.219 5.738 1 98.88 62 VAL B C 1
ATOM 2735 O O . VAL B 1 62 ? -5.805 15.883 6.246 1 98.88 62 VAL B O 1
A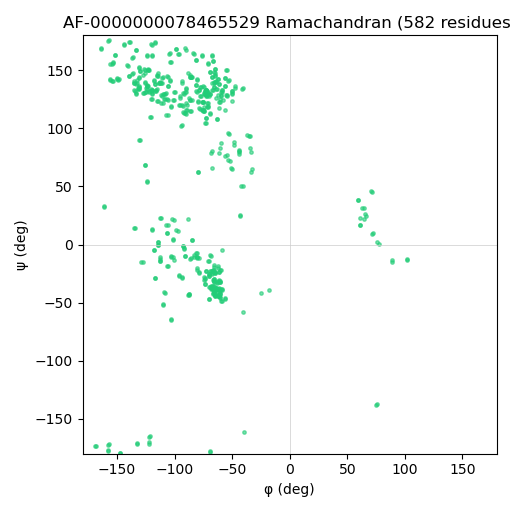TOM 2738 N N . LEU B 1 63 ? -3.668 16.531 6.395 1 98.88 63 LEU B N 1
ATOM 2739 C CA . LEU B 1 63 ? -3.652 16.578 7.852 1 98.88 63 LEU B CA 1
ATOM 2740 C C . LEU B 1 63 ? -3.764 18.016 8.352 1 98.88 63 LEU B C 1
ATOM 2742 O O . LEU B 1 63 ? -3.109 18.906 7.816 1 98.88 63 LEU B O 1
ATOM 2746 N N . THR B 1 64 ? -4.668 18.266 9.297 1 98.44 64 THR B N 1
ATOM 2747 C CA . THR B 1 64 ? -4.867 19.609 9.844 1 98.44 64 THR B CA 1
ATOM 2748 C C . THR B 1 64 ? -5.277 19.531 11.312 1 98.44 64 THR B C 1
ATOM 2750 O O . THR B 1 64 ? -5.23 18.469 11.922 1 98.44 64 THR B O 1
ATOM 2753 N N . SER B 1 65 ? -5.5 20.688 11.945 1 97.12 65 SER B N 1
ATOM 2754 C CA . SER B 1 65 ? -5.969 20.766 13.328 1 97.12 65 SER B CA 1
ATOM 2755 C C . SER B 1 65 ? -7.477 20.547 13.406 1 97.12 65 SER B C 1
ATOM 2757 O O . SER B 1 65 ? -8.227 21.016 12.539 1 97.12 65 SER B O 1
ATOM 2759 N N . PRO B 1 66 ? -7.938 19.828 14.477 1 94.81 66 PRO B N 1
ATOM 2760 C CA . PRO B 1 66 ? -9.391 19.688 14.625 1 94.81 66 PRO B CA 1
ATOM 2761 C C . PRO B 1 66 ? -10.086 21.047 14.789 1 94.81 66 PRO B C 1
ATOM 2763 O O . PRO B 1 66 ? -11.258 21.172 14.43 1 94.81 66 PRO B O 1
ATOM 2766 N N . GLN B 1 67 ? -9.414 22.031 15.203 1 90.44 67 GLN B N 1
ATOM 2767 C CA . GLN B 1 67 ? -9.977 23.359 15.414 1 90.44 67 GLN B CA 1
ATOM 2768 C C . GLN B 1 67 ? -10.398 24 14.094 1 90.44 67 GLN B C 1
ATOM 2770 O O . GLN B 1 67 ? -11.242 24.891 14.078 1 90.44 67 GLN B O 1
ATOM 2775 N N . CYS B 1 68 ? -9.805 23.516 13.062 1 91.81 68 CYS B N 1
ATOM 2776 C CA . CYS B 1 68 ? -10.117 24.047 11.742 1 91.81 68 CYS B CA 1
ATOM 2777 C C . CYS B 1 68 ? -11.516 23.641 11.297 1 91.81 68 CYS B C 1
ATOM 2779 O O . CYS B 1 68 ? -12.07 24.203 10.352 1 91.81 68 CYS B O 1
ATOM 2781 N N . LEU B 1 69 ? -12.047 22.672 12.023 1 92.19 69 LEU B N 1
ATOM 2782 C CA . LEU B 1 69 ? -13.297 22.094 11.562 1 92.19 69 LEU B CA 1
ATOM 2783 C C . LEU B 1 69 ? -14.43 22.391 12.547 1 92.19 69 LEU B C 1
ATOM 2785 O O . LEU B 1 69 ? -15.547 21.906 12.375 1 92.19 69 LEU B O 1
ATOM 2789 N N . LEU B 1 70 ? -14.094 23.047 13.555 1 83.75 70 LEU B N 1
ATOM 2790 C CA . LEU B 1 70 ? -15.078 23.344 14.594 1 83.75 70 LEU B CA 1
ATOM 2791 C C . LEU B 1 70 ? -15.336 24.828 14.703 1 83.75 70 LEU B C 1
ATOM 2793 O O . LEU B 1 70 ? -14.414 25.641 14.578 1 83.75 70 LEU B O 1
ATOM 2797 N N . ASN B 1 71 ? -16.625 25.094 14.758 1 75 71 ASN B N 1
ATOM 2798 C CA . ASN B 1 71 ? -16.969 26.453 15.148 1 75 71 ASN B CA 1
ATOM 2799 C C . ASN B 1 71 ? -16.641 26.719 16.609 1 75 71 ASN B C 1
ATOM 2801 O O . ASN B 1 71 ? -17.219 26.109 17.516 1 75 71 ASN B O 1
ATOM 2805 N N . SER B 1 72 ? -15.695 27.578 16.75 1 66.38 72 SER B N 1
ATOM 2806 C CA . SER B 1 72 ? -15.188 27.828 18.094 1 66.38 72 SER B CA 1
ATOM 2807 C C . SER B 1 72 ? -16.281 28.375 19.016 1 66.38 72 SER B C 1
ATOM 2809 O O . SER B 1 72 ? -16.203 28.219 20.234 1 66.38 72 SER B O 1
ATOM 2811 N N . THR B 1 73 ? -17.297 28.984 18.484 1 66.75 73 THR B N 1
ATOM 2812 C CA . THR B 1 73 ? -18.375 29.594 19.281 1 66.75 73 THR B CA 1
ATOM 2813 C C . THR B 1 73 ? -19.469 28.562 19.562 1 66.75 73 THR B C 1
ATOM 2815 O O . THR B 1 73 ? -19.922 28.453 20.703 1 66.75 73 THR B O 1
ATOM 2818 N N . THR B 1 74 ? -19.844 27.797 18.594 1 69.94 74 THR B N 1
ATOM 2819 C CA . THR B 1 74 ? -20.984 26.906 18.734 1 69.94 74 THR B CA 1
ATOM 2820 C C . THR B 1 74 ? -20.531 25.469 18.953 1 69.94 74 THR B C 1
ATOM 2822 O O . THR B 1 74 ? -21.328 24.609 19.344 1 69.94 74 THR B O 1
ATOM 2825 N N . ASP B 1 75 ? -19.312 25.219 18.781 1 70.06 75 ASP B N 1
ATOM 2826 C CA . ASP B 1 75 ? -18.719 23.875 18.875 1 70.06 75 ASP B CA 1
ATOM 2827 C C . ASP B 1 75 ? -19.328 22.938 17.844 1 70.06 75 ASP B C 1
ATOM 2829 O O . ASP B 1 75 ? -19.328 21.719 18.016 1 70.06 75 ASP B O 1
ATOM 2833 N N . GLU B 1 76 ? -19.969 23.562 16.875 1 77.69 76 GLU B N 1
ATOM 2834 C CA . GLU B 1 76 ? -20.531 22.781 15.781 1 77.69 76 GLU B CA 1
ATOM 2835 C C . GLU B 1 76 ? -19.516 22.531 14.68 1 77.69 76 GLU B C 1
ATOM 2837 O O . GLU B 1 76 ? -18.672 23.391 14.414 1 77.69 76 GLU B O 1
ATOM 2842 N N . ARG B 1 77 ? -19.641 21.359 14.07 1 80.62 77 ARG B N 1
ATOM 2843 C CA . ARG B 1 77 ? -18.75 21.016 12.977 1 80.62 77 ARG B CA 1
ATOM 2844 C C . ARG B 1 77 ? -19.156 21.734 11.688 1 80.62 77 ARG B C 1
ATOM 2846 O O . ARG B 1 77 ? -20.344 21.844 11.391 1 80.62 77 ARG B O 1
ATOM 2853 N N . PHE B 1 78 ? -18.125 22.234 11.086 1 84.12 78 PHE B N 1
ATOM 2854 C CA . PHE B 1 78 ? -18.391 22.875 9.797 1 84.12 78 PHE B CA 1
ATOM 2855 C C . PHE B 1 78 ? -18.875 21.859 8.781 1 84.12 78 PHE B C 1
ATOM 2857 O O . PHE B 1 78 ? -18.438 20.703 8.797 1 84.12 78 PHE B O 1
ATOM 2864 N N . SER B 1 79 ? -19.719 22.219 7.926 1 80.75 79 SER B N 1
ATOM 2865 C CA . SER B 1 79 ? -20.359 21.312 6.969 1 80.75 79 SER B CA 1
ATOM 2866 C C . SER B 1 79 ? -19.609 21.281 5.648 1 80.75 79 SER B C 1
ATOM 2868 O O . SER B 1 79 ? -19.703 20.312 4.898 1 80.75 79 SER B O 1
ATOM 2870 N N . GLU B 1 80 ? -18.953 22.422 5.359 1 90.81 80 GLU B N 1
ATOM 2871 C CA . GLU B 1 80 ? -18.219 22.5 4.102 1 90.81 80 GLU B CA 1
ATOM 2872 C C . GLU B 1 80 ? -16.734 22.75 4.344 1 90.81 80 GLU B C 1
ATOM 2874 O O . GLU B 1 80 ? -16.359 23.625 5.117 1 90.81 80 GLU B O 1
ATOM 2879 N N . VAL B 1 81 ? -15.938 21.953 3.725 1 95 81 VAL B N 1
ATOM 2880 C CA . VAL B 1 81 ? -14.492 22.078 3.855 1 95 81 VAL B CA 1
ATOM 2881 C C . VAL B 1 81 ? -13.844 22.062 2.473 1 95 81 VAL B C 1
ATOM 2883 O O . VAL B 1 81 ? -14.25 21.297 1.597 1 95 81 VAL B O 1
ATOM 2886 N N . ALA B 1 82 ? -12.914 22.969 2.234 1 94.88 82 ALA B N 1
ATOM 2887 C CA . ALA B 1 82 ? -12.133 23.016 0.998 1 94.88 82 ALA B CA 1
ATOM 2888 C C . ALA B 1 82 ? -10.641 23.141 1.292 1 94.88 82 ALA B C 1
ATOM 2890 O O . ALA B 1 82 ? -10.25 23.625 2.359 1 94.88 82 ALA B O 1
ATOM 2891 N N . VAL B 1 83 ? -9.828 22.656 0.372 1 96.69 83 VAL B N 1
ATOM 2892 C CA . VAL B 1 83 ? -8.375 22.703 0.492 1 96.69 83 VAL B CA 1
ATOM 2893 C C . VAL B 1 83 ? -7.77 23.328 -0.765 1 96.69 83 VAL B C 1
ATOM 2895 O O . VAL B 1 83 ? -8.117 22.938 -1.884 1 96.69 83 VAL B O 1
ATOM 2898 N N . SER B 1 84 ? -6.891 24.297 -0.54 1 94.19 84 SER B N 1
ATOM 2899 C CA . SER B 1 84 ? -6.16 24.891 -1.654 1 94.19 84 SER B CA 1
ATOM 2900 C C . SER B 1 84 ? -4.727 24.375 -1.714 1 94.19 84 SER B C 1
ATOM 2902 O O . SER B 1 84 ? -3.955 24.562 -0.771 1 94.19 84 SER B O 1
ATOM 2904 N N . VAL B 1 85 ? -4.379 23.703 -2.842 1 94 85 VAL B N 1
ATOM 2905 C CA . VAL B 1 85 ? -3.055 23.125 -3.031 1 94 85 VAL B CA 1
ATOM 2906 C C . VAL B 1 85 ? -2.262 23.969 -4.027 1 94 85 VAL B C 1
ATOM 2908 O O . VAL B 1 85 ? -2.832 24.547 -4.953 1 94 85 VAL B O 1
ATOM 2911 N N . PRO B 1 86 ? -0.957 24.031 -3.729 1 89.75 86 PRO B N 1
ATOM 2912 C CA . PRO B 1 86 ? -0.147 24.781 -4.695 1 89.75 86 PRO B CA 1
ATOM 2913 C C . PRO B 1 86 ? 0.072 24.016 -5.996 1 89.75 86 PRO B C 1
ATOM 2915 O O . PRO B 1 86 ? 0.22 22.797 -5.984 1 89.75 86 PRO B O 1
ATOM 2918 N N . THR B 1 87 ? -0.135 24.672 -7.109 1 82.62 87 THR B N 1
ATOM 2919 C CA . THR B 1 87 ? 0.246 24.172 -8.43 1 82.62 87 THR B CA 1
ATOM 2920 C C . THR B 1 87 ? 1.288 25.078 -9.07 1 82.62 87 THR B C 1
ATOM 2922 O O . THR B 1 87 ? 1.761 26.031 -8.445 1 82.62 87 THR B O 1
ATOM 2925 N N . PHE B 1 88 ? 1.859 24.75 -10.227 1 75.12 88 PHE B N 1
ATOM 2926 C CA . PHE B 1 88 ? 2.908 25.516 -10.875 1 75.12 88 PHE B CA 1
ATOM 2927 C C . PHE B 1 88 ? 2.379 26.875 -11.328 1 75.12 88 PHE B C 1
ATOM 2929 O O . PHE B 1 88 ? 3.121 27.859 -11.359 1 75.12 88 PHE B O 1
ATOM 2936 N N . ARG B 1 89 ? 1.138 27.047 -11.68 1 75.31 89 ARG B N 1
ATOM 2937 C CA . ARG B 1 89 ? 0.6 28.297 -12.195 1 75.31 89 ARG B CA 1
ATOM 2938 C C . ARG B 1 89 ? -0.214 29.031 -11.133 1 75.31 89 ARG B C 1
ATOM 2940 O O . ARG B 1 89 ? 0.162 30.109 -10.688 1 75.31 89 ARG B O 1
ATOM 2947 N N . ARG B 1 90 ? -1.312 28.438 -10.695 1 79.25 90 ARG B N 1
ATOM 2948 C CA . ARG B 1 90 ? -2.223 28.984 -9.695 1 79.25 90 ARG B CA 1
ATOM 2949 C C . ARG B 1 90 ? -2.701 27.891 -8.742 1 79.25 90 ARG B C 1
ATOM 2951 O O . ARG B 1 90 ? -2.873 26.734 -9.141 1 79.25 90 ARG B O 1
ATOM 2958 N N . PRO B 1 91 ? -2.854 28.406 -7.465 1 87.38 91 PRO B N 1
ATOM 2959 C CA . PRO B 1 91 ? -3.385 27.406 -6.527 1 87.38 91 PRO B CA 1
ATOM 2960 C C . PRO B 1 91 ? -4.715 26.812 -6.988 1 87.38 91 PRO B C 1
ATOM 2962 O O . PRO B 1 91 ? -5.496 27.484 -7.66 1 87.38 91 PRO B O 1
ATOM 2965 N N . ARG B 1 92 ? -4.879 25.547 -6.73 1 90.31 92 ARG B N 1
ATOM 2966 C CA . ARG B 1 92 ? -6.117 24.844 -7.035 1 90.31 92 ARG B CA 1
ATOM 2967 C C . ARG B 1 92 ? -6.887 24.5 -5.758 1 90.31 92 ARG B C 1
ATOM 2969 O O . ARG B 1 92 ? -6.328 23.938 -4.82 1 90.31 92 ARG B O 1
ATOM 2976 N N . THR B 1 93 ? -8.148 24.938 -5.723 1 92.62 93 THR B N 1
ATOM 2977 C CA . THR B 1 93 ? -8.984 24.656 -4.562 1 92.62 93 THR B CA 1
ATOM 2978 C C . THR B 1 93 ? -9.828 23.406 -4.797 1 92.62 93 THR B C 1
ATOM 2980 O O . THR B 1 93 ? -10.523 23.297 -5.809 1 92.62 93 THR B O 1
ATOM 2983 N N . LEU B 1 94 ? -9.766 22.484 -3.889 1 96.19 94 LEU B N 1
ATOM 2984 C CA . LEU B 1 94 ? -10.453 21.203 -3.967 1 96.19 94 LEU B CA 1
ATOM 2985 C C . LEU B 1 94 ? -11.469 21.062 -2.836 1 96.19 94 LEU B C 1
ATOM 2987 O O . LEU B 1 94 ? -11.203 21.469 -1.703 1 96.19 94 LEU B O 1
ATOM 2991 N N . ARG B 1 95 ? -12.641 20.516 -3.191 1 96.25 95 ARG B N 1
ATOM 2992 C CA . ARG B 1 95 ? -13.555 20.141 -2.119 1 96.25 95 ARG B CA 1
ATOM 2993 C C . ARG B 1 95 ? -12.977 19 -1.277 1 96.25 95 ARG B C 1
ATOM 2995 O O . ARG B 1 95 ? -12.375 18.078 -1.812 1 96.25 95 ARG B O 1
ATOM 3002 N N . ALA B 1 96 ? -13.164 19.078 0.04 1 97.5 96 ALA B N 1
ATOM 3003 C CA . ALA B 1 96 ? -12.648 18.062 0.954 1 97.5 96 ALA B CA 1
ATOM 3004 C C . ALA B 1 96 ? -13.758 17.516 1.842 1 97.5 96 ALA B C 1
ATOM 3006 O O . ALA B 1 96 ? -14.773 18.188 2.066 1 97.5 96 ALA B O 1
ATOM 3007 N N . GLU B 1 97 ? -13.586 16.281 2.227 1 96.69 97 GLU B N 1
ATOM 3008 C CA . GLU B 1 97 ? -14.445 15.625 3.213 1 96.69 97 GLU B CA 1
ATOM 3009 C C . GLU B 1 97 ? -13.664 15.266 4.473 1 96.69 97 GLU B C 1
ATOM 3011 O O . GLU B 1 97 ? -12.477 14.938 4.398 1 96.69 97 GLU B O 1
ATOM 3016 N N . VAL B 1 98 ? -14.391 15.367 5.578 1 96 98 VAL B N 1
ATOM 3017 C CA . VAL B 1 98 ? -13.75 14.969 6.828 1 96 98 VAL B CA 1
ATOM 3018 C C . VAL B 1 98 ? -13.695 13.445 6.922 1 96 98 VAL B C 1
ATOM 3020 O O . VAL B 1 98 ? -14.734 12.781 6.984 1 96 98 VAL B O 1
ATOM 3023 N N . ALA B 1 99 ? -12.516 12.898 6.93 1 96.69 99 ALA B N 1
ATOM 3024 C CA . ALA B 1 99 ? -12.336 11.453 7.016 1 96.69 99 ALA B CA 1
ATOM 3025 C C . ALA B 1 99 ? -12.297 10.984 8.469 1 96.69 99 ALA B C 1
ATOM 3027 O O . ALA B 1 99 ? -12.836 9.93 8.805 1 96.69 99 ALA B O 1
ATOM 3028 N N . ASN B 1 100 ? -11.617 11.703 9.281 1 96 100 ASN B N 1
ATOM 3029 C CA . ASN B 1 100 ? -11.43 11.383 10.688 1 96 100 ASN B CA 1
ATOM 3030 C C . ASN B 1 100 ? -11.117 12.633 11.516 1 96 100 ASN B C 1
ATOM 3032 O O . ASN B 1 100 ? -10.422 13.531 11.039 1 96 100 ASN B O 1
ATOM 3036 N N . ILE B 1 101 ? -11.672 12.711 12.75 1 94.25 101 ILE B N 1
ATOM 3037 C CA . ILE B 1 101 ? -11.375 13.812 13.656 1 94.25 101 ILE B CA 1
ATOM 3038 C C . ILE B 1 101 ? -11.062 13.266 15.055 1 94.25 101 ILE B C 1
ATOM 3040 O O . ILE B 1 101 ? -11.758 12.383 15.547 1 94.25 101 ILE B O 1
ATOM 3044 N N . THR B 1 102 ? -9.953 13.719 15.609 1 94.38 102 THR B N 1
ATOM 3045 C CA . THR B 1 102 ? -9.586 13.445 17 1 94.38 102 THR B CA 1
ATOM 3046 C C . THR B 1 102 ? -9.398 14.742 17.781 1 94.38 102 THR B C 1
ATOM 3048 O O . THR B 1 102 ? -9.727 15.828 17.281 1 94.38 102 THR B O 1
ATOM 3051 N N . ASP B 1 103 ? -8.875 14.633 18.984 1 91.56 103 ASP B N 1
ATOM 3052 C CA . ASP B 1 103 ? -8.586 15.82 19.781 1 91.56 103 ASP B CA 1
ATOM 3053 C C . ASP B 1 103 ? -7.277 16.469 19.359 1 91.56 103 ASP B C 1
ATOM 3055 O O . ASP B 1 103 ? -6.996 17.625 19.703 1 91.56 103 ASP B O 1
ATOM 3059 N N . SER B 1 104 ? -6.547 15.742 18.531 1 95.19 104 SER B N 1
ATOM 3060 C CA . SER B 1 104 ? -5.199 16.219 18.219 1 95.19 104 SER B CA 1
ATOM 3061 C C . SER B 1 104 ? -5.055 16.547 16.75 1 95.19 104 SER B C 1
ATOM 3063 O O . SER B 1 104 ? -4.254 17.406 16.375 1 95.19 104 SER B O 1
ATOM 3065 N N . TRP B 1 105 ? -5.812 15.859 15.93 1 97.25 105 TRP B N 1
ATOM 3066 C CA . TRP B 1 105 ? -5.664 16.047 14.492 1 97.25 105 TRP B CA 1
ATOM 3067 C C . TRP B 1 105 ? -6.961 15.711 13.766 1 97.25 105 TRP B C 1
ATOM 3069 O O . TRP B 1 105 ? -7.855 15.078 14.328 1 97.25 105 TRP B O 1
ATOM 3079 N N . ALA B 1 106 ? -7.094 16.266 12.609 1 97.62 106 ALA B N 1
ATOM 3080 C CA . ALA B 1 106 ? -8.164 15.938 11.672 1 97.62 106 ALA B CA 1
ATOM 3081 C C . ALA B 1 106 ? -7.598 15.555 10.305 1 97.62 106 ALA B C 1
ATOM 3083 O O . ALA B 1 106 ? -6.613 16.141 9.852 1 97.62 106 ALA B O 1
ATOM 3084 N N . LEU B 1 107 ? -8.211 14.562 9.789 1 98.44 107 LEU B N 1
ATOM 3085 C CA . LEU B 1 107 ? -7.816 14.047 8.477 1 98.44 107 LEU B CA 1
ATOM 3086 C C . LEU B 1 107 ? -8.883 14.352 7.43 1 98.44 107 LEU B C 1
ATOM 3088 O O . LEU B 1 107 ? -10.047 13.992 7.605 1 98.44 107 LEU B O 1
ATOM 3092 N N . LEU B 1 108 ? -8.422 15.078 6.398 1 98.38 108 LEU B N 1
ATOM 3093 C CA . LEU B 1 108 ? -9.328 15.422 5.301 1 98.38 108 LEU B CA 1
ATOM 3094 C C . LEU B 1 108 ? -9.055 14.547 4.078 1 98.38 108 LEU B C 1
ATOM 3096 O O . LEU B 1 108 ? -7.895 14.242 3.775 1 98.38 108 LEU B O 1
ATOM 3100 N N . LYS B 1 109 ? -10.102 14.164 3.436 1 98.44 109 LYS B N 1
ATOM 3101 C CA . LYS B 1 109 ? -10.016 13.469 2.158 1 98.44 109 LYS B CA 1
ATOM 3102 C C . LYS B 1 109 ? -10.281 14.414 0.993 1 98.44 109 LYS B C 1
ATOM 3104 O O . LYS B 1 109 ? -11.297 15.117 0.974 1 98.44 109 LYS B O 1
ATOM 3109 N N . ILE B 1 110 ? -9.336 14.484 0.07 1 98.19 110 ILE B N 1
ATOM 3110 C CA . ILE B 1 110 ? -9.461 15.312 -1.125 1 98.19 110 ILE B CA 1
ATOM 3111 C C . ILE B 1 110 ? -9.383 14.438 -2.371 1 98.19 110 ILE B C 1
ATOM 3113 O O . ILE B 1 110 ? -9.047 13.25 -2.285 1 98.19 110 ILE B O 1
ATOM 3117 N N . PRO B 1 111 ? -9.844 15.023 -3.527 1 97.69 111 PRO B N 1
ATOM 3118 C CA . PRO B 1 111 ? -9.586 14.266 -4.754 1 97.69 111 PRO B CA 1
ATOM 3119 C C . PRO B 1 111 ? -8.117 13.891 -4.918 1 97.69 111 PRO B C 1
ATOM 3121 O O . PRO B 1 111 ? -7.23 14.688 -4.574 1 97.69 111 PRO B O 1
ATOM 3124 N N . THR B 1 112 ? -7.91 12.711 -5.418 1 97.38 112 THR B N 1
ATOM 3125 C CA . THR B 1 112 ? -6.566 12.148 -5.484 1 97.38 112 THR B CA 1
ATOM 3126 C C . THR B 1 112 ? -5.66 13.016 -6.355 1 97.38 112 THR B C 1
ATOM 3128 O O . THR B 1 112 ? -5.984 13.289 -7.512 1 97.38 112 THR B O 1
ATOM 3131 N N . LEU B 1 113 ? -4.586 13.461 -5.773 1 96.81 113 LEU B N 1
ATOM 3132 C CA . LEU B 1 113 ? -3.551 14.18 -6.508 1 96.81 113 LEU B CA 1
ATOM 3133 C C . LEU B 1 113 ? -2.621 13.211 -7.23 1 96.81 113 LEU B C 1
ATOM 3135 O O . LEU B 1 113 ? -2.525 12.039 -6.855 1 96.81 113 LEU B O 1
ATOM 3139 N N . SER B 1 114 ? -1.971 13.719 -8.211 1 94.56 114 SER B N 1
ATOM 3140 C CA . SER B 1 114 ? -1.017 12.898 -8.953 1 94.56 114 SER B CA 1
ATOM 3141 C C . SER B 1 114 ? 0.239 12.633 -8.133 1 94.56 114 SER B C 1
ATOM 3143 O O . SER B 1 114 ? 0.917 13.562 -7.699 1 94.56 114 SER B O 1
ATOM 3145 N N . ALA B 1 115 ? 0.521 11.312 -8.078 1 95 115 ALA B N 1
ATOM 3146 C CA . ALA B 1 115 ? 1.733 10.953 -7.352 1 95 115 ALA B CA 1
ATOM 3147 C C . ALA B 1 115 ? 2.973 11.539 -8.023 1 95 115 ALA B C 1
ATOM 3149 O O . ALA B 1 115 ? 3.936 11.906 -7.348 1 95 115 ALA B O 1
ATOM 3150 N N . LYS B 1 116 ? 2.959 11.656 -9.281 1 93.75 116 LYS B N 1
ATOM 3151 C CA . LYS B 1 116 ? 4.066 12.234 -10.039 1 93.75 116 LYS B CA 1
ATOM 3152 C C . LYS B 1 116 ? 4.266 13.703 -9.672 1 93.75 116 LYS B C 1
ATOM 3154 O O . LYS B 1 116 ? 5.402 14.172 -9.562 1 93.75 116 LYS B O 1
ATOM 3159 N N . ASP B 1 117 ? 3.158 14.383 -9.453 1 93.88 117 ASP B N 1
ATOM 3160 C CA . ASP B 1 117 ? 3.23 15.789 -9.086 1 93.88 117 ASP B CA 1
ATOM 3161 C C . ASP B 1 117 ? 3.703 15.953 -7.641 1 93.88 117 ASP B C 1
ATOM 3163 O O . ASP B 1 117 ? 4.418 16.906 -7.32 1 93.88 117 ASP B O 1
ATOM 3167 N N . LEU B 1 118 ? 3.301 15.008 -6.84 1 96.56 118 LEU B N 1
ATOM 3168 C CA . LEU B 1 118 ? 3.66 15.07 -5.426 1 96.56 118 LEU B CA 1
ATOM 3169 C C . LEU B 1 118 ? 5.129 14.719 -5.223 1 96.56 118 LEU B C 1
ATOM 3171 O O . LEU B 1 118 ? 5.758 15.188 -4.27 1 96.56 118 LEU B O 1
ATOM 3175 N N . CYS B 1 119 ? 5.605 13.906 -6.137 1 96.75 119 CYS B N 1
ATOM 3176 C CA . CYS B 1 119 ? 6.973 13.422 -6.039 1 96.75 119 CYS B CA 1
ATOM 3177 C C . CYS B 1 119 ? 7.75 13.703 -7.32 1 96.75 119 CYS B C 1
ATOM 3179 O O . CYS B 1 119 ? 8.18 12.773 -8.008 1 96.75 119 CYS B O 1
ATOM 3181 N N . PRO B 1 120 ? 8.008 14.922 -7.574 1 94.25 120 PRO B N 1
ATOM 3182 C CA . PRO B 1 120 ? 8.789 15.242 -8.773 1 94.25 120 PRO B CA 1
ATOM 3183 C C . PRO B 1 120 ? 10.227 14.734 -8.695 1 94.25 120 PRO B C 1
ATOM 3185 O O . PRO B 1 120 ? 10.734 14.469 -7.605 1 94.25 120 PRO B O 1
ATOM 3188 N N . PRO B 1 121 ? 10.852 14.562 -9.875 1 92.06 121 PRO B N 1
ATOM 3189 C CA . PRO B 1 121 ? 12.242 14.109 -9.859 1 92.06 121 PRO B CA 1
ATOM 3190 C C . PRO B 1 121 ? 13.188 15.125 -9.227 1 92.06 121 PRO B C 1
ATOM 3192 O O . PRO B 1 121 ? 12.938 16.328 -9.289 1 92.06 121 PRO B O 1
ATOM 3195 N N . ASN B 1 122 ? 14.242 14.555 -8.656 1 87.19 122 ASN B N 1
ATOM 3196 C CA . ASN B 1 122 ? 15.289 15.43 -8.141 1 87.19 122 ASN B CA 1
ATOM 3197 C C . ASN B 1 122 ? 15.828 16.359 -9.219 1 87.19 122 ASN B C 1
ATOM 3199 O O . ASN B 1 122 ? 15.945 15.969 -10.383 1 87.19 122 ASN B O 1
ATOM 3203 N N . PRO B 1 123 ? 15.992 17.656 -8.797 1 91.25 123 PRO B N 1
ATOM 3204 C CA . PRO B 1 123 ? 16.156 18.156 -7.434 1 91.25 123 PRO B CA 1
ATOM 3205 C C . PRO B 1 123 ? 14.906 18.875 -6.918 1 91.25 123 PRO B C 1
ATOM 3207 O O . PRO B 1 123 ? 14.953 19.547 -5.879 1 91.25 123 PRO B O 1
ATOM 3210 N N . ALA B 1 124 ? 13.797 18.797 -7.629 1 91.75 124 ALA B N 1
ATOM 3211 C CA . ALA B 1 124 ? 12.578 19.438 -7.164 1 91.75 124 ALA B CA 1
ATOM 3212 C C . ALA B 1 124 ? 12.125 18.859 -5.824 1 91.75 124 ALA B C 1
ATOM 3214 O O . ALA B 1 124 ? 12.203 17.656 -5.602 1 91.75 124 ALA B O 1
ATOM 3215 N N . PRO B 1 125 ? 11.703 19.734 -4.941 1 93.88 125 PRO B N 1
ATOM 3216 C CA . PRO B 1 125 ? 11.281 19.25 -3.629 1 93.88 125 PRO B CA 1
ATOM 3217 C C . PRO B 1 125 ? 9.984 18.438 -3.693 1 93.88 125 PRO B C 1
ATOM 3219 O O . PRO B 1 125 ? 9.141 18.688 -4.555 1 93.88 125 PRO B O 1
ATOM 3222 N N . LYS B 1 126 ? 9.875 17.516 -2.83 1 96.25 126 LYS B N 1
ATOM 3223 C CA . LYS B 1 126 ? 8.641 16.75 -2.682 1 96.25 126 LYS B CA 1
ATOM 3224 C C . LYS B 1 126 ? 7.504 17.641 -2.186 1 96.25 126 LYS B C 1
ATOM 3226 O O . LYS B 1 126 ? 7.73 18.578 -1.42 1 96.25 126 LYS B O 1
ATOM 3231 N N . ARG B 1 127 ? 6.293 17.328 -2.596 1 97 127 ARG B N 1
ATOM 3232 C CA . ARG B 1 127 ? 5.125 18.141 -2.268 1 97 127 ARG B CA 1
ATOM 3233 C C . ARG B 1 127 ? 4.184 17.391 -1.328 1 97 127 ARG B C 1
ATOM 3235 O O . ARG B 1 127 ? 2.967 17.562 -1.394 1 97 127 ARG B O 1
ATOM 3242 N N . VAL B 1 128 ? 4.746 16.469 -0.656 1 98.19 128 VAL B N 1
ATOM 3243 C CA . VAL B 1 128 ? 4.059 15.68 0.359 1 98.19 128 VAL B CA 1
ATOM 3244 C C . VAL B 1 128 ? 4.941 15.555 1.602 1 98.19 128 VAL B C 1
ATOM 3246 O O . VAL B 1 128 ? 6.164 15.438 1.494 1 98.19 128 VAL B O 1
ATOM 3249 N N . ALA B 1 129 ? 4.301 15.664 2.783 1 98.44 129 ALA B N 1
ATOM 3250 C CA . ALA B 1 129 ? 5.055 15.578 4.031 1 98.44 129 ALA B CA 1
ATOM 3251 C C . ALA B 1 129 ? 5.324 14.117 4.402 1 98.44 129 ALA B C 1
ATOM 3253 O O . ALA B 1 129 ? 4.414 13.289 4.363 1 98.44 129 ALA B O 1
ATOM 3254 N N . GLN B 1 130 ? 6.566 13.852 4.734 1 97.94 130 GLN B N 1
ATOM 3255 C CA . GLN B 1 130 ? 6.953 12.516 5.188 1 97.94 130 GLN B CA 1
ATOM 3256 C C . GLN B 1 130 ? 6.574 12.297 6.648 1 97.94 130 GLN B C 1
ATOM 3258 O O . GLN B 1 130 ? 6.746 13.195 7.48 1 97.94 130 GLN B O 1
ATOM 3263 N N . LEU B 1 131 ? 5.988 11.203 6.938 1 98.06 131 LEU B N 1
ATOM 3264 C CA . LEU B 1 131 ? 5.766 10.75 8.305 1 98.06 131 LEU B CA 1
ATOM 3265 C C . LEU B 1 131 ? 6.816 9.727 8.719 1 98.06 131 LEU B C 1
ATOM 3267 O O . LEU B 1 131 ? 7.613 9.273 7.891 1 98.06 131 LEU B O 1
ATOM 3271 N N . ASN B 1 132 ? 6.875 9.414 10.016 1 96.69 132 ASN B N 1
ATOM 3272 C CA . ASN B 1 132 ? 7.844 8.43 10.5 1 96.69 132 ASN B CA 1
ATOM 3273 C C . ASN B 1 132 ? 7.367 7.004 10.242 1 96.69 132 ASN B C 1
ATOM 3275 O O . ASN B 1 132 ? 7.184 6.227 11.18 1 96.69 132 ASN B O 1
ATOM 3279 N N . VAL B 1 133 ? 7.234 6.758 8.961 1 96.75 133 VAL B N 1
ATOM 3280 C CA . VAL B 1 133 ? 6.715 5.488 8.469 1 96.75 133 VAL B CA 1
ATOM 3281 C C . VAL B 1 133 ? 7.715 4.859 7.504 1 96.75 133 VAL B C 1
ATOM 3283 O O . VAL B 1 133 ? 8.312 5.555 6.676 1 96.75 133 VAL B O 1
ATOM 3286 N N . ARG B 1 134 ? 7.984 3.604 7.645 1 96.38 134 ARG B N 1
ATOM 3287 C CA . ARG B 1 134 ? 8.672 2.762 6.668 1 96.38 134 ARG B CA 1
ATOM 3288 C C . ARG B 1 134 ? 7.793 1.589 6.246 1 96.38 134 ARG B C 1
ATOM 3290 O O . ARG B 1 134 ? 7.578 0.655 7.02 1 96.38 134 ARG B O 1
ATOM 3297 N N . LEU B 1 135 ? 7.34 1.653 5.012 1 96.81 135 LEU B N 1
ATOM 3298 C CA . LEU B 1 135 ? 6.348 0.692 4.543 1 96.81 135 LEU B CA 1
ATOM 3299 C C . LEU B 1 135 ? 6.875 -0.734 4.656 1 96.81 135 LEU B C 1
ATOM 3301 O O . LEU B 1 135 ? 8.031 -1.003 4.316 1 96.81 135 LEU B O 1
ATOM 3305 N N . SER B 1 136 ? 6.031 -1.64 5.207 1 96.75 136 SER B N 1
ATOM 3306 C CA . SER B 1 136 ? 6.344 -3.061 5.32 1 96.75 136 SER B CA 1
ATOM 3307 C C . SER B 1 136 ? 5.074 -3.906 5.363 1 96.75 136 SER B C 1
ATOM 3309 O O . SER B 1 136 ? 4.074 -3.502 5.961 1 96.75 136 SER B O 1
ATOM 3311 N N . LEU B 1 137 ? 5.129 -5.035 4.703 1 97.38 137 LEU B N 1
ATOM 3312 C CA . LEU B 1 137 ? 4.027 -5.984 4.797 1 97.38 137 LEU B CA 1
ATOM 3313 C C . LEU B 1 137 ? 4.266 -6.98 5.93 1 97.38 137 LEU B C 1
ATOM 3315 O O . LEU B 1 137 ? 3.352 -7.711 6.32 1 97.38 137 LEU B O 1
ATOM 3319 N N . LEU B 1 138 ? 5.48 -6.98 6.512 1 97.62 138 LEU B N 1
ATOM 3320 C CA . LEU B 1 138 ? 5.832 -8.055 7.43 1 97.62 138 LEU B CA 1
ATOM 3321 C C . LEU B 1 138 ? 5.984 -7.531 8.852 1 97.62 138 LEU B C 1
ATOM 3323 O O . LEU B 1 138 ? 6.043 -8.312 9.805 1 97.62 138 LEU B O 1
ATOM 3327 N N . ARG B 1 139 ? 6.078 -6.23 9.008 1 96.81 139 ARG B N 1
ATOM 3328 C CA . ARG B 1 139 ? 6.18 -5.582 10.312 1 96.81 139 ARG B CA 1
ATOM 3329 C C . ARG B 1 139 ? 5.43 -4.254 10.32 1 96.81 139 ARG B C 1
ATOM 3331 O O . ARG B 1 139 ? 4.969 -3.787 9.281 1 96.81 139 ARG B O 1
ATOM 3338 N N . SER B 1 140 ? 5.32 -3.652 11.516 1 96.88 140 SER B N 1
ATOM 3339 C CA . SER B 1 140 ? 4.727 -2.324 11.602 1 96.88 140 SER B CA 1
ATOM 3340 C C . SER B 1 140 ? 5.504 -1.311 10.773 1 96.88 140 SER B C 1
ATOM 3342 O O . SER B 1 140 ? 6.734 -1.259 10.836 1 96.88 140 SER B O 1
ATOM 3344 N N . SER B 1 141 ? 4.742 -0.627 10.047 1 97.12 141 SER B N 1
ATOM 3345 C CA . SER B 1 141 ? 5.363 0.42 9.234 1 97.12 141 SER B CA 1
ATOM 3346 C C . SER B 1 141 ? 5.676 1.653 10.078 1 97.12 141 SER B C 1
ATOM 3348 O O . SER B 1 141 ? 6.512 2.475 9.695 1 97.12 141 SER B O 1
ATOM 3350 N N . LEU B 1 142 ? 4.973 1.872 11.203 1 97.38 142 LEU B N 1
ATOM 3351 C CA . LEU B 1 142 ? 5.238 2.99 12.094 1 97.38 142 LEU B CA 1
ATOM 3352 C C . LEU B 1 142 ? 6.551 2.785 12.852 1 97.38 142 LEU B C 1
ATOM 3354 O O . LEU B 1 142 ? 6.715 1.786 13.555 1 97.38 142 LEU B O 1
ATOM 3358 N N . ILE B 1 143 ? 7.5 3.672 12.641 1 96 143 ILE B N 1
ATOM 3359 C CA . ILE B 1 143 ? 8.766 3.641 13.367 1 96 143 ILE B CA 1
ATOM 3360 C C . ILE B 1 143 ? 8.695 4.57 14.57 1 96 143 ILE B C 1
ATOM 3362 O O . ILE B 1 143 ? 8.523 5.781 14.422 1 96 143 ILE B O 1
ATOM 3366 N N . ASN B 1 144 ? 8.859 4.059 15.695 1 93.31 144 ASN B N 1
ATOM 3367 C CA . ASN B 1 144 ? 8.773 4.848 16.922 1 93.31 144 ASN B CA 1
ATOM 3368 C C . ASN B 1 144 ? 9.969 5.789 17.062 1 93.31 144 ASN B C 1
ATOM 3370 O O . ASN B 1 144 ? 11.117 5.379 16.859 1 93.31 144 ASN B O 1
ATOM 3374 N N . ILE B 1 145 ? 9.656 6.973 17.344 1 91.88 145 ILE B N 1
ATOM 3375 C CA . ILE B 1 145 ? 10.68 7.992 17.578 1 91.88 145 ILE B CA 1
ATOM 3376 C C . ILE B 1 145 ? 10.648 8.414 19.047 1 91.88 145 ILE B C 1
ATOM 3378 O O . ILE B 1 145 ? 9.578 8.57 19.625 1 91.88 145 ILE B O 1
ATOM 3382 N N . ASP B 1 146 ? 11.852 8.594 19.578 1 89.75 146 ASP B N 1
ATOM 3383 C CA . ASP B 1 146 ? 11.953 9.172 20.922 1 89.75 146 ASP B CA 1
ATOM 3384 C C . ASP B 1 146 ? 11.625 10.664 20.891 1 89.75 146 ASP B C 1
ATOM 3386 O O . ASP B 1 146 ? 12.438 11.477 20.438 1 89.75 146 ASP B O 1
ATOM 3390 N N . VAL B 1 147 ? 10.523 10.984 21.422 1 86.88 147 VAL B N 1
ATOM 3391 C CA . VAL B 1 147 ? 10.016 12.352 21.359 1 86.88 147 VAL B CA 1
ATOM 3392 C C . VAL B 1 147 ? 10.938 13.281 22.141 1 86.88 147 VAL B C 1
ATOM 3394 O O . VAL B 1 147 ? 11.086 14.453 21.781 1 86.88 147 VAL B O 1
ATOM 3397 N N . SER B 1 148 ? 11.555 12.758 23.188 1 84.56 148 SER B N 1
ATOM 3398 C CA . SER B 1 148 ? 12.461 13.578 23.984 1 84.56 148 SER B CA 1
ATOM 3399 C C . SER B 1 148 ? 13.688 14 23.172 1 84.56 148 SER B C 1
ATOM 3401 O O . SER B 1 148 ? 14.289 15.047 23.453 1 84.56 148 SER B O 1
ATOM 3403 N N . ALA B 1 149 ? 13.969 13.203 22.141 1 87.38 149 ALA B N 1
ATOM 3404 C CA . ALA B 1 149 ? 15.141 13.5 21.328 1 87.38 149 ALA B CA 1
ATOM 3405 C C . ALA B 1 149 ? 14.828 14.602 20.312 1 87.38 149 ALA B C 1
ATOM 3407 O O . ALA B 1 149 ? 15.742 15.18 19.719 1 87.38 149 ALA B O 1
ATOM 3408 N N . LEU B 1 150 ? 13.555 14.93 20.172 1 89.25 150 LEU B N 1
ATOM 3409 C CA . LEU B 1 150 ? 13.172 15.945 19.203 1 89.25 150 LEU B CA 1
ATOM 3410 C C . LEU B 1 150 ? 13.633 17.328 19.641 1 89.25 150 LEU B C 1
ATOM 3412 O O . LEU B 1 150 ? 13.781 18.234 18.812 1 89.25 150 LEU B O 1
ATOM 3416 N N . SER B 1 151 ? 13.812 17.516 21 1 86.56 151 SER B N 1
ATOM 3417 C CA . SER B 1 151 ? 14.211 18.797 21.547 1 86.56 151 SER B CA 1
ATOM 3418 C C . SER B 1 151 ? 15.586 19.219 21.047 1 86.56 151 SER B C 1
ATOM 3420 O O . SER B 1 151 ? 15.914 20.406 21.047 1 86.56 151 SER B O 1
ATOM 3422 N N . LYS B 1 152 ? 16.328 18.281 20.562 1 86.06 152 LYS B N 1
ATOM 3423 C CA . LYS B 1 152 ? 17.688 18.547 20.125 1 86.06 152 LYS B CA 1
ATOM 3424 C C . LYS B 1 152 ? 17.766 18.672 18.594 1 86.06 152 LYS B C 1
ATOM 3426 O O . LYS B 1 152 ? 18.844 18.812 18.031 1 86.06 152 LYS B O 1
ATOM 3431 N N . ARG B 1 153 ? 16.656 18.609 17.953 1 91.44 153 ARG B N 1
ATOM 3432 C CA . ARG B 1 153 ? 16.641 18.594 16.5 1 91.44 153 ARG B CA 1
ATOM 3433 C C . ARG B 1 153 ? 16.234 19.953 15.945 1 91.44 153 ARG B C 1
ATOM 3435 O O . ARG B 1 153 ? 15.688 20.797 16.672 1 91.44 153 ARG B O 1
ATOM 3442 N N . LYS B 1 154 ? 16.656 20.156 14.703 1 94.81 154 LYS B N 1
ATOM 3443 C CA . LYS B 1 154 ? 16.172 21.328 13.977 1 94.81 154 LYS B CA 1
ATOM 3444 C C . LYS B 1 154 ? 14.727 21.141 13.539 1 94.81 154 LYS B C 1
ATOM 3446 O O . LYS B 1 154 ? 14.414 20.234 12.766 1 94.81 154 LYS B O 1
ATOM 3451 N N . CYS B 1 155 ? 13.891 21.953 14.102 1 97.19 155 CYS B N 1
ATOM 3452 C CA . CYS B 1 155 ? 12.477 21.906 13.773 1 97.19 155 CYS B CA 1
ATOM 3453 C C . CYS B 1 155 ? 11.984 23.266 13.258 1 97.19 155 CYS B C 1
ATOM 3455 O O . CYS B 1 155 ? 12.547 24.297 13.617 1 97.19 155 CYS B O 1
ATOM 3457 N N . TRP B 1 156 ? 10.961 23.234 12.383 1 97.5 156 TRP B N 1
ATOM 3458 C CA . TRP B 1 156 ? 10.453 24.484 11.82 1 97.5 156 TRP B CA 1
ATOM 3459 C C . TRP B 1 156 ? 8.977 24.359 11.461 1 97.5 156 TRP B C 1
ATOM 3461 O O . TRP B 1 156 ? 8.43 23.25 11.445 1 97.5 156 TRP B O 1
ATOM 3471 N N . LEU B 1 157 ? 8.43 25.453 11.305 1 96.94 157 LEU B N 1
ATOM 3472 C CA . LEU B 1 157 ? 7.039 25.594 10.875 1 96.94 157 LEU B CA 1
ATOM 3473 C C . LEU B 1 157 ? 6.945 26.484 9.641 1 96.94 157 LEU B C 1
ATOM 3475 O O . LEU B 1 157 ? 7.629 27.516 9.562 1 96.94 157 LEU B O 1
ATOM 3479 N N . THR B 1 158 ? 6.227 26.016 8.641 1 96.25 158 THR B N 1
ATOM 3480 C CA . THR B 1 158 ? 5.969 26.812 7.441 1 96.25 158 THR B CA 1
ATOM 3481 C C . THR B 1 158 ? 4.477 27.078 7.289 1 96.25 158 THR B C 1
ATOM 3483 O O . THR B 1 158 ? 3.652 26.172 7.434 1 96.25 158 THR B O 1
ATOM 3486 N N . ALA B 1 159 ? 4.172 28.312 7.039 1 95.44 159 ALA B N 1
ATOM 3487 C CA . ALA B 1 159 ? 2.781 28.703 6.836 1 95.44 159 ALA B CA 1
ATOM 3488 C C . ALA B 1 159 ? 2.697 30 6.031 1 95.44 159 ALA B C 1
ATOM 3490 O O . ALA B 1 159 ? 3.678 30.422 5.41 1 95.44 159 ALA B O 1
ATOM 3491 N N . PHE B 1 160 ? 1.542 30.531 5.93 1 92.5 160 PHE B N 1
ATOM 3492 C CA . PHE B 1 160 ? 1.31 31.656 5.039 1 92.5 160 PHE B CA 1
ATOM 3493 C C . PHE B 1 160 ? 1.526 32.969 5.77 1 92.5 160 PHE B C 1
ATOM 3495 O O . PHE B 1 160 ? 1.731 33 6.984 1 92.5 160 PHE B O 1
ATOM 3502 N N . THR B 1 161 ? 1.563 34 5 1 86.44 161 THR B N 1
ATOM 3503 C CA . THR B 1 161 ? 1.771 35.344 5.566 1 86.44 161 THR B CA 1
ATOM 3504 C C . THR B 1 161 ? 0.445 35.969 6.012 1 86.44 161 THR B C 1
ATOM 3506 O O . THR B 1 161 ? -0.597 35.688 5.402 1 86.44 161 THR B O 1
ATOM 3509 N N . THR B 1 162 ? 0.514 36.688 7.055 1 77.81 162 THR B N 1
ATOM 3510 C CA . THR B 1 162 ? -0.646 37.406 7.555 1 77.81 162 THR B CA 1
ATOM 3511 C C . THR B 1 162 ? -1.11 38.469 6.539 1 77.81 162 THR B C 1
ATOM 3513 O O . THR B 1 162 ? -0.29 39.125 5.922 1 77.81 162 THR B O 1
ATOM 3516 N N . THR B 1 163 ? -2.352 38.344 6.25 1 75.31 163 THR B N 1
ATOM 3517 C CA . THR B 1 163 ? -2.932 39.375 5.383 1 75.31 163 THR B CA 1
ATOM 3518 C C . THR B 1 163 ? -4.262 39.875 5.941 1 75.31 163 THR B C 1
ATOM 3520 O O . THR B 1 163 ? -5.012 39.094 6.543 1 75.31 163 THR B O 1
ATOM 3523 N N . THR B 1 164 ? -4.527 41.188 5.836 1 69.12 164 THR B N 1
ATOM 3524 C CA . THR B 1 164 ? -5.766 41.781 6.328 1 69.12 164 THR B CA 1
ATOM 3525 C C . THR B 1 164 ? -6.887 41.625 5.305 1 69.12 164 THR B C 1
ATOM 3527 O O . THR B 1 164 ? -8.055 41.844 5.613 1 69.12 164 THR B O 1
ATOM 3530 N N . ASN B 1 165 ? -6.539 41.188 4.141 1 67.25 165 ASN B N 1
ATOM 3531 C CA . ASN B 1 165 ? -7.516 41 3.076 1 67.25 165 ASN B CA 1
ATOM 3532 C C . ASN B 1 165 ? -7.789 39.531 2.836 1 67.25 165 ASN B C 1
ATOM 3534 O O . ASN B 1 165 ? -6.926 38.812 2.328 1 67.25 165 ASN B O 1
ATOM 3538 N N . ALA B 1 166 ? -9.008 39.125 3.193 1 64.19 166 ALA B N 1
ATOM 3539 C CA . ALA B 1 166 ? -9.383 37.719 3.092 1 64.19 166 ALA B CA 1
ATOM 3540 C C . ALA B 1 166 ? -9.305 37.25 1.646 1 64.19 166 ALA B C 1
ATOM 3542 O O . ALA B 1 166 ? -8.836 36.125 1.379 1 64.19 166 ALA B O 1
ATOM 3543 N N . SER B 1 167 ? -9.797 38.031 0.777 1 65.81 167 SER B N 1
ATOM 3544 C CA . SER B 1 167 ? -9.781 37.656 -0.635 1 65.81 167 SER B CA 1
ATOM 3545 C C . SER B 1 167 ? -8.359 37.5 -1.152 1 65.81 167 SER B C 1
ATOM 3547 O O . SER B 1 167 ? -8.094 36.625 -1.986 1 65.81 167 SER B O 1
ATOM 3549 N N . ALA B 1 168 ? -7.523 38.25 -0.588 1 68.56 168 ALA B N 1
ATOM 3550 C CA . ALA B 1 168 ? -6.125 38.156 -0.995 1 68.56 168 ALA B CA 1
ATOM 3551 C C . ALA B 1 168 ? -5.465 36.906 -0.468 1 68.56 168 ALA B C 1
ATOM 3553 O O . ALA B 1 168 ? -4.594 36.312 -1.127 1 68.56 168 ALA B O 1
ATOM 3554 N N . PHE B 1 169 ? -6 36.531 0.661 1 71.12 169 PHE B N 1
ATOM 3555 C CA . PHE B 1 169 ? -5.406 35.344 1.294 1 71.12 169 PHE B CA 1
ATOM 3556 C C . PHE B 1 169 ? -5.605 34.125 0.43 1 71.12 169 PHE B C 1
ATOM 3558 O O . PHE B 1 169 ? -4.699 33.281 0.292 1 71.12 169 PHE B O 1
ATOM 3565 N N . VAL B 1 170 ? -6.73 34 -0.179 1 71.38 170 VAL B N 1
ATOM 3566 C CA . VAL B 1 170 ? -7.043 32.844 -0.994 1 71.38 170 VAL B CA 1
ATOM 3567 C C . VAL B 1 170 ? -6.047 32.719 -2.145 1 71.38 170 VAL B C 1
ATOM 3569 O O . VAL B 1 170 ? -5.574 31.641 -2.463 1 71.38 170 VAL B O 1
ATOM 3572 N N . LYS B 1 171 ? -5.582 33.844 -2.592 1 73.69 171 LYS B N 1
ATOM 3573 C CA . LYS B 1 171 ? -4.719 33.875 -3.77 1 73.69 171 LYS B CA 1
ATOM 3574 C C . LYS B 1 171 ? -3.25 34 -3.375 1 73.69 171 LYS B C 1
ATOM 3576 O O . LYS B 1 171 ? -2.357 33.781 -4.195 1 73.69 171 LYS B O 1
ATOM 3581 N N . GLN B 1 172 ? -3.117 34.312 -2.154 1 77.31 172 GLN B N 1
ATOM 3582 C CA . GLN B 1 172 ? -1.771 34.594 -1.679 1 77.31 172 GLN B CA 1
ATOM 3583 C C . GLN B 1 172 ? -0.886 33.375 -1.723 1 77.31 172 GLN B C 1
ATOM 3585 O O . GLN B 1 172 ? -1.334 32.25 -1.388 1 77.31 172 GLN B O 1
ATOM 3590 N N . ASP B 1 173 ? 0.344 33.562 -2.207 1 82.38 173 ASP B N 1
ATOM 3591 C CA . ASP B 1 173 ? 1.32 32.469 -2.264 1 82.38 173 ASP B CA 1
ATOM 3592 C C . ASP B 1 173 ? 2.559 32.812 -1.433 1 82.38 173 ASP B C 1
ATOM 3594 O O . ASP B 1 173 ? 3.602 32.156 -1.583 1 82.38 173 ASP B O 1
ATOM 3598 N N . ASP B 1 174 ? 2.373 33.844 -0.635 1 87.62 174 ASP B N 1
ATOM 3599 C CA . ASP B 1 174 ? 3.49 34.219 0.226 1 87.62 174 ASP B CA 1
ATOM 3600 C C . ASP B 1 174 ? 3.578 33.281 1.442 1 87.62 174 ASP B C 1
ATOM 3602 O O . ASP B 1 174 ? 2.68 33.281 2.287 1 87.62 174 ASP B O 1
ATOM 3606 N N . VAL B 1 175 ? 4.664 32.562 1.554 1 93.12 175 VAL B N 1
ATOM 3607 C CA . VAL B 1 175 ? 4.871 31.594 2.613 1 93.12 175 VAL B CA 1
ATOM 3608 C C . VAL B 1 175 ? 6.07 32 3.467 1 93.12 175 VAL B C 1
ATOM 3610 O O . VAL B 1 175 ? 7.039 32.562 2.957 1 93.12 175 VAL B O 1
ATOM 3613 N N . ARG B 1 176 ? 5.906 31.781 4.75 1 94.56 176 ARG B N 1
ATOM 3614 C CA . ARG B 1 176 ? 6.957 32.094 5.719 1 94.56 176 ARG B CA 1
ATOM 3615 C C . ARG B 1 176 ? 7.34 30.844 6.516 1 94.56 176 ARG B C 1
ATOM 3617 O O . ARG B 1 176 ? 6.512 29.969 6.742 1 94.56 176 ARG B O 1
ATOM 3624 N N . MET B 1 177 ? 8.578 30.828 6.914 1 96.5 177 MET B N 1
ATOM 3625 C CA . MET B 1 177 ? 9.102 29.734 7.73 1 96.5 177 MET B CA 1
ATOM 3626 C C . MET B 1 177 ? 9.695 30.266 9.031 1 96.5 177 MET B C 1
ATOM 3628 O O . MET B 1 177 ? 10.367 31.297 9.039 1 96.5 177 MET B O 1
ATOM 3632 N N . ILE B 1 178 ? 9.398 29.578 10.125 1 95.94 178 ILE B N 1
ATOM 3633 C CA . ILE B 1 178 ? 9.977 29.891 11.43 1 95.94 178 ILE B CA 1
ATOM 3634 C C . ILE B 1 178 ? 10.742 28.688 11.953 1 95.94 178 ILE B C 1
ATOM 3636 O O . ILE B 1 178 ? 10.219 27.578 11.977 1 95.94 178 ILE B O 1
ATOM 3640 N N . GLU B 1 179 ? 12 28.938 12.281 1 96.06 179 GLU B N 1
ATOM 3641 C CA . GLU B 1 179 ? 12.719 27.922 13.055 1 96.06 179 GLU B CA 1
ATOM 3642 C C . GLU B 1 179 ? 12.234 27.891 14.5 1 96.06 179 GLU B C 1
ATOM 3644 O O . GLU B 1 179 ? 12.133 28.938 15.148 1 96.06 179 GLU B O 1
ATOM 3649 N N . LEU B 1 180 ? 11.938 26.766 14.93 1 96.75 180 LEU B N 1
ATOM 3650 C CA . LEU B 1 180 ? 11.383 26.641 16.266 1 96.75 180 LEU B CA 1
ATOM 3651 C C . LEU B 1 180 ? 12.492 26.562 17.312 1 96.75 180 LEU B C 1
ATOM 3653 O O . LEU B 1 180 ? 13.547 25.969 17.062 1 96.75 180 LEU B O 1
ATOM 3657 N N . ASP B 1 181 ? 12.188 27.172 18.422 1 95.31 181 ASP B N 1
ATOM 3658 C CA . ASP B 1 181 ? 13.016 26.906 19.594 1 95.31 181 ASP B CA 1
ATOM 3659 C C . ASP B 1 181 ? 12.812 25.469 20.094 1 95.31 181 ASP B C 1
ATOM 3661 O O . ASP B 1 181 ? 12.078 24.703 19.484 1 95.31 181 ASP B O 1
ATOM 3665 N N . THR B 1 182 ? 13.492 25.172 21.156 1 95.12 182 THR B N 1
ATOM 3666 C CA . THR B 1 182 ? 13.43 23.828 21.719 1 95.12 182 THR B CA 1
ATOM 3667 C C . THR B 1 182 ? 11.984 23.422 21.984 1 95.12 182 THR B C 1
ATOM 3669 O O . THR B 1 182 ? 11.219 24.172 22.578 1 95.12 182 THR B O 1
ATOM 3672 N N . LEU B 1 183 ? 11.648 22.281 21.484 1 95.19 183 LEU B N 1
ATOM 3673 C CA . LEU B 1 183 ? 10.344 21.719 21.781 1 95.19 183 LEU B CA 1
ATOM 3674 C C . LEU B 1 183 ? 10.328 21.094 23.188 1 95.19 183 LEU B C 1
ATOM 3676 O O . LEU B 1 183 ? 11.18 20.266 23.516 1 95.19 183 LEU B O 1
ATOM 3680 N N . ARG B 1 184 ? 9.328 21.516 23.953 1 94.25 184 ARG B N 1
ATOM 3681 C CA . ARG B 1 184 ? 9.18 21.016 25.312 1 94.25 184 ARG B CA 1
ATOM 3682 C C . ARG B 1 184 ? 7.773 20.469 25.547 1 94.25 184 ARG B C 1
ATOM 3684 O O . ARG B 1 184 ? 6.801 20.984 25 1 94.25 184 ARG B O 1
ATOM 3691 N N . PRO B 1 185 ? 7.75 19.422 26.391 1 93.75 185 PRO B N 1
ATOM 3692 C CA . PRO B 1 185 ? 6.402 18.938 26.703 1 93.75 185 PRO B CA 1
ATOM 3693 C C . PRO B 1 185 ? 5.578 19.953 27.484 1 93.75 185 PRO B C 1
ATOM 3695 O O . PRO B 1 185 ? 6.113 20.656 28.359 1 93.75 185 PRO B O 1
ATOM 3698 N N . SER B 1 186 ? 4.32 20.047 27.094 1 93.31 186 SER B N 1
ATOM 3699 C CA . SER B 1 186 ? 3.396 20.875 27.859 1 93.31 186 SER B CA 1
ATOM 3700 C C . SER B 1 186 ? 2.971 20.188 29.156 1 93.31 186 SER B C 1
ATOM 3702 O O . SER B 1 186 ? 3.064 18.953 29.266 1 93.31 186 SER B O 1
ATOM 3704 N N . GLU B 1 187 ? 2.439 20.969 30.062 1 89.5 187 GLU B N 1
ATOM 3705 C CA . GLU B 1 187 ? 1.988 20.422 31.344 1 89.5 187 GLU B CA 1
ATOM 3706 C C . GLU B 1 187 ? 0.787 19.5 31.156 1 89.5 187 GLU B C 1
ATOM 3708 O O . GLU B 1 187 ? 0.606 18.547 31.906 1 89.5 187 GLU B O 1
ATOM 3713 N N . ASP B 1 188 ? 0.074 19.719 30.109 1 85 188 ASP B N 1
ATOM 3714 C CA . ASP B 1 188 ? -1.152 18.953 29.891 1 85 188 ASP B CA 1
ATOM 3715 C C . ASP B 1 188 ? -0.911 17.781 28.953 1 85 188 ASP B C 1
ATOM 3717 O O . ASP B 1 188 ? -1.857 17.109 28.516 1 85 188 ASP B O 1
ATOM 3721 N N . SER B 1 189 ? 0.337 17.547 28.734 1 88.06 189 SER B N 1
ATOM 3722 C CA . SER B 1 189 ? 0.672 16.438 27.844 1 88.06 189 SER B CA 1
ATOM 3723 C C . SER B 1 189 ? 0.416 15.094 28.516 1 88.06 189 SER B C 1
ATOM 3725 O O . SER B 1 189 ? 0.709 14.922 29.703 1 88.06 189 SER B O 1
ATOM 3727 N N . THR B 1 190 ? -0.27 14.148 27.766 1 83.62 190 THR B N 1
ATOM 3728 C CA . THR B 1 190 ? -0.479 12.781 28.234 1 83.62 190 THR B CA 1
ATOM 3729 C C . THR B 1 190 ? 0.137 11.781 27.25 1 83.62 190 THR B C 1
ATOM 3731 O O . THR B 1 190 ? 0.64 12.172 26.188 1 83.62 190 THR B O 1
ATOM 3734 N N . SER B 1 191 ? 0.138 10.523 27.672 1 76.38 191 SER B N 1
ATOM 3735 C CA . SER B 1 191 ? 0.68 9.484 26.812 1 76.38 191 SER B CA 1
ATOM 3736 C C . SER B 1 191 ? -0.163 9.328 25.547 1 76.38 191 SER B C 1
ATOM 3738 O O . SER B 1 191 ? 0.353 8.953 24.484 1 76.38 191 SER B O 1
ATOM 3740 N N . GLU B 1 192 ? -1.415 9.703 25.578 1 80.31 192 GLU B N 1
ATOM 3741 C CA . GLU B 1 192 ? -2.34 9.516 24.469 1 80.31 192 GLU B CA 1
ATOM 3742 C C . GLU B 1 192 ? -2.43 10.773 23.609 1 80.31 192 GLU B C 1
ATOM 3744 O O . GLU B 1 192 ? -2.797 10.711 22.438 1 80.31 192 GLU B O 1
ATOM 3749 N N . ALA B 1 193 ? -2.16 11.844 24.312 1 88.19 193 ALA B N 1
ATOM 3750 C CA . ALA B 1 193 ? -2.201 13.141 23.641 1 88.19 193 ALA B CA 1
ATOM 3751 C C . ALA B 1 193 ? -0.935 13.945 23.906 1 88.19 193 ALA B C 1
ATOM 3753 O O . ALA B 1 193 ? -0.875 14.711 24.875 1 88.19 193 ALA B O 1
ATOM 3754 N N . LEU B 1 194 ? 0.015 13.727 23.031 1 91.38 194 LEU B N 1
ATOM 3755 C CA . LEU B 1 194 ? 1.29 14.406 23.219 1 91.38 194 LEU B CA 1
ATOM 3756 C C . LEU B 1 194 ? 1.18 15.883 22.828 1 91.38 194 LEU B C 1
ATOM 3758 O O . LEU B 1 194 ? 0.896 16.203 21.672 1 91.38 194 LEU B O 1
ATOM 3762 N N . ARG B 1 195 ? 1.347 16.734 23.859 1 95.38 195 ARG B N 1
ATOM 3763 C CA . ARG B 1 195 ? 1.317 18.172 23.672 1 95.38 195 ARG B CA 1
ATOM 3764 C C . ARG B 1 195 ? 2.676 18.797 23.969 1 95.38 195 ARG B C 1
ATOM 3766 O O . ARG B 1 195 ? 3.254 18.547 25.031 1 95.38 195 ARG B O 1
ATOM 3773 N N . TYR B 1 196 ? 3.146 19.469 23 1 96 196 TYR B N 1
ATOM 3774 C CA . TYR B 1 196 ? 4.438 20.141 23.141 1 96 196 TYR B CA 1
ATOM 3775 C C . TYR B 1 196 ? 4.312 21.641 22.859 1 96 196 TYR B C 1
ATOM 3777 O O . TYR B 1 196 ? 3.297 22.094 22.328 1 96 196 TYR B O 1
ATOM 3785 N N . LYS B 1 197 ? 5.312 22.391 23.312 1 96.5 197 LYS B N 1
ATOM 3786 C CA . LYS B 1 197 ? 5.336 23.828 23.078 1 96.5 197 LYS B CA 1
ATOM 3787 C C . LYS B 1 197 ? 6.75 24.312 22.766 1 96.5 197 LYS B C 1
ATOM 3789 O O . LYS B 1 197 ? 7.727 23.641 23.078 1 96.5 197 LYS B O 1
ATOM 3794 N N . SER B 1 198 ? 6.859 25.375 22.062 1 96.5 198 SER B N 1
ATOM 3795 C CA . SER B 1 198 ? 8.094 26.094 21.766 1 96.5 198 SER B CA 1
ATOM 3796 C C . SER B 1 198 ? 7.938 27.578 22.047 1 96.5 198 SER B C 1
ATOM 3798 O O . SER B 1 198 ? 6.91 28.172 21.719 1 96.5 198 SER B O 1
ATOM 3800 N N . ALA B 1 199 ? 8.922 28.141 22.672 1 95.88 199 ALA B N 1
ATOM 3801 C CA . ALA B 1 199 ? 8.875 29.578 22.984 1 95.88 199 ALA B CA 1
ATOM 3802 C C . ALA B 1 199 ? 8.938 30.422 21.719 1 95.88 199 ALA B C 1
ATOM 3804 O O . ALA B 1 199 ? 9.578 30.031 20.734 1 95.88 199 ALA B O 1
ATOM 3805 N N . VAL B 1 200 ? 8.188 31.531 21.812 1 95.62 200 VAL B N 1
ATOM 3806 C CA . VAL B 1 200 ? 8.336 32.531 20.75 1 95.62 200 VAL B CA 1
ATOM 3807 C C . VAL B 1 200 ? 9.641 33.281 20.953 1 95.62 200 VAL B C 1
ATOM 3809 O O . VAL B 1 200 ? 9.883 33.875 22.016 1 95.62 200 VAL B O 1
ATOM 3812 N N . VAL B 1 201 ? 10.477 33.25 19.953 1 92.31 201 VAL B N 1
ATOM 3813 C CA . VAL B 1 201 ? 11.766 33.906 20.031 1 92.31 201 VAL B CA 1
ATOM 3814 C C . VAL B 1 201 ? 11.875 34.969 18.906 1 92.31 201 VAL B C 1
ATOM 3816 O O . VAL B 1 201 ? 11.531 34.688 17.766 1 92.31 201 VAL B O 1
ATOM 3819 N N . GLY B 1 202 ? 12.312 36.188 19.219 1 90.12 202 GLY B N 1
ATOM 3820 C CA . GLY B 1 202 ? 12.539 37.219 18.234 1 90.12 202 GLY B CA 1
ATOM 3821 C C . GLY B 1 202 ? 11.258 37.688 17.547 1 90.12 202 GLY B C 1
ATOM 3822 O O . GLY B 1 202 ? 11.266 38 16.359 1 90.12 202 GLY B O 1
ATOM 3823 N N . ASN B 1 203 ? 10.164 37.531 18.203 1 88.19 203 ASN B N 1
ATOM 3824 C CA . ASN B 1 203 ? 8.852 37.938 17.703 1 88.19 203 ASN B CA 1
ATOM 3825 C C . ASN B 1 203 ? 8.484 37.125 16.453 1 88.19 203 ASN B C 1
ATOM 3827 O O . ASN B 1 203 ? 7.809 37.656 15.555 1 88.19 203 ASN B O 1
ATOM 3831 N N . ARG B 1 204 ? 9.109 36 16.328 1 91.94 204 ARG B N 1
ATOM 3832 C CA . ARG B 1 204 ? 8.719 35.062 15.289 1 91.94 204 ARG B CA 1
ATOM 3833 C C . ARG B 1 204 ? 7.684 34.062 15.797 1 91.94 204 ARG B C 1
ATOM 3835 O O . ARG B 1 204 ? 7.969 33.25 16.688 1 91.94 204 ARG B O 1
ATOM 3842 N N . SER B 1 205 ? 6.5 34.188 15.227 1 92.5 205 SER B N 1
ATOM 3843 C CA . SER B 1 205 ? 5.43 33.375 15.805 1 92.5 205 SER B CA 1
ATOM 3844 C C . SER B 1 205 ? 4.395 33 14.75 1 92.5 205 SER B C 1
ATOM 3846 O O . SER B 1 205 ? 4.156 33.75 13.805 1 92.5 205 SER B O 1
ATOM 3848 N N . ALA B 1 206 ? 3.902 31.719 14.945 1 94.94 206 ALA B N 1
ATOM 3849 C CA . ALA B 1 206 ? 2.65 31.406 14.258 1 94.94 206 ALA B CA 1
ATOM 3850 C C . ALA B 1 206 ? 1.488 32.219 14.844 1 94.94 206 ALA B C 1
ATOM 3852 O O . ALA B 1 206 ? 1.631 32.844 15.891 1 94.94 206 ALA B O 1
ATOM 3853 N N . CYS B 1 207 ? 0.425 32.281 14.125 1 92.38 207 CYS B N 1
ATOM 3854 C CA . CYS B 1 207 ? -0.786 32.938 14.594 1 92.38 207 CYS B CA 1
ATOM 3855 C C . CYS B 1 207 ? -2.014 32.062 14.352 1 92.38 207 CYS B C 1
ATOM 3857 O O . CYS B 1 207 ? -1.89 30.875 14.07 1 92.38 207 CYS B O 1
ATOM 3859 N N . TRP B 1 208 ? -3.205 32.594 14.547 1 89.31 208 TRP B N 1
ATOM 3860 C CA . TRP B 1 208 ? -4.445 31.812 14.672 1 89.31 208 TRP B CA 1
ATOM 3861 C C . TRP B 1 208 ? -4.734 31.031 13.398 1 89.31 208 TRP B C 1
ATOM 3863 O O . TRP B 1 208 ? -5.117 29.859 13.453 1 89.31 208 TRP B O 1
ATOM 3873 N N . ASP B 1 209 ? -4.504 31.547 12.234 1 89.5 209 ASP B N 1
ATOM 3874 C CA . ASP B 1 209 ? -4.879 30.922 10.969 1 89.5 209 ASP B CA 1
ATOM 3875 C C . ASP B 1 209 ? -3.811 29.938 10.508 1 89.5 209 ASP B C 1
ATOM 3877 O O . ASP B 1 209 ? -3.939 29.328 9.453 1 89.5 209 ASP B O 1
ATOM 3881 N N . ASP B 1 210 ? -2.797 29.766 11.367 1 94.25 210 ASP B N 1
ATOM 3882 C CA . ASP B 1 210 ? -1.764 28.781 11.078 1 94.25 210 ASP B CA 1
ATOM 3883 C C . ASP B 1 210 ? -2.105 27.422 11.695 1 94.25 210 ASP B C 1
ATOM 3885 O O . ASP B 1 210 ? -1.384 26.453 11.5 1 94.25 210 ASP B O 1
ATOM 3889 N N . ALA B 1 211 ? -3.252 27.438 12.43 1 95.56 211 ALA B N 1
ATOM 3890 C CA . ALA B 1 211 ? -3.674 26.156 12.969 1 95.56 211 ALA B CA 1
ATOM 3891 C C . ALA B 1 211 ? -3.697 25.094 11.883 1 95.56 211 ALA B C 1
ATOM 3893 O O . ALA B 1 211 ? -4.191 25.328 10.773 1 95.56 211 ALA B O 1
ATOM 3894 N N . GLY B 1 212 ? -3.037 23.938 12.211 1 98.06 212 GLY B N 1
ATOM 3895 C CA . GLY B 1 212 ? -2.969 22.844 11.242 1 98.06 212 GLY B CA 1
ATOM 3896 C C . GLY B 1 212 ? -1.635 22.766 10.523 1 98.06 212 GLY B C 1
ATOM 3897 O O . GLY B 1 212 ? -1.34 21.766 9.859 1 98.06 212 GLY B O 1
ATOM 3898 N N . ALA B 1 213 ? -0.822 23.797 10.656 1 98.31 213 ALA B N 1
ATOM 3899 C CA . ALA B 1 213 ? 0.482 23.812 10 1 98.31 213 ALA B CA 1
ATOM 3900 C C . ALA B 1 213 ? 1.363 22.672 10.516 1 98.31 213 ALA B C 1
ATOM 3902 O O . ALA B 1 213 ? 1.369 22.375 11.711 1 98.31 213 ALA B O 1
ATOM 3903 N N . ALA B 1 214 ? 2.115 22.094 9.633 1 98.69 214 ALA B N 1
ATOM 3904 C CA . ALA B 1 214 ? 2.979 20.969 9.969 1 98.69 214 ALA B CA 1
ATOM 3905 C C . ALA B 1 214 ? 4.207 21.422 10.75 1 98.69 214 ALA B C 1
ATOM 3907 O O . ALA B 1 214 ? 4.836 22.422 10.398 1 98.69 214 ALA B O 1
ATOM 3908 N N . VAL B 1 215 ? 4.434 20.734 11.859 1 98.06 215 VAL B N 1
ATOM 3909 C CA . VAL B 1 215 ? 5.73 20.844 12.516 1 98.06 215 VAL B CA 1
ATOM 3910 C C . VAL B 1 215 ? 6.711 19.859 11.906 1 98.06 215 VAL B C 1
ATOM 3912 O O . VAL B 1 215 ? 6.543 18.641 12.039 1 98.06 215 VAL B O 1
ATOM 3915 N N . MET B 1 216 ? 7.734 20.406 11.273 1 97.88 216 MET B N 1
ATOM 3916 C CA . MET B 1 216 ? 8.734 19.578 10.594 1 97.88 216 MET B CA 1
ATOM 3917 C C . MET B 1 216 ? 10.039 19.547 11.398 1 97.88 216 MET B C 1
ATOM 3919 O O . MET B 1 216 ? 10.461 20.562 11.938 1 97.88 216 MET B O 1
ATOM 3923 N N . CYS B 1 217 ? 10.625 18.391 11.523 1 97.19 217 CYS B N 1
ATOM 3924 C CA . CYS B 1 217 ? 11.953 18.25 12.109 1 97.19 217 CYS B CA 1
ATOM 3925 C C . CYS B 1 217 ? 12.859 17.406 11.203 1 97.19 217 CYS B C 1
ATOM 3927 O O . CYS B 1 217 ? 12.375 16.578 10.438 1 97.19 217 CYS B O 1
ATOM 3929 N N . HIS B 1 218 ? 14.141 17.719 11.273 1 96.44 218 HIS B N 1
ATOM 3930 C CA . HIS B 1 218 ? 15.117 16.891 10.578 1 96.44 218 HIS B CA 1
ATOM 3931 C C . HIS B 1 218 ? 15.617 15.758 11.477 1 96.44 218 HIS B C 1
ATOM 3933 O O . HIS B 1 218 ? 16.188 16 12.539 1 96.44 218 HIS B O 1
ATOM 3939 N N . LEU B 1 219 ? 15.305 14.578 11.047 1 93.75 219 LEU B N 1
ATOM 3940 C CA . LEU B 1 219 ? 15.75 13.398 11.789 1 93.75 219 LEU B CA 1
ATOM 3941 C C . LEU B 1 219 ? 16.797 12.625 11 1 93.75 219 LEU B C 1
ATOM 3943 O O . LEU B 1 219 ? 16.688 12.5 9.773 1 93.75 219 LEU B O 1
ATOM 3947 N N . ASN B 1 220 ? 17.766 12.078 11.625 1 89 220 ASN B N 1
ATOM 3948 C CA . ASN B 1 220 ? 18.859 11.367 10.969 1 89 220 ASN B CA 1
ATOM 3949 C C . ASN B 1 220 ? 18.344 10.18 10.156 1 89 220 ASN B C 1
ATOM 3951 O O . ASN B 1 220 ? 18.797 9.961 9.023 1 89 220 ASN B O 1
ATOM 3955 N N . GLU B 1 221 ? 17.406 9.531 10.656 1 87.38 221 GLU B N 1
ATOM 3956 C CA . GLU B 1 221 ? 16.938 8.289 10.047 1 87.38 221 GLU B CA 1
ATOM 3957 C C . GLU B 1 221 ? 16 8.57 8.875 1 87.38 221 GLU B C 1
ATOM 3959 O O . GLU B 1 221 ? 15.859 7.734 7.977 1 87.38 221 GLU B O 1
ATOM 3964 N N . PHE B 1 222 ? 15.383 9.797 8.797 1 91.5 222 PHE B N 1
ATOM 3965 C CA . PHE B 1 222 ? 14.289 10.008 7.852 1 91.5 222 PHE B CA 1
ATOM 3966 C C . PHE B 1 222 ? 14.539 11.25 7.004 1 91.5 222 PHE B C 1
ATOM 3968 O O . PHE B 1 222 ? 13.938 11.406 5.938 1 91.5 222 PHE B O 1
ATOM 3975 N N . GLY B 1 223 ? 15.469 12.078 7.441 1 93.75 223 GLY B N 1
ATOM 3976 C CA . GLY B 1 223 ? 15.461 13.422 6.883 1 93.75 223 GLY B CA 1
ATOM 3977 C C . GLY B 1 223 ? 14.359 14.297 7.453 1 93.75 223 GLY B C 1
ATOM 3978 O O . GLY B 1 223 ? 14.156 14.328 8.672 1 93.75 223 GLY B O 1
ATOM 3979 N N . ASP B 1 224 ? 13.672 15.07 6.645 1 95.94 224 ASP B N 1
ATOM 3980 C CA . ASP B 1 224 ? 12.609 15.961 7.098 1 95.94 224 ASP B CA 1
ATOM 3981 C C . ASP B 1 224 ? 11.305 15.195 7.32 1 95.94 224 ASP B C 1
ATOM 3983 O O . ASP B 1 224 ? 10.805 14.539 6.402 1 95.94 224 ASP B O 1
ATOM 3987 N N . VAL B 1 225 ? 10.812 15.305 8.516 1 97.06 225 VAL B N 1
ATOM 3988 C CA . VAL B 1 225 ? 9.625 14.555 8.891 1 97.06 225 VAL B CA 1
ATOM 3989 C C . VAL B 1 225 ? 8.633 15.469 9.602 1 97.06 225 VAL B C 1
ATOM 3991 O O . VAL B 1 225 ? 9.031 16.328 10.398 1 97.06 225 VAL B O 1
ATOM 3994 N N . GLN B 1 226 ? 7.383 15.289 9.242 1 98.12 226 GLN B N 1
ATOM 3995 C CA . GLN B 1 226 ? 6.371 15.953 10.055 1 98.12 226 GLN B CA 1
ATOM 3996 C C . GLN B 1 226 ? 6.172 15.234 11.391 1 98.12 226 GLN B C 1
ATOM 3998 O O . GLN B 1 226 ? 5.77 14.07 11.414 1 98.12 226 GLN B O 1
ATOM 4003 N N . VAL B 1 227 ? 6.375 16 12.5 1 97.5 227 VAL B N 1
ATOM 4004 C CA . VAL B 1 227 ? 6.328 15.352 13.805 1 97.5 227 VAL B CA 1
ATOM 4005 C C . VAL B 1 227 ? 5.109 15.844 14.586 1 97.5 227 VAL B C 1
ATOM 4007 O O . VAL B 1 227 ? 4.734 15.258 15.602 1 97.5 227 VAL B O 1
ATOM 4010 N N . GLY B 1 228 ? 4.496 16.906 14.07 1 97.81 228 GLY B N 1
ATOM 4011 C CA . GLY B 1 228 ? 3.354 17.453 14.789 1 97.81 228 GLY B CA 1
ATOM 4012 C C . GLY B 1 228 ? 2.57 18.469 13.969 1 97.81 228 GLY B C 1
ATOM 4013 O O . GLY B 1 228 ? 2.824 18.641 12.781 1 97.81 228 GLY B O 1
ATOM 4014 N N . ILE B 1 229 ? 1.585 19.094 14.672 1 98.38 229 ILE B N 1
ATOM 4015 C CA . ILE B 1 229 ? 0.671 20.078 14.102 1 98.38 229 ILE B CA 1
ATOM 4016 C C . ILE B 1 229 ? 0.542 21.281 15.039 1 98.38 229 ILE B C 1
ATOM 4018 O O . ILE B 1 229 ? 0.379 21.109 16.25 1 98.38 229 ILE B O 1
ATOM 4022 N N . PHE B 1 230 ? 0.667 22.469 14.453 1 98.19 230 PHE B N 1
ATOM 4023 C CA . PHE B 1 230 ? 0.405 23.656 15.25 1 98.19 230 PHE B CA 1
ATOM 4024 C C . PHE B 1 230 ? -1.064 23.734 15.648 1 98.19 230 PHE B C 1
ATOM 4026 O O . PHE B 1 230 ? -1.95 23.562 14.812 1 98.19 230 PHE B O 1
ATOM 4033 N N . GLN B 1 231 ? -1.274 24.016 16.938 1 96.44 231 GLN B N 1
ATOM 4034 C CA . GLN B 1 231 ? -2.648 24.047 17.438 1 96.44 231 GLN B CA 1
ATOM 4035 C C . GLN B 1 231 ? -3.074 25.469 17.766 1 96.44 231 GLN B C 1
ATOM 4037 O O . GLN B 1 231 ? -4.109 25.938 17.297 1 96.44 231 GLN B O 1
ATOM 4042 N N . THR B 1 232 ? -2.225 26.094 18.562 1 93.56 232 THR B N 1
ATOM 4043 C CA . THR B 1 232 ? -2.637 27.406 19.047 1 93.56 232 THR B CA 1
ATOM 4044 C C . THR B 1 232 ? -1.443 28.172 19.609 1 93.56 232 THR B C 1
ATOM 4046 O O . THR B 1 232 ? -0.334 27.641 19.672 1 93.56 232 THR B O 1
ATOM 4049 N N . LEU B 1 233 ? -1.702 29.453 19.859 1 93.75 233 LEU B N 1
ATOM 4050 C CA . LEU B 1 233 ? -0.718 30.344 20.453 1 93.75 233 LEU B CA 1
ATOM 4051 C C . LEU B 1 233 ? -1.123 30.734 21.875 1 93.75 233 LEU B C 1
ATOM 4053 O O . LEU B 1 233 ? -2.291 31.031 22.141 1 93.75 233 LEU B O 1
ATOM 4057 N N . THR B 1 234 ? -0.145 30.531 22.812 1 93.19 234 THR B N 1
ATOM 4058 C CA . THR B 1 234 ? -0.345 31.125 24.141 1 93.19 234 THR B CA 1
ATOM 4059 C C . THR B 1 234 ? 0.126 32.562 24.172 1 93.19 234 THR B C 1
ATOM 4061 O O . THR B 1 234 ? 1.258 32.875 23.797 1 93.19 234 THR B O 1
ATOM 4064 N N . VAL B 1 235 ? -0.769 33.438 24.562 1 90.19 235 VAL B N 1
ATOM 4065 C CA . VAL B 1 235 ? -0.451 34.844 24.547 1 90.19 235 VAL B CA 1
ATOM 4066 C C . VAL B 1 235 ? -0.425 35.406 25.969 1 90.19 235 VAL B C 1
ATOM 4068 O O . VAL B 1 235 ? -1.084 34.844 26.859 1 90.19 235 VAL B O 1
ATOM 4071 N N . ASP B 1 236 ? 0.486 36.406 26.312 1 83.19 236 ASP B N 1
ATOM 4072 C CA . ASP B 1 236 ? 0.511 37.156 27.578 1 83.19 236 ASP B CA 1
ATOM 4073 C C . ASP B 1 236 ? -0.818 37.844 27.844 1 83.19 236 ASP B C 1
ATOM 4075 O O . ASP B 1 236 ? -1.308 38.594 26.984 1 83.19 236 ASP B O 1
ATOM 4079 N N . PRO B 1 237 ? -1.497 37.375 28.984 1 72.06 237 PRO B N 1
ATOM 4080 C CA . PRO B 1 237 ? -2.795 38 29.25 1 72.06 237 PRO B CA 1
ATOM 4081 C C . PRO B 1 237 ? -2.695 39.531 29.438 1 72.06 237 PRO B C 1
ATOM 4083 O O . PRO B 1 237 ? -3.715 40.219 29.453 1 72.06 237 PRO B O 1
ATOM 4086 N N . ARG B 1 238 ? -1.575 40.281 29.469 1 62.69 238 ARG B N 1
ATOM 4087 C CA . ARG B 1 238 ? -1.604 41.688 29.891 1 62.69 238 ARG B CA 1
ATOM 4088 C C . ARG B 1 238 ? -2.838 42.375 29.344 1 62.69 238 ARG B C 1
ATOM 4090 O O . ARG B 1 238 ? -3.51 41.875 28.453 1 62.69 238 ARG B O 1
ATOM 4097 N N . GLU B 1 239 ? -2.764 43.719 29.328 1 53.81 239 GLU B N 1
ATOM 4098 C CA . GLU B 1 239 ? -3.854 44.688 29.281 1 53.81 239 GLU B CA 1
ATOM 4099 C C . GLU B 1 239 ? -4.586 44.625 27.938 1 53.81 239 GLU B C 1
ATOM 4101 O O . GLU B 1 239 ? -4.07 45.094 26.922 1 53.81 239 GLU B O 1
ATOM 4106 N N . VAL B 1 240 ? -5.273 43.469 27.641 1 54.72 240 VAL B N 1
ATOM 4107 C CA . VAL B 1 240 ? -6.309 43.469 26.609 1 54.72 240 VAL B CA 1
ATOM 4108 C C . VAL B 1 240 ? -7.066 44.812 26.688 1 54.72 240 VAL B C 1
ATOM 4110 O O . VAL B 1 240 ? -7.582 45.188 27.734 1 54.72 240 VAL B O 1
ATOM 4113 N N . ALA B 1 241 ? -6.672 45.719 25.938 1 52.84 241 ALA B N 1
ATOM 4114 C CA . ALA B 1 241 ? -7.543 46.875 25.906 1 52.84 241 ALA B CA 1
ATOM 4115 C C . ALA B 1 241 ? -8.992 46.469 25.656 1 52.84 241 ALA B C 1
ATOM 4117 O O . ALA B 1 241 ? -9.266 45.438 25.047 1 52.84 241 ALA B O 1
ATOM 4118 N N . ASP B 1 242 ? -9.82 46.812 26.469 1 52.62 242 ASP B N 1
ATOM 4119 C CA . ASP B 1 242 ? -11.266 46.594 26.5 1 52.62 242 ASP B CA 1
ATOM 4120 C C . ASP B 1 242 ? -11.805 46.219 25.141 1 52.62 242 ASP B C 1
ATOM 4122 O O . ASP B 1 242 ? -12.75 45.406 25.047 1 52.62 242 ASP B O 1
ATOM 4126 N N . ASN B 1 243 ? -11.352 46.812 23.938 1 48.88 243 ASN B N 1
ATOM 4127 C CA . ASN B 1 243 ? -12.07 46.719 22.672 1 48.88 243 ASN B CA 1
ATOM 4128 C C . ASN B 1 243 ? -11.367 45.781 21.703 1 48.88 243 ASN B C 1
ATOM 4130 O O . ASN B 1 243 ? -11.578 45.844 20.5 1 48.88 243 ASN B O 1
ATOM 4134 N N . GLU B 1 244 ? -10.547 45.031 22.172 1 51.81 244 GLU B N 1
ATOM 4135 C CA . GLU B 1 244 ? -9.836 44.281 21.125 1 51.81 244 GLU B CA 1
ATOM 4136 C C . GLU B 1 244 ? -10.57 43 20.75 1 51.81 244 GLU B C 1
ATOM 4138 O O . GLU B 1 244 ? -11.102 42.312 21.625 1 51.81 244 GLU B O 1
ATOM 4143 N N . THR B 1 245 ? -10.836 42.844 19.438 1 54.38 245 THR B N 1
ATOM 4144 C CA . THR B 1 245 ? -11.477 41.688 18.859 1 54.38 245 THR B CA 1
ATOM 4145 C C . THR B 1 245 ? -10.648 40.438 19.125 1 54.38 245 THR B C 1
ATOM 4147 O O . THR B 1 245 ? -9.422 40.469 19.016 1 54.38 245 THR B O 1
ATOM 4150 N N . LEU B 1 246 ? -11.211 39.406 19.719 1 58.25 246 LEU B N 1
ATOM 4151 C CA . LEU B 1 246 ? -10.625 38.094 19.953 1 58.25 246 LEU B CA 1
ATOM 4152 C C . LEU B 1 246 ? -10.016 37.531 18.672 1 58.25 246 LEU B C 1
ATOM 4154 O O . LEU B 1 246 ? -10.602 37.656 17.594 1 58.25 246 LEU B O 1
ATOM 4158 N N . HIS B 1 247 ? -8.75 37.031 18.797 1 61.84 247 HIS B N 1
ATOM 4159 C CA . HIS B 1 247 ? -8.016 36.375 17.719 1 61.84 247 HIS B CA 1
ATOM 4160 C C . HIS B 1 247 ? -7.594 37.344 16.656 1 61.84 247 HIS B C 1
ATOM 4162 O O . HIS B 1 247 ? -7.809 37.125 15.461 1 61.84 247 HIS B O 1
ATOM 4168 N N . SER B 1 248 ? -7.023 38.5 17.172 1 72.88 248 SER B N 1
ATOM 4169 C CA . SER B 1 248 ? -6.504 39.531 16.297 1 72.88 248 SER B CA 1
ATOM 4170 C C . SER B 1 248 ? -5 39.406 16.094 1 72.88 248 SER B C 1
ATOM 4172 O O . SER B 1 248 ? -4.34 38.656 16.828 1 72.88 248 SER B O 1
ATOM 4174 N N . ILE B 1 249 ? -4.496 40.062 15.109 1 77.94 249 ILE B N 1
ATOM 4175 C CA . ILE B 1 249 ? -3.064 40.094 14.836 1 77.94 249 ILE B CA 1
ATOM 4176 C C . ILE B 1 249 ? -2.322 40.688 16.031 1 77.94 249 ILE B C 1
ATOM 4178 O O . ILE B 1 249 ? -1.189 40.281 16.328 1 77.94 249 ILE B O 1
ATOM 4182 N N . ARG B 1 250 ? -2.91 41.594 16.75 1 78.75 250 ARG B N 1
ATOM 4183 C CA . ARG B 1 250 ? -2.285 42.219 17.906 1 78.75 250 ARG B CA 1
ATOM 4184 C C . ARG B 1 250 ? -2.09 41.219 19.031 1 78.75 250 ARG B C 1
ATOM 4186 O O . ARG B 1 250 ? -1.087 41.25 19.75 1 78.75 250 ARG B O 1
ATOM 4193 N N . GLU B 1 251 ? -3.016 40.375 19.125 1 82.88 251 GLU B N 1
ATOM 4194 C CA . GLU B 1 251 ? -2.875 39.312 20.109 1 82.88 251 GLU B CA 1
ATOM 4195 C C . GLU B 1 251 ? -1.708 38.375 19.766 1 82.88 251 GLU B C 1
ATOM 4197 O O . GLU B 1 251 ? -0.941 37.969 20.641 1 82.88 251 GLU B O 1
ATOM 4202 N N . CYS B 1 252 ? -1.571 38.094 18.516 1 87.88 252 CYS B N 1
ATOM 4203 C CA . CYS B 1 252 ? -0.509 37.188 18.078 1 87.88 252 CYS B CA 1
ATOM 4204 C C . CYS B 1 252 ? 0.863 37.812 18.344 1 87.88 252 CYS B C 1
ATOM 4206 O O . CYS B 1 252 ? 1.824 37.094 18.625 1 87.88 252 CYS B O 1
ATOM 4208 N N . ALA B 1 253 ? 0.94 39.125 18.25 1 85.25 253 ALA B N 1
ATOM 4209 C CA . ALA B 1 253 ? 2.203 39.812 18.469 1 85.25 253 ALA B CA 1
ATOM 4210 C C . ALA B 1 253 ? 2.664 39.656 19.922 1 85.25 253 ALA B C 1
ATOM 4212 O O . ALA B 1 253 ? 3.838 39.906 20.234 1 85.25 253 ALA B O 1
ATOM 4213 N N . ARG B 1 254 ? 1.752 39.281 20.812 1 87.94 254 ARG B N 1
ATOM 4214 C CA . ARG B 1 254 ? 2.086 39.094 22.219 1 87.94 254 ARG B CA 1
ATOM 4215 C C . ARG B 1 254 ? 2.227 37.594 22.531 1 87.94 254 ARG B C 1
ATOM 4217 O O . ARG B 1 254 ? 2.043 37.188 23.672 1 87.94 254 ARG B O 1
ATOM 4224 N N . GLY B 1 255 ? 2.457 36.938 21.516 1 91.31 255 GLY B N 1
ATOM 4225 C CA . GLY B 1 255 ? 2.59 35.5 21.703 1 91.31 255 GLY B CA 1
ATOM 4226 C C . GLY B 1 255 ? 3.775 35.125 22.578 1 91.31 255 GLY B C 1
ATOM 4227 O O . GLY B 1 255 ? 4.855 35.688 22.453 1 91.31 255 GLY B O 1
ATOM 4228 N N . GLN B 1 256 ? 3.59 34.094 23.469 1 93.56 256 GLN B N 1
ATOM 4229 C CA . GLN B 1 256 ? 4.641 33.625 24.359 1 93.56 256 GLN B CA 1
ATOM 4230 C C . GLN B 1 256 ? 5.145 32.25 23.953 1 93.56 256 GLN B C 1
ATOM 4232 O O . GLN B 1 256 ? 6.348 31.984 23.984 1 93.56 256 GLN B O 1
ATOM 4237 N N . SER B 1 257 ? 4.207 31.406 23.578 1 95.88 257 SER B N 1
ATOM 4238 C CA . SER B 1 257 ? 4.598 30.062 23.172 1 95.88 257 SER B CA 1
ATOM 4239 C C . SER B 1 257 ? 3.646 29.5 22.109 1 95.88 257 SER B C 1
ATOM 4241 O O . SER B 1 257 ? 2.451 29.797 22.125 1 95.88 257 SER B O 1
ATOM 4243 N N . MET B 1 258 ? 4.227 28.797 21.172 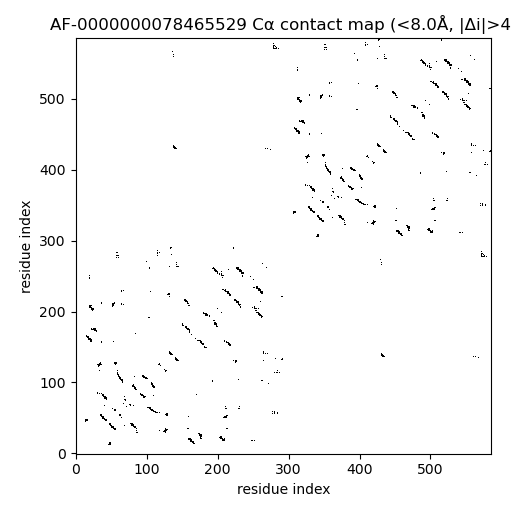1 96.62 258 MET B N 1
ATOM 4244 C CA . MET B 1 258 ? 3.461 28.031 20.203 1 96.62 258 MET B CA 1
ATOM 4245 C C . MET B 1 258 ? 3.201 26.625 20.703 1 96.62 258 MET B C 1
ATOM 4247 O O . MET B 1 258 ? 4.109 25.953 21.203 1 96.62 258 MET B O 1
ATOM 4251 N N . ASN B 1 259 ? 1.947 26.172 20.547 1 96.94 259 ASN B N 1
ATOM 4252 C CA . ASN B 1 259 ? 1.538 24.875 21.078 1 96.94 259 ASN B CA 1
ATOM 4253 C C . ASN B 1 259 ? 1.243 23.875 19.953 1 96.94 259 ASN B C 1
ATOM 4255 O O . ASN B 1 259 ? 0.592 24.219 18.969 1 96.94 259 ASN B O 1
ATOM 4259 N N . PHE B 1 260 ? 1.693 22.656 20.188 1 97.31 260 PHE B N 1
ATOM 4260 C CA . PHE B 1 260 ? 1.637 21.656 19.141 1 97.31 260 PHE B CA 1
ATOM 4261 C C . PHE B 1 260 ? 1.024 20.359 19.641 1 97.31 260 PHE B C 1
ATOM 4263 O O . PHE B 1 260 ? 1.182 20.016 20.812 1 97.31 260 PHE B O 1
ATOM 4270 N N . ALA B 1 261 ? 0.271 19.688 18.812 1 97.38 261 ALA B N 1
ATOM 4271 C CA . ALA B 1 261 ? -0.046 18.266 18.984 1 97.38 261 ALA B CA 1
ATOM 4272 C C . ALA B 1 261 ? 0.94 17.391 18.234 1 97.38 261 ALA B C 1
ATOM 4274 O O . ALA B 1 261 ? 1.06 17.484 17 1 97.38 261 ALA B O 1
ATOM 4275 N N . MET B 1 262 ? 1.651 16.547 18.953 1 96.75 262 MET B N 1
ATOM 4276 C CA . MET B 1 262 ? 2.607 15.664 18.297 1 96.75 262 MET B CA 1
ATOM 4277 C C . MET B 1 262 ? 1.907 14.438 17.703 1 96.75 262 MET B C 1
ATOM 4279 O O . MET B 1 262 ? 0.995 13.891 18.328 1 96.75 262 MET B O 1
ATOM 4283 N N . ILE B 1 263 ? 2.336 14.133 16.516 1 97.06 263 ILE B N 1
ATOM 4284 C CA . ILE B 1 263 ? 1.663 13.023 15.852 1 97.06 263 ILE B CA 1
ATOM 4285 C C . ILE B 1 263 ? 2.635 11.859 15.672 1 97.06 263 ILE B C 1
ATOM 4287 O O . ILE B 1 263 ? 2.262 10.805 15.156 1 97.06 263 ILE B O 1
ATOM 4291 N N . VAL B 1 264 ? 3.816 12.125 16.203 1 93.44 264 VAL B N 1
ATOM 4292 C CA . VAL B 1 264 ? 4.801 11.055 16.109 1 93.44 264 VAL B CA 1
ATOM 4293 C C . VAL B 1 264 ? 4.324 9.844 16.891 1 93.44 264 VAL B C 1
ATOM 4295 O O . VAL B 1 264 ? 3.75 9.984 17.984 1 93.44 264 VAL B O 1
ATOM 4298 N N . ASN B 1 265 ? 4.371 8.695 16.453 1 92.19 265 ASN B N 1
ATOM 4299 C CA . ASN B 1 265 ? 4.047 7.422 17.094 1 92.19 265 ASN B CA 1
ATOM 4300 C C . ASN B 1 265 ? 2.543 7.262 17.297 1 92.19 265 ASN B C 1
ATOM 4302 O O . ASN B 1 265 ? 2.107 6.484 18.141 1 92.19 265 ASN B O 1
ATOM 4306 N N . ASP B 1 266 ? 1.736 8.172 16.719 1 95.62 266 ASP B N 1
ATOM 4307 C CA . ASP B 1 266 ? 0.283 8.086 16.828 1 95.62 266 ASP B CA 1
ATOM 4308 C C . ASP B 1 266 ? -0.267 6.945 15.977 1 95.62 266 ASP B C 1
ATOM 4310 O O . ASP B 1 266 ? -0.445 7.102 14.766 1 95.62 266 ASP B O 1
ATOM 4314 N N . GLN B 1 267 ? -0.656 5.836 16.625 1 96.5 267 GLN B N 1
ATOM 4315 C CA . GLN B 1 267 ? -1.151 4.668 15.914 1 96.5 267 GLN B CA 1
ATOM 4316 C C . GLN B 1 267 ? -2.52 4.938 15.297 1 96.5 267 GLN B C 1
ATOM 4318 O O . GLN B 1 267 ? -2.865 4.359 14.266 1 96.5 267 GLN B O 1
ATOM 4323 N N . HIS B 1 268 ? -3.266 5.859 15.898 1 97 268 HIS B N 1
ATOM 4324 C CA . HIS B 1 268 ? -4.586 6.176 15.367 1 97 268 HIS B CA 1
ATOM 4325 C C . HIS B 1 268 ? -4.484 6.871 14.016 1 97 268 HIS B C 1
ATOM 4327 O O . HIS B 1 268 ? -5.312 6.641 13.133 1 97 268 HIS B O 1
ATOM 4333 N N . LEU B 1 269 ? -3.496 7.723 13.898 1 97.94 269 LEU B N 1
ATOM 4334 C CA . LEU B 1 269 ? -3.299 8.398 12.617 1 97.94 269 LEU B CA 1
ATOM 4335 C C . LEU B 1 269 ? -2.932 7.395 11.531 1 97.94 269 LEU B C 1
ATOM 4337 O O . LEU B 1 269 ? -3.492 7.434 10.43 1 97.94 269 LEU B O 1
ATOM 4341 N N . VAL B 1 270 ? -2.039 6.453 11.82 1 98.12 270 VAL B N 1
ATOM 4342 C CA . VAL B 1 270 ? -1.598 5.461 10.844 1 98.12 270 VAL B CA 1
ATOM 4343 C C . VAL B 1 270 ? -2.764 4.547 10.477 1 98.12 270 VAL B C 1
ATOM 4345 O O . VAL B 1 270 ? -2.945 4.203 9.305 1 98.12 270 VAL B O 1
ATOM 4348 N N . SER B 1 271 ? -3.555 4.188 11.477 1 98.06 271 SER B N 1
ATOM 4349 C CA . SER B 1 271 ? -4.738 3.377 11.227 1 98.06 271 SER B CA 1
ATOM 4350 C C . SER B 1 271 ? -5.711 4.098 10.297 1 98.06 271 SER B C 1
ATOM 4352 O O . SER B 1 271 ? -6.305 3.479 9.406 1 98.06 271 SER B O 1
ATOM 4354 N N . ALA B 1 272 ? -5.871 5.379 10.516 1 98.38 272 ALA B N 1
ATOM 4355 C CA . ALA B 1 272 ? -6.762 6.16 9.656 1 98.38 272 ALA B CA 1
ATOM 4356 C C . ALA B 1 272 ? -6.23 6.223 8.227 1 98.38 272 ALA B C 1
ATOM 4358 O O . ALA B 1 272 ? -7.004 6.121 7.273 1 98.38 272 ALA B O 1
ATOM 4359 N N . ILE B 1 273 ? -4.949 6.406 8.078 1 98.5 273 ILE B N 1
ATOM 4360 C CA . ILE B 1 273 ? -4.328 6.418 6.754 1 98.5 273 ILE B CA 1
ATOM 4361 C C . ILE B 1 273 ? -4.562 5.074 6.066 1 98.5 273 ILE B C 1
ATOM 4363 O O . ILE B 1 273 ? -4.938 5.027 4.891 1 98.5 273 ILE B O 1
ATOM 4367 N N . GLU B 1 274 ? -4.352 3.998 6.793 1 97.56 274 GLU B N 1
ATOM 4368 C CA . GLU B 1 274 ? -4.578 2.65 6.281 1 97.56 274 GLU B CA 1
ATOM 4369 C C . GLU B 1 274 ? -6.008 2.486 5.773 1 97.56 274 GLU B C 1
ATOM 4371 O O . GLU B 1 274 ? -6.227 2.018 4.656 1 97.56 274 GLU B O 1
ATOM 4376 N N . LYS B 1 275 ? -6.906 2.932 6.555 1 96.62 275 LYS B N 1
ATOM 4377 C CA . LYS B 1 275 ? -8.328 2.762 6.262 1 96.62 275 LYS B CA 1
ATOM 4378 C C . LYS B 1 275 ? -8.734 3.576 5.035 1 96.62 275 LYS B C 1
ATOM 4380 O O . LYS B 1 275 ? -9.492 3.096 4.191 1 96.62 275 LYS B O 1
ATOM 4385 N N . HIS B 1 276 ? -8.148 4.734 4.879 1 96.88 276 HIS B N 1
ATOM 4386 C CA . HIS B 1 276 ? -8.742 5.664 3.928 1 96.88 276 HIS B CA 1
ATOM 4387 C C . HIS B 1 276 ? -7.91 5.754 2.652 1 96.88 276 HIS B C 1
ATOM 4389 O O . HIS B 1 276 ? -8.398 6.195 1.612 1 96.88 276 HIS B O 1
ATOM 4395 N N . ASP B 1 277 ? -6.613 5.301 2.74 1 96.88 277 ASP B N 1
ATOM 4396 C CA . ASP B 1 277 ? -5.82 5.672 1.573 1 96.88 277 ASP B CA 1
ATOM 4397 C C . ASP B 1 277 ? -4.574 4.797 1.457 1 96.88 277 ASP B C 1
ATOM 4399 O O . ASP B 1 277 ? -3.553 5.23 0.919 1 96.88 277 ASP B O 1
ATOM 4403 N N . LEU B 1 278 ? -4.578 3.592 1.847 1 96.75 278 LEU B N 1
ATOM 4404 C CA . LEU B 1 278 ? -3.383 2.76 1.929 1 96.75 278 LEU B CA 1
ATOM 4405 C C . LEU B 1 278 ? -2.713 2.633 0.564 1 96.75 278 LEU B C 1
ATOM 4407 O O . LEU B 1 278 ? -1.51 2.869 0.434 1 96.75 278 LEU B O 1
ATOM 4411 N N . PRO B 1 279 ? -3.428 2.312 -0.555 1 95.94 279 PRO B N 1
ATOM 4412 C CA . PRO B 1 279 ? -2.74 2.154 -1.839 1 95.94 279 PRO B CA 1
ATOM 4413 C C . PRO B 1 279 ? -2.055 3.438 -2.303 1 95.94 279 PRO B C 1
ATOM 4415 O O . PRO B 1 279 ? -0.894 3.408 -2.719 1 95.94 279 PRO B O 1
ATOM 4418 N N . ALA B 1 280 ? -2.717 4.531 -2.178 1 97.06 280 ALA B N 1
ATOM 4419 C CA . ALA B 1 280 ? -2.141 5.801 -2.607 1 97.06 280 ALA B CA 1
ATOM 4420 C C . ALA B 1 280 ? -0.991 6.219 -1.693 1 97.06 280 ALA B C 1
ATOM 4422 O O . ALA B 1 280 ? -0.001 6.793 -2.152 1 97.06 280 ALA B O 1
ATOM 4423 N N . PHE B 1 281 ? -1.17 5.918 -0.39 1 98.31 281 PHE B N 1
ATOM 4424 C CA . PHE B 1 281 ? -0.102 6.203 0.562 1 98.31 281 PHE B CA 1
ATOM 4425 C C . PHE B 1 281 ? 1.163 5.434 0.202 1 98.31 281 PHE B C 1
ATOM 4427 O O . PHE B 1 281 ? 2.252 6.008 0.152 1 98.31 281 PHE B O 1
ATOM 4434 N N . ALA B 1 282 ? 0.99 4.184 -0.166 1 97.31 282 ALA B N 1
ATOM 4435 C CA . ALA B 1 282 ? 2.123 3.346 -0.553 1 97.31 282 ALA B CA 1
ATOM 4436 C C . ALA B 1 282 ? 2.762 3.85 -1.843 1 97.31 282 ALA B C 1
ATOM 4438 O O . ALA B 1 282 ? 3.988 3.875 -1.967 1 97.31 282 ALA B O 1
ATOM 4439 N N . GLU B 1 283 ? 1.97 4.234 -2.766 1 96.75 283 GLU B N 1
ATOM 4440 C CA . GLU B 1 283 ? 2.484 4.738 -4.035 1 96.75 283 GLU B CA 1
ATOM 4441 C C . GLU B 1 283 ? 3.318 6 -3.832 1 96.75 283 GLU B C 1
ATOM 4443 O O . GLU B 1 283 ? 4.41 6.125 -4.387 1 96.75 283 GLU B O 1
ATOM 4448 N N . VAL B 1 284 ? 2.836 6.906 -3.01 1 97.75 284 VAL B N 1
ATOM 4449 C CA . VAL B 1 284 ? 3.531 8.164 -2.75 1 97.75 284 VAL B CA 1
ATOM 4450 C C . VAL B 1 284 ? 4.859 7.883 -2.055 1 97.75 284 VAL B C 1
ATOM 4452 O O . VAL B 1 284 ? 5.891 8.461 -2.416 1 97.75 284 VAL B O 1
ATOM 4455 N N . TYR B 1 285 ? 4.832 7.02 -1.11 1 97 285 TYR B N 1
ATOM 4456 C CA . TYR B 1 285 ? 6.055 6.711 -0.378 1 97 285 TYR B CA 1
ATOM 4457 C C . TYR B 1 285 ? 7.098 6.082 -1.295 1 97 285 TYR B C 1
ATOM 4459 O O . TYR B 1 285 ? 8.289 6.367 -1.177 1 97 285 TYR B O 1
ATOM 4467 N N . ARG B 1 286 ? 6.645 5.262 -2.186 1 95.31 286 ARG B N 1
ATOM 4468 C CA . ARG B 1 286 ? 7.574 4.637 -3.119 1 95.31 286 ARG B CA 1
ATOM 4469 C C . ARG B 1 286 ? 8.125 5.652 -4.113 1 95.31 286 ARG B C 1
ATOM 4471 O O . ARG B 1 286 ? 9.336 5.734 -4.32 1 95.31 286 ARG B O 1
ATOM 4478 N N . ARG B 1 287 ? 7.281 6.422 -4.668 1 95.25 287 ARG B N 1
ATOM 4479 C CA . ARG B 1 287 ? 7.676 7.355 -5.719 1 95.25 287 ARG B CA 1
ATOM 4480 C C . ARG B 1 287 ? 8.578 8.453 -5.164 1 95.25 287 ARG B C 1
ATOM 4482 O O . ARG B 1 287 ? 9.5 8.906 -5.84 1 95.25 287 ARG B O 1
ATOM 4489 N N . CYS B 1 288 ? 8.242 8.875 -3.924 1 96.69 288 CYS B N 1
ATOM 4490 C CA . CYS B 1 288 ? 9.031 9.922 -3.289 1 96.69 288 CYS B CA 1
ATOM 4491 C C . CYS B 1 288 ? 10.305 9.352 -2.682 1 96.69 288 CYS B C 1
ATOM 4493 O O . CYS B 1 288 ? 11.133 10.094 -2.15 1 96.69 288 CYS B O 1
ATOM 4495 N N . ARG B 1 289 ? 10.43 7.984 -2.688 1 93.75 289 ARG B N 1
ATOM 4496 C CA . ARG B 1 289 ? 11.578 7.285 -2.119 1 93.75 289 ARG B CA 1
ATOM 4497 C C . ARG B 1 289 ? 11.727 7.605 -0.636 1 93.75 289 ARG B C 1
ATOM 4499 O O . ARG B 1 289 ? 12.836 7.887 -0.169 1 93.75 289 ARG B O 1
ATOM 4506 N N . PHE B 1 290 ? 10.484 7.695 0.019 1 94 290 PHE B N 1
ATOM 4507 C CA . PHE B 1 290 ? 10.523 7.828 1.471 1 94 290 PHE B CA 1
ATOM 4508 C C . PHE B 1 290 ? 11.016 6.539 2.117 1 94 290 PHE B C 1
ATOM 4510 O O . PHE B 1 290 ? 10.516 5.453 1.811 1 94 290 PHE B O 1
ATOM 4517 N N . GLY B 1 291 ? 11.992 6.57 3.006 1 76.75 291 GLY B N 1
ATOM 4518 C CA . GLY B 1 291 ? 12.477 5.402 3.723 1 76.75 291 GLY B CA 1
ATOM 4519 C C . GLY B 1 291 ? 13.586 4.668 2.99 1 76.75 291 GLY B C 1
ATOM 4520 O O . GLY B 1 291 ? 14.086 3.65 3.473 1 76.75 291 GLY B O 1
ATOM 4521 N N . ASP B 1 292 ? 13.828 4.922 1.664 1 67.31 292 ASP B N 1
ATOM 4522 C CA . ASP B 1 292 ? 14.891 4.25 0.915 1 67.31 292 ASP B CA 1
ATOM 4523 C C . ASP B 1 292 ? 16.266 4.68 1.409 1 67.31 292 ASP B C 1
ATOM 4525 O O . ASP B 1 292 ? 16.547 5.875 1.552 1 67.31 292 ASP B O 1
ATOM 4529 N N . ASP B 1 293 ? 16.828 4.078 2.607 1 52.41 293 ASP B N 1
ATOM 4530 C CA . ASP B 1 293 ? 18.219 4.367 2.938 1 52.41 293 ASP B CA 1
ATOM 4531 C C . ASP B 1 293 ? 19.125 4.188 1.718 1 52.41 293 ASP B C 1
ATOM 4533 O O . ASP B 1 293 ? 18.844 3.354 0.854 1 52.41 293 ASP B O 1
#

Secondary structure (DSSP, 8-state):
--------------EE--B--BBSPEEEEGGGGTTEEEEEEE-TT--EEEEEEEEE-SSSEEEE-GGGGB-TTT-PBPSEEEEEE--SSS-EEEEEEEEEE-SS-EEEE-SPPPHHHHSPPTTSPPSSPPPSB---SSS-SBPP--GGGGGGS-EEEEEEBPBS-HHHHHH--EEEEEE----EE-TT--SSS-EEEEE-BTTBB--GGGTT-EEEEEETTTEEEEEEEEEEEEE-STT--TTPPTT-HHHHTTEEEEEEEE-TT-HHHHHHHHHHHHHHHHHHHHHTTTT--/--------------EE--B--BBSPEEEEGGGGTTEEEEEEE-TT--EEEEEEEEE-SSSEEEE-GGGGB-TTT-PBPSEEEEEE--SSS-EEEEEEEEEE-SS-EEEE-SPPPHHHHSPPTTSPPSSPPPSB---SSS-SBPP--GGGGGGS-EEEEEEBPBS-HHHHHH--EEEEEE----EE-TT--SSS-EEEEE-BTTBB--GGGTT-EEEEEETTTEEEEEEEEEEEEE--S---TTPPSS-HHHHTTEEEEEEEE-TT-HHHHHHHHHHHHHHHHHHHHHTTTT--

Sequence (586 aa):
MLIISTLSTLCLLAVLDPAYSIINGERVQWNRHGYLVKVFSREANSNLVTSCSGSVISASLVLTSPQCLLNSTTDERFSEVAVSVPTFRRPRTLRAEVANITDSWALLKIPTLSAKDLCPPNPAPKRVAQLNVRLSLLRSSLINIDVSALSKRKCWLTAFTTTTNASAFVKQDDVRMIELDTLRPSEDSTSEALRYKSAVVGNRSACWDDAGAAVMCHLNEFGDVQVGIFQTLTVDPREVADNETLHSIRECARGQSMNFAMIVNDQHLVSAIEKHDLPAFAEVYRRCRFGDDMLIISTLSTLCLLAVLDPAYSIINGERVQWNRHGYLVKVFSREANSNLVTSCSGSVISASLVLTSPQCLLNSTTDERFSEVAVSVPTFRRPRTLRAEVANITDSWALLKIPTLSAKDLCPPNPAPKRVAQLNVRLSLLRSSLINIDVSALSKRKCWLTAFTTTTNASAFVKQDDVRMIELDTLRPSEDSTSEALRYKSAVVGNRSACWDDAGAAVMCHLNEFGDVQVGIFQTLTVDPREVADNETLHSIRECARGQSMNFAMIVNDQHLVSAIEKHDLPAFAEVYRRCRFGDD

Organism: Toxocara canis (NCBI:txid6265)

Foldseek 3Di:
DPPPVPPPPCPLPQQEAFFQWWDPFAWDFCQLQQQKKWKWFAADPHSYIAIEIWGAAFQFKIKFALVNQADPVPRDGTPWMWMWTDDPPFTDIWTWDFLDDDNAMTMITTPGHDLCSQAPDPPRHGNHAAACFQDDPVDGRADADDPQCQQVWWKKWKDAHGDRHRVCRNGDRTMGMDTFHGKAFDPPADPQWTKIKTFDDPLTFTFDNHGHIFIWTQDPQFGIHGFWTWHHFDFDPPPPDPDDDPRDNVRSSRTTMIMITTCRPPVVVVVSCCVPPVVRSVSSCVSNVGRVD/DPPPVPPPPCPLPQQEAFFQWWDPFAWDFCQLQQQKKKKWFAADPHSYIAIEIWGAAFQFKIKFALVNQADPVPRDGTPWMWMWTDDPPFTDIWTWDFLDDDNAMTMITTPGHDLCSQAPDPPRHGNHAAACFQDDPVDGRADADDPQCQQVWWKKWKDAHGDRHRVCRNGDRTMGMDTFHGWAFDPPADPQWTKIKTFDDPLTFTFDNHGHIFIWTQDPQFGIHGFWTWHHFDFDPPDPPPDDDPRDNVRSSRTTMIMITTCRPPVVVVVSCCVPPVVRSVSSCVSNVGRVD

pLDDT: mean 86.6, std 16.07, range [24.3, 98.88]

Nearest PDB structures (foldseek):
  1sqa-assembly1_A  TM=6.058E-01  e=5.088E-10  Homo sapiens
  1klt-assembly1_A  TM=6.579E-01  e=1.748E-08  Homo sapiens
  1dle-assembly1_A  TM=5.556E-01  e=1.115E-08  Homo sapiens
  1dle-assembly1_B  TM=5.632E-01  e=1.748E-08  Homo sapiens
  6ruv-assembly1_L  TM=5.322E-01  e=4.800E-08  Homo sapiens

InterPro domains:
  IPR001254 Serine proteases, trypsin domain [PF00089] (22-228)
  IPR009003 Peptidase S1, PA clan [SSF50494] (10-234)